Protein AF-0000000067928947 (afdb_homodimer)

pLDDT: mean 93.6, std 8.53, range [35.28, 98.75]

Radius of gyration: 24.76 Å; Cα contacts (8 Å, |Δi|>4): 754; chains: 2; bounding box: 49×73×55 Å

Solvent-accessible surface area (backbone atoms only — not comparable to full-atom values): 22876 Å² total; per-residue (Å²): 128,82,70,88,50,59,58,60,54,47,30,47,49,30,11,44,35,21,39,50,46,31,32,38,66,50,45,52,49,49,51,55,27,54,51,39,69,38,35,56,62,59,50,13,62,76,69,73,46,57,51,69,60,46,46,53,52,49,50,50,31,34,75,40,34,43,32,41,77,45,78,53,90,93,40,51,31,34,29,54,54,51,71,45,46,56,47,22,51,49,23,29,41,49,32,26,63,74,46,33,68,67,46,48,50,51,42,54,70,53,49,49,75,40,46,88,57,75,56,38,47,72,69,56,46,53,52,33,53,74,68,65,55,50,45,40,32,32,33,42,54,69,72,46,42,40,59,38,34,57,72,83,47,40,82,41,33,57,92,40,43,68,66,49,53,77,72,46,76,68,80,52,39,32,37,31,27,26,70,31,66,73,33,64,56,28,43,52,42,32,37,52,39,38,76,70,64,34,52,49,30,36,40,50,49,14,52,46,56,45,51,70,70,68,47,76,69,37,56,61,130,128,83,71,89,51,59,57,61,56,46,32,48,50,28,12,44,35,21,39,50,46,32,31,39,67,52,47,54,49,48,52,56,27,54,53,39,70,39,35,56,62,58,49,12,61,74,68,73,45,56,52,70,60,45,46,52,52,49,51,51,30,33,76,39,33,44,31,42,77,44,79,53,89,94,41,51,32,34,28,55,55,52,70,46,47,55,47,23,51,49,23,30,40,50,31,26,63,75,47,32,68,65,46,49,50,51,41,55,69,54,49,47,75,40,45,88,58,77,56,37,46,71,69,55,46,52,52,33,53,74,67,66,57,50,45,42,31,32,35,42,55,70,72,48,41,40,60,38,33,58,73,83,46,40,81,41,32,57,92,41,44,67,65,50,51,77,72,46,75,68,79,53,39,32,37,32,27,26,71,32,64,74,32,63,56,29,44,52,41,31,38,52,38,39,78,72,64,35,52,48,32,35,39,50,50,13,53,45,56,44,50,71,70,70,47,75,70,37,56,62,130

Sequence (442 aa):
MSIRNPKQALYEQFAIVAKALGHPLRLEMIEHLAQGARSVEALAAKLGQPVANISQHLQALRRAGIVSAERDGKFVHYSLADASVLSAFAAVRGVAERRLAEVDRIVRGYFDARDDMRPVTRDELQALMRDGLVTLIDVRPTDEFALGHVPGAINVPLSEIKAWSSRAGAGREVVAYCRGPWCVMSFEAVAALRSLGHSARRLEDGMPEWKAAGLPVEVAAMSIRNPKQALYEQFAIVAKALGHPLRLEMIEHLAQGARSVEALAAKLGQPVANISQHLQALRRAGIVSAERDGKFVHYSLADASVLSAFAAVRGVAERRLAEVDRIVRGYFDARDDMRPVTRDELQALMRDGLVTLIDVRPTDEFALGHVPGAINVPLSEIKAWSSRAGAGREVVAYCRGPWCVMSFEAVAALRSLGHSARRLEDGMPEWKAAGLPVEVAA

InterPro domains:
  IPR001307 Thiosulphate sulfurtransferase, conserved site [PS00380] (145-156)
  IPR001763 Rhodanese-like domain [PF00581] (121-213)
  IPR001763 Rhodanese-like domain [PS50206] (130-219)
  IPR001763 Rhodanese-like domain [SM00450] (120-216)
  IPR001845 HTH ArsR-type DNA-binding domain [PR00778] (18-33)
  IPR001845 HTH ArsR-type DNA-binding domain [PR00778] (50-65)
  IPR001845 HTH ArsR-type DNA-binding domain [PR00778] (65-80)
  IPR001845 HTH ArsR-type DNA-binding domain [PS50987] (6-100)
  IPR001845 HTH ArsR-type DNA-binding domain [SM00418] (16-94)
  IPR011991 ArsR-like helix-turn-helix domain [cd00090] (18-86)
  IPR036388 Winged helix-like DNA-binding domain superfamily [G3DSA:1.10.10.10] (2-104)
  IPR036390 Winged helix DNA-binding domain superfamily [SSF46785] (11-153)
  IPR036873 Rhodanese-like domain superfamily [G3DSA:3.40.250.10] (105-219)
  IPR036873 Rhodanese-like domain superfamily [SSF52821] (110-218)
  IPR051011 Metal-responsive transcriptional regulator [PTHR43132] (6-100)

Organism: Mesorhizobium plurifarium (NCBI:txid69974)

Secondary structure (DSSP, 8-state):
---S-HHHHHHHHHHHHHHHHS-HHHHHHHHHHTT--EEHHHHHHHHT--HHHHHHHHHHHHHTTSEEEEEETTEEEEEES-HHHHHHHHHHHHHHHHH-HHHHHHIIIIITTT--SPPBPHHHHHHHHHTT-EEEEE-S-HHHHHH-B-TT-EE--GGGHHHHHHHS-SSSEEEEE-SSTT-HHHHHHHHHHHHTT--EEEBSS-HHHHHHTT---B---/---S-HHHHHHHHHHHHHHHHS-HHHHHHHHHHTT--EEHHHHHHHHT--HHHHHHHHHHHHHTTSEEEEEETTEEEEEES-HHHHHHHHHHHHHHHHH-HHHHHHIIIIITTT--SPPBPHHHHHHHHHTT-EEEEE-S-HHHHHH-B-TT-EE--GGGHHHHHHHS-SSSEEEEE-SSTT-HHHHHHHHHHHHTT--EEEBSS-HHHHHHTT---B---

Structure (mmCIF, N/CA/C/O backbone):
data_AF-0000000067928947-model_v1
#
loop_
_entity.id
_entity.type
_entity.pdbx_description
1 polymer Sulfurtransferase
#
loop_
_atom_site.group_PDB
_atom_site.id
_atom_site.type_symbol
_atom_site.label_atom_id
_atom_site.label_alt_id
_atom_site.label_comp_id
_atom_site.label_asym_id
_atom_site.label_entity_id
_atom_site.label_seq_id
_atom_site.pdbx_PDB_ins_code
_atom_site.Cartn_x
_atom_site.Cartn_y
_atom_site.Cartn_z
_atom_site.occupancy
_atom_site.B_iso_or_equiv
_atom_site.auth_seq_id
_atom_site.auth_comp_id
_atom_site.auth_asym_id
_atom_site.auth_atom_id
_atom_site.pdbx_PDB_model_num
ATOM 1 N N . MET A 1 1 ? 7.57 9.328 28.047 1 35.28 1 MET A N 1
ATOM 2 C CA . MET A 1 1 ? 8.617 10.062 27.328 1 35.28 1 MET A CA 1
ATOM 3 C C . MET A 1 1 ? 8.008 11.016 26.312 1 35.28 1 MET A C 1
ATOM 5 O O . MET A 1 1 ? 7.074 10.648 25.594 1 35.28 1 MET A O 1
ATOM 9 N N . SER A 1 2 ? 8.023 12.227 26.531 1 45.12 2 SER A N 1
ATOM 10 C CA . SER A 1 2 ? 7.488 13.359 25.781 1 45.12 2 SER A CA 1
ATOM 11 C C . SER A 1 2 ? 7.82 13.25 24.297 1 45.12 2 SER A C 1
ATOM 13 O O . SER A 1 2 ? 8.984 13.07 23.922 1 45.12 2 SER A O 1
ATOM 15 N N . ILE A 1 3 ? 6.949 12.609 23.562 1 55.84 3 ILE A N 1
ATOM 16 C CA . ILE A 1 3 ? 7.23 12.523 22.125 1 55.84 3 ILE A CA 1
ATOM 17 C C . ILE A 1 3 ? 7.422 13.93 21.562 1 55.84 3 ILE A C 1
ATOM 19 O O . ILE A 1 3 ? 6.484 14.734 21.547 1 55.84 3 ILE A O 1
ATOM 23 N N . ARG A 1 4 ? 8.695 14.492 21.391 1 65.25 4 ARG A N 1
ATOM 24 C CA . ARG A 1 4 ? 9.07 15.828 20.938 1 65.25 4 ARG A CA 1
ATOM 25 C C . ARG A 1 4 ? 8.531 16.109 19.547 1 65.25 4 ARG A C 1
ATOM 27 O O . ARG A 1 4 ? 7.988 17.188 19.281 1 65.25 4 ARG A O 1
ATOM 34 N N . ASN A 1 5 ? 8.477 15.055 18.641 1 86.94 5 ASN A N 1
ATOM 35 C CA . ASN A 1 5 ? 7.988 15.195 17.281 1 86.94 5 ASN A CA 1
ATOM 36 C C . ASN A 1 5 ? 7.148 13.992 16.859 1 86.94 5 ASN A C 1
ATOM 38 O O . ASN A 1 5 ? 7.656 13.07 16.219 1 86.94 5 ASN A O 1
ATOM 42 N N . PRO A 1 6 ? 5.879 14.016 17.312 1 90.81 6 PRO A N 1
ATOM 43 C CA . PRO A 1 6 ? 5.031 12.836 17.125 1 90.81 6 PRO A CA 1
ATOM 44 C C . PRO A 1 6 ? 4.922 12.414 15.664 1 90.81 6 PRO A C 1
ATOM 46 O O . PRO A 1 6 ? 4.824 11.227 15.359 1 90.81 6 PRO A O 1
ATOM 49 N N . LYS A 1 7 ? 4.941 13.336 14.812 1 93.12 7 LYS A N 1
ATOM 50 C CA . LYS A 1 7 ? 4.836 13.008 13.391 1 93.12 7 LYS A CA 1
ATOM 51 C C . LYS A 1 7 ? 6.082 12.273 12.906 1 93.12 7 LYS A C 1
ATOM 53 O O . LYS A 1 7 ? 5.98 11.289 12.172 1 93.12 7 LYS A O 1
ATOM 58 N N . GLN A 1 8 ? 7.223 12.727 13.32 1 94.06 8 GLN A N 1
ATOM 59 C CA . GLN A 1 8 ? 8.469 12.047 12.984 1 94.06 8 GLN A CA 1
ATOM 60 C C . GLN A 1 8 ? 8.5 10.633 13.539 1 94.06 8 GLN A C 1
ATOM 62 O O . GLN A 1 8 ? 8.961 9.703 12.875 1 94.06 8 GLN A O 1
ATOM 67 N N . ALA A 1 9 ? 8.047 10.477 14.742 1 96.19 9 ALA A N 1
ATOM 68 C CA . ALA A 1 9 ? 7.984 9.156 15.367 1 96.19 9 ALA A CA 1
ATOM 69 C C . ALA A 1 9 ? 7.078 8.219 14.57 1 96.19 9 ALA A C 1
ATOM 71 O O . ALA A 1 9 ? 7.375 7.031 14.438 1 96.19 9 ALA A O 1
ATOM 72 N N . LEU A 1 10 ? 5.957 8.727 14.086 1 96.81 10 LEU A N 1
ATOM 73 C CA . LEU A 1 10 ? 5.059 7.922 13.266 1 96.81 10 LEU A CA 1
ATOM 74 C C . LEU A 1 10 ? 5.75 7.477 11.977 1 96.81 10 LEU A C 1
ATOM 76 O O . LEU A 1 10 ? 5.676 6.305 11.602 1 96.81 10 LEU A O 1
ATOM 80 N N . TYR A 1 11 ? 6.488 8.43 11.336 1 97.5 11 TYR A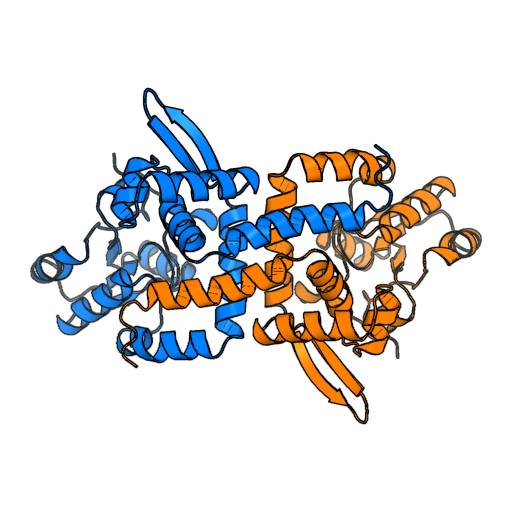 N 1
ATOM 81 C CA . TYR A 1 11 ? 7.195 8.078 10.109 1 97.5 11 TYR A CA 1
ATOM 82 C C . TYR A 1 11 ? 8.195 6.957 10.359 1 97.5 11 TYR A C 1
ATOM 84 O O . TYR A 1 11 ? 8.398 6.09 9.508 1 97.5 11 TYR A O 1
ATOM 92 N N . GLU A 1 12 ? 8.828 7.004 11.492 1 98.12 12 GLU A N 1
ATOM 93 C CA . GLU A 1 12 ? 9.797 5.961 11.836 1 98.12 12 GLU A CA 1
ATOM 94 C C . GLU A 1 12 ? 9.125 4.594 11.906 1 98.12 12 GLU A C 1
ATOM 96 O O . GLU A 1 12 ? 9.68 3.598 11.438 1 98.12 12 GLU A O 1
ATOM 101 N N . GLN A 1 13 ? 7.949 4.574 12.469 1 98.31 13 GLN A N 1
ATOM 102 C CA . GLN A 1 13 ? 7.219 3.314 12.562 1 98.31 13 GLN A CA 1
ATOM 103 C C . GLN A 1 13 ? 6.75 2.848 11.188 1 98.31 13 GLN A C 1
ATOM 105 O O . GLN A 1 13 ? 6.836 1.661 10.867 1 98.31 13 GLN A O 1
ATOM 110 N N . PHE A 1 14 ? 6.242 3.793 10.359 1 98.5 14 PHE A N 1
ATOM 111 C CA . PHE A 1 14 ? 5.82 3.449 9.008 1 98.5 14 PHE A CA 1
ATOM 112 C C . PHE A 1 14 ? 6.984 2.881 8.211 1 98.5 14 PHE A C 1
ATOM 114 O O . PHE A 1 14 ? 6.824 1.895 7.488 1 98.5 14 PHE A O 1
ATOM 121 N N . ALA A 1 15 ? 8.164 3.479 8.406 1 98.62 15 ALA A N 1
ATOM 122 C CA . ALA A 1 15 ? 9.352 3.057 7.68 1 98.62 15 ALA A CA 1
ATOM 123 C C . ALA A 1 15 ? 9.75 1.632 8.055 1 98.62 15 ALA A C 1
ATOM 125 O O . ALA A 1 15 ? 10.281 0.887 7.227 1 98.62 15 ALA A O 1
ATOM 126 N N . ILE A 1 16 ? 9.5 1.234 9.273 1 98.62 16 ILE A N 1
ATOM 127 C CA . ILE A 1 16 ? 9.805 -0.117 9.727 1 98.62 16 ILE A CA 1
ATOM 128 C C . ILE A 1 16 ? 9.023 -1.131 8.898 1 98.62 16 ILE A C 1
ATOM 130 O O . ILE A 1 16 ? 9.578 -2.135 8.445 1 98.62 16 ILE A O 1
ATOM 134 N N . VAL A 1 17 ? 7.766 -0.883 8.68 1 98.75 17 VAL A N 1
ATOM 135 C CA . VAL A 1 17 ? 6.91 -1.769 7.898 1 98.75 17 VAL A CA 1
ATOM 136 C C . VAL A 1 17 ? 7.426 -1.849 6.465 1 98.75 17 VAL A C 1
ATOM 138 O O . VAL A 1 17 ? 7.609 -2.941 5.926 1 98.75 17 VAL A O 1
ATOM 141 N N . ALA A 1 18 ? 7.699 -0.675 5.891 1 98.75 18 ALA A N 1
ATOM 142 C CA . ALA A 1 18 ? 8.164 -0.623 4.508 1 98.75 18 ALA A CA 1
ATOM 143 C C . ALA A 1 18 ? 9.508 -1.338 4.355 1 98.75 18 ALA A C 1
ATOM 145 O O . ALA A 1 18 ? 9.719 -2.066 3.383 1 98.75 18 ALA A O 1
ATOM 146 N N . LYS A 1 19 ? 10.398 -1.15 5.281 1 98.38 19 LYS A N 1
ATOM 147 C CA . LYS A 1 19 ? 11.703 -1.803 5.246 1 98.38 19 LYS A CA 1
ATOM 148 C C . LYS A 1 19 ? 11.555 -3.322 5.273 1 98.38 19 LYS A C 1
ATOM 150 O O . LYS A 1 19 ? 12.305 -4.031 4.598 1 98.38 19 LYS A O 1
ATOM 155 N N . ALA A 1 20 ? 10.656 -3.762 6.051 1 98.62 20 ALA A N 1
ATOM 156 C CA . ALA A 1 20 ? 10.43 -5.203 6.137 1 98.62 20 ALA A CA 1
ATOM 157 C C . ALA A 1 20 ? 9.953 -5.762 4.797 1 98.62 20 ALA A C 1
ATOM 159 O O . ALA A 1 20 ? 10.281 -6.898 4.445 1 98.62 20 ALA A O 1
ATOM 160 N N . LEU A 1 21 ? 9.219 -4.98 4.051 1 98.56 21 LEU A N 1
ATOM 161 C CA . LEU A 1 21 ? 8.742 -5.379 2.73 1 98.56 21 LEU A CA 1
ATOM 162 C C . LEU A 1 21 ? 9.859 -5.27 1.694 1 98.56 21 LEU A C 1
ATOM 164 O O . LEU A 1 21 ? 9.742 -5.797 0.587 1 98.56 21 LEU A O 1
ATOM 168 N N . GLY A 1 22 ? 10.922 -4.539 2.082 1 98.44 22 GLY A N 1
ATOM 169 C CA . GLY A 1 22 ? 11.961 -4.188 1.125 1 98.44 22 GLY A CA 1
ATOM 170 C C . GLY A 1 22 ? 12.969 -5.301 0.908 1 98.44 22 GLY A C 1
ATOM 171 O O . GLY A 1 22 ? 14.164 -5.043 0.779 1 98.44 22 GLY A O 1
ATOM 172 N N . HIS A 1 23 ? 12.562 -6.531 0.939 1 98.38 23 HIS A N 1
ATOM 173 C CA . HIS A 1 23 ? 13.406 -7.699 0.711 1 98.38 23 HIS A CA 1
ATOM 174 C C . HIS A 1 23 ? 12.688 -8.734 -0.153 1 98.38 23 HIS A C 1
ATOM 176 O O . HIS A 1 23 ? 11.609 -9.203 0.204 1 98.38 23 HIS A O 1
ATOM 182 N N . PRO A 1 24 ? 13.367 -9.148 -1.274 1 98.06 24 PRO A N 1
ATOM 183 C CA . PRO A 1 24 ? 12.68 -10.031 -2.229 1 98.06 24 PRO A CA 1
ATOM 184 C C . PRO A 1 24 ? 12.242 -11.352 -1.604 1 98.06 24 PRO A C 1
ATOM 186 O O . PRO A 1 24 ? 11.133 -11.82 -1.866 1 98.06 24 PRO A O 1
ATOM 189 N N . LEU A 1 25 ? 13.039 -11.938 -0.786 1 98 25 LEU A N 1
ATOM 190 C CA . LEU A 1 25 ? 12.672 -13.203 -0.153 1 98 25 LEU A CA 1
ATOM 191 C C . LEU A 1 25 ? 11.484 -13.016 0.781 1 98 25 LEU A C 1
ATOM 193 O O . LEU A 1 25 ? 10.609 -13.883 0.857 1 98 25 LEU A O 1
ATOM 197 N N . ARG A 1 26 ? 11.438 -11.938 1.496 1 98.62 26 ARG A N 1
ATOM 198 C CA . ARG A 1 26 ? 10.32 -11.68 2.398 1 98.62 26 ARG A CA 1
ATOM 199 C C . ARG A 1 26 ? 9.023 -11.492 1.623 1 98.62 26 ARG A C 1
ATOM 201 O O . ARG A 1 26 ? 7.953 -11.906 2.08 1 98.62 26 ARG A O 1
ATOM 208 N N . LEU A 1 27 ? 9.133 -10.82 0.47 1 98.31 27 LEU A N 1
ATOM 209 C CA . LEU A 1 27 ? 7.949 -10.68 -0.375 1 98.31 27 LEU A CA 1
ATOM 210 C C . LEU A 1 27 ? 7.453 -12.047 -0.84 1 98.31 27 LEU A C 1
ATOM 212 O O . LEU A 1 27 ? 6.25 -12.305 -0.85 1 98.31 27 LEU A O 1
ATOM 216 N N . GLU A 1 28 ? 8.336 -12.898 -1.217 1 97.25 28 GLU A N 1
ATOM 217 C CA . GLU A 1 28 ? 7.973 -14.266 -1.596 1 97.25 28 GLU A CA 1
ATOM 218 C C . GLU A 1 28 ? 7.348 -15.016 -0.424 1 97.25 28 GLU A C 1
ATOM 220 O O . GLU A 1 28 ? 6.344 -15.711 -0.59 1 97.25 28 GLU A O 1
ATOM 225 N N . MET A 1 29 ? 7.93 -14.883 0.764 1 98.19 29 MET A N 1
ATOM 226 C CA . MET A 1 29 ? 7.387 -15.5 1.972 1 98.19 29 MET A CA 1
ATOM 227 C C . MET A 1 29 ? 5.961 -15.031 2.232 1 98.19 29 MET A C 1
ATOM 229 O O . MET A 1 29 ? 5.086 -15.836 2.555 1 98.19 29 MET A O 1
ATOM 233 N N . ILE A 1 30 ? 5.73 -13.75 2.068 1 98.19 30 ILE A N 1
ATOM 234 C CA . ILE A 1 30 ? 4.414 -13.164 2.293 1 98.19 30 ILE A CA 1
ATOM 235 C C . ILE A 1 30 ? 3.4 -13.781 1.331 1 98.19 30 ILE A C 1
ATOM 237 O O . ILE A 1 30 ? 2.281 -14.117 1.728 1 98.19 30 ILE A O 1
ATOM 241 N N . GLU A 1 31 ? 3.785 -13.922 0.11 1 96.62 31 GLU A N 1
ATOM 242 C CA . GLU A 1 31 ? 2.883 -14.531 -0.86 1 96.62 31 GLU A CA 1
ATOM 243 C C . GLU A 1 31 ? 2.502 -15.945 -0.442 1 96.62 31 GLU A C 1
ATOM 245 O O . GLU A 1 31 ? 1.343 -16.344 -0.562 1 96.62 31 GLU A O 1
ATOM 250 N N . HIS A 1 32 ? 3.451 -16.734 0.038 1 96.69 32 HIS A N 1
ATOM 251 C CA . HIS A 1 32 ? 3.18 -18.094 0.491 1 96.69 32 HIS A CA 1
ATOM 252 C C . HIS A 1 32 ? 2.299 -18.094 1.735 1 96.69 32 HIS A C 1
ATOM 254 O O . HIS A 1 32 ? 1.345 -18.875 1.824 1 96.69 32 HIS A O 1
ATOM 260 N N . LEU A 1 33 ? 2.566 -17.203 2.635 1 97.31 33 LEU A N 1
ATOM 261 C CA . LEU A 1 33 ? 1.801 -17.141 3.873 1 97.31 33 LEU A CA 1
ATOM 262 C C . LEU A 1 33 ? 0.387 -16.625 3.613 1 97.31 33 LEU A C 1
ATOM 264 O O . LEU A 1 33 ? -0.524 -16.875 4.406 1 97.31 33 LEU A O 1
ATOM 268 N N . ALA A 1 34 ? 0.214 -15.914 2.523 1 96.94 34 ALA A N 1
ATOM 269 C CA . ALA A 1 34 ? -1.109 -15.438 2.137 1 96.94 34 ALA A CA 1
ATOM 270 C C . ALA A 1 34 ? -2.031 -16.594 1.775 1 96.94 34 ALA A C 1
ATOM 272 O O . ALA A 1 34 ? -3.258 -16.453 1.79 1 96.94 34 ALA A O 1
ATOM 273 N N . GLN A 1 35 ? -1.45 -17.734 1.432 1 95.31 35 GLN A N 1
ATOM 274 C CA . GLN A 1 35 ? -2.258 -18.922 1.128 1 95.31 35 GLN A CA 1
ATOM 275 C C . GLN A 1 35 ? -2.773 -19.578 2.406 1 95.31 35 GLN A C 1
ATOM 277 O O . GLN A 1 35 ? -3.791 -20.266 2.385 1 95.31 35 GLN A O 1
ATOM 282 N N . GLY A 1 36 ? -2.045 -19.406 3.494 1 93.94 36 GLY A N 1
ATOM 283 C CA . GLY A 1 36 ? -2.361 -20 4.781 1 93.94 36 GLY A CA 1
ATOM 284 C C . GLY A 1 36 ? -1.163 -20.078 5.711 1 93.94 36 GLY A C 1
ATOM 285 O O . GLY A 1 36 ? -0.025 -19.875 5.281 1 93.94 36 GLY A O 1
ATOM 286 N N . ALA A 1 37 ? -1.472 -20.406 6.965 1 95.38 37 ALA A N 1
ATOM 287 C CA . ALA A 1 37 ? -0.432 -20.5 7.984 1 95.38 37 ALA A CA 1
ATOM 288 C C . ALA A 1 37 ? 0.543 -21.625 7.668 1 95.38 37 ALA A C 1
ATOM 290 O O . ALA A 1 37 ? 0.151 -22.656 7.117 1 95.38 37 ALA A O 1
ATOM 291 N N . ARG A 1 38 ? 1.823 -21.422 8.031 1 96.06 38 ARG A N 1
ATOM 292 C CA . ARG A 1 38 ? 2.863 -22.422 7.805 1 96.06 38 ARG A CA 1
ATOM 293 C C . ARG A 1 38 ? 3.883 -22.406 8.938 1 96.06 38 ARG A C 1
ATOM 295 O O . ARG A 1 38 ? 4.148 -21.359 9.539 1 96.06 38 ARG A O 1
ATOM 302 N N . SER A 1 39 ? 4.438 -23.609 9.156 1 96.69 39 SER A N 1
ATOM 303 C CA . SER A 1 39 ? 5.582 -23.672 10.062 1 96.69 39 SER A CA 1
ATOM 304 C C . SER A 1 39 ? 6.844 -23.141 9.391 1 96.69 39 SER A C 1
ATOM 306 O O . SER A 1 39 ? 6.898 -23.016 8.164 1 96.69 39 SER A O 1
ATOM 308 N N . VAL A 1 40 ? 7.812 -22.844 10.266 1 97.25 40 VAL A N 1
ATOM 309 C CA . VAL A 1 40 ? 9.094 -22.375 9.75 1 97.25 40 VAL A CA 1
ATOM 310 C C . VAL A 1 40 ? 9.695 -23.406 8.812 1 97.25 40 VAL A C 1
ATOM 312 O O . VAL A 1 40 ? 10.18 -23.078 7.73 1 97.25 40 VAL A O 1
ATOM 315 N N . GLU A 1 41 ? 9.578 -24.656 9.156 1 96.5 41 GLU A N 1
ATOM 316 C CA . GLU A 1 41 ? 10.148 -25.766 8.391 1 96.5 41 GLU A CA 1
ATOM 317 C C . GLU A 1 41 ? 9.445 -25.938 7.051 1 96.5 41 GLU A C 1
ATOM 319 O O . GLU A 1 41 ? 10.094 -26.125 6.023 1 96.5 41 GLU A O 1
ATOM 324 N N . ALA A 1 42 ? 8.156 -25.859 7.078 1 95.38 42 ALA A N 1
ATOM 325 C CA . ALA A 1 42 ? 7.383 -26.016 5.852 1 95.38 42 ALA A CA 1
ATOM 326 C C . ALA A 1 42 ? 7.684 -24.875 4.871 1 95.38 42 ALA A C 1
ATOM 328 O O . ALA A 1 42 ? 7.832 -25.109 3.67 1 95.38 42 ALA A O 1
ATOM 329 N N . LEU A 1 43 ? 7.777 -23.656 5.379 1 96.81 43 LEU A N 1
ATOM 330 C CA . LEU A 1 43 ? 8.078 -22.5 4.543 1 96.81 43 LEU A CA 1
ATOM 331 C C . LEU A 1 43 ? 9.492 -22.609 3.975 1 96.81 43 LEU A C 1
ATOM 333 O O . LEU A 1 43 ? 9.719 -22.328 2.795 1 96.81 43 LEU A O 1
ATOM 337 N N . ALA A 1 44 ? 10.438 -23.031 4.797 1 97.75 44 ALA A N 1
ATOM 338 C CA . ALA A 1 44 ? 11.82 -23.219 4.363 1 97.75 44 ALA A CA 1
ATOM 339 C C . ALA A 1 44 ? 11.906 -24.234 3.221 1 97.75 44 ALA A C 1
ATOM 341 O O . ALA A 1 44 ? 12.602 -24 2.23 1 97.75 44 ALA A O 1
ATOM 342 N N . ALA A 1 45 ? 11.172 -25.281 3.352 1 96.25 45 ALA A N 1
ATOM 343 C CA . ALA A 1 45 ? 11.156 -26.328 2.326 1 96.25 45 ALA A CA 1
ATOM 344 C C . ALA A 1 45 ? 10.562 -25.797 1.022 1 96.25 45 ALA A C 1
ATOM 346 O O . ALA A 1 45 ? 11.117 -26.016 -0.055 1 96.25 45 ALA A O 1
ATOM 347 N N . LYS A 1 46 ? 9.484 -25.078 1.111 1 94.12 46 LYS A N 1
ATOM 348 C CA . LYS A 1 46 ? 8.797 -24.547 -0.062 1 94.12 46 LYS A CA 1
ATOM 349 C C . LYS A 1 46 ? 9.68 -23.547 -0.8 1 94.12 46 LYS A C 1
ATOM 351 O O . LYS A 1 46 ? 9.656 -23.469 -2.029 1 94.12 46 LYS A O 1
ATOM 356 N N . LEU A 1 47 ? 10.484 -22.781 -0.074 1 96 47 LEU A N 1
ATOM 357 C CA . LEU A 1 47 ? 11.273 -21.703 -0.659 1 96 47 LEU A CA 1
ATOM 358 C C . LEU A 1 47 ? 12.695 -22.172 -0.965 1 96 47 LEU A C 1
ATOM 360 O O . LEU A 1 47 ? 13.484 -21.422 -1.542 1 96 47 LEU A O 1
ATOM 364 N N . GLY A 1 48 ? 13.016 -23.375 -0.613 1 96.25 48 GLY A N 1
ATOM 365 C CA . GLY A 1 48 ? 14.359 -23.891 -0.827 1 96.25 48 GLY A CA 1
ATOM 366 C C . GLY A 1 48 ? 15.422 -23.109 -0.075 1 96.25 48 GLY A C 1
ATOM 367 O O . GLY A 1 48 ? 16.469 -22.781 -0.638 1 96.25 48 GLY A O 1
ATOM 368 N N . GLN A 1 49 ? 15.148 -22.703 1.151 1 97.75 49 GLN A N 1
ATOM 369 C CA . GLN A 1 49 ? 16.031 -21.922 1.992 1 97.75 49 GLN A CA 1
ATOM 370 C C . GLN A 1 49 ? 16.312 -22.625 3.316 1 97.75 49 GLN A C 1
ATOM 372 O O . GLN A 1 49 ? 15.5 -23.422 3.779 1 97.75 49 GLN A O 1
ATOM 377 N N . PRO A 1 50 ? 17.484 -22.406 3.924 1 98.12 50 PRO A N 1
ATOM 378 C CA . PRO A 1 50 ? 17.75 -22.922 5.266 1 98.12 50 PRO A CA 1
ATOM 379 C C . PRO A 1 50 ? 16.75 -22.406 6.305 1 98.12 50 PRO A C 1
ATOM 381 O O . PRO A 1 50 ? 16.328 -21.25 6.238 1 98.12 50 PRO A O 1
ATOM 384 N N . VAL A 1 51 ? 16.438 -23.344 7.227 1 97.56 51 VAL A N 1
ATOM 385 C CA . VAL A 1 51 ? 15.477 -23.031 8.289 1 97.56 51 VAL A CA 1
ATOM 386 C C . VAL A 1 51 ? 15.953 -21.812 9.062 1 97.56 51 VAL A C 1
ATOM 388 O O . VAL A 1 51 ? 15.148 -20.938 9.406 1 97.56 51 VAL A O 1
ATOM 391 N N . ALA A 1 52 ? 17.188 -21.703 9.32 1 97.81 52 ALA A N 1
ATOM 392 C CA . ALA A 1 52 ? 17.75 -20.578 10.078 1 97.81 52 ALA A CA 1
ATOM 393 C C . ALA A 1 52 ? 17.5 -19.266 9.352 1 97.81 52 ALA A C 1
ATOM 395 O O . ALA A 1 52 ? 17.188 -18.25 9.984 1 97.81 52 ALA A O 1
ATOM 396 N N . ASN A 1 53 ? 17.688 -19.234 8.086 1 98.12 53 ASN A N 1
ATOM 397 C CA . ASN A 1 53 ? 17.469 -18.047 7.266 1 98.12 53 ASN A CA 1
ATOM 398 C C . ASN A 1 53 ? 16.016 -17.609 7.266 1 98.12 53 ASN A C 1
ATOM 400 O O . ASN A 1 53 ? 15.711 -16.438 7.441 1 98.12 53 ASN A O 1
ATOM 404 N N . ILE A 1 54 ? 15.148 -18.531 7.094 1 98.38 54 ILE A N 1
ATOM 405 C CA . ILE A 1 54 ? 13.719 -18.266 7.086 1 98.38 54 ILE A CA 1
ATOM 406 C C . ILE A 1 54 ? 13.281 -17.766 8.461 1 98.38 54 ILE A C 1
ATOM 408 O O . ILE A 1 54 ? 12.484 -16.828 8.57 1 98.38 54 ILE A O 1
ATOM 412 N N . SER A 1 55 ? 13.836 -18.359 9.508 1 97.88 55 SER A N 1
ATOM 413 C CA . SER A 1 55 ? 13.508 -17.938 10.867 1 97.88 55 SER A CA 1
ATOM 414 C C . SER A 1 55 ? 13.875 -16.469 11.094 1 97.88 55 SER A C 1
ATOM 416 O O . SER A 1 55 ? 13.086 -15.711 11.648 1 97.88 55 SER A O 1
ATOM 418 N N . GLN A 1 56 ? 14.992 -16.125 10.664 1 98.12 56 GLN A N 1
ATOM 419 C CA . GLN A 1 56 ? 15.461 -14.742 10.836 1 98.12 56 GLN A CA 1
ATOM 420 C C . GLN A 1 56 ? 14.539 -13.758 10.125 1 98.12 56 GLN A C 1
ATOM 422 O O . GLN A 1 56 ? 14.156 -12.734 10.688 1 98.12 56 GLN A O 1
ATOM 427 N N . HIS A 1 57 ? 14.164 -14.094 8.922 1 98.5 57 HIS A N 1
ATOM 428 C CA . HIS A 1 57 ? 13.281 -13.219 8.164 1 98.5 57 HIS A CA 1
ATOM 429 C C . HIS A 1 57 ? 11.891 -13.172 8.781 1 98.5 57 HIS A C 1
ATOM 431 O O . HIS A 1 57 ? 11.25 -12.117 8.797 1 98.5 57 HIS A O 1
ATOM 437 N N . LEU A 1 58 ? 11.438 -14.289 9.289 1 98.56 58 LEU A N 1
ATOM 438 C CA . LEU A 1 58 ? 10.133 -14.32 9.945 1 98.56 58 LEU A CA 1
ATOM 439 C C . LEU A 1 58 ? 10.133 -13.461 11.203 1 98.56 58 LEU A C 1
ATOM 441 O O . LEU A 1 58 ? 9.148 -12.789 11.5 1 98.56 58 LEU A O 1
ATOM 445 N N . GLN A 1 59 ? 11.195 -13.469 11.898 1 97.75 59 GLN A N 1
ATOM 446 C CA . GLN A 1 59 ? 11.312 -12.617 13.086 1 97.75 59 GLN A CA 1
ATOM 447 C C . GLN A 1 59 ? 11.281 -11.141 12.703 1 97.75 59 GLN A C 1
ATOM 449 O O . GLN A 1 59 ? 10.633 -10.336 13.367 1 97.75 59 GLN A O 1
ATOM 454 N N . ALA A 1 60 ? 12.008 -10.82 11.664 1 98.12 60 ALA A N 1
ATOM 455 C CA . ALA A 1 60 ? 11.992 -9.445 11.164 1 98.12 60 ALA A CA 1
ATOM 456 C C . ALA A 1 60 ? 10.586 -9.023 10.75 1 98.12 60 ALA A C 1
ATOM 458 O O . ALA A 1 60 ? 10.141 -7.926 11.078 1 98.12 60 ALA A O 1
ATOM 459 N N . LEU A 1 61 ? 9.898 -9.906 10.047 1 98.69 61 LEU A N 1
ATOM 460 C CA . LEU A 1 61 ? 8.531 -9.633 9.609 1 98.69 61 LEU A CA 1
ATOM 461 C C . LEU A 1 61 ? 7.594 -9.508 10.797 1 98.69 61 LEU A C 1
ATOM 463 O O . LEU A 1 61 ? 6.691 -8.664 10.797 1 98.69 61 LEU A O 1
ATOM 467 N N . ARG A 1 62 ? 7.805 -10.32 11.766 1 98.25 62 ARG A N 1
ATOM 468 C CA . ARG A 1 62 ? 6.98 -10.281 12.969 1 98.25 62 ARG A CA 1
ATOM 469 C C . ARG A 1 62 ? 7.164 -8.969 13.719 1 98.25 62 ARG A C 1
ATOM 471 O O . ARG A 1 62 ? 6.188 -8.352 14.148 1 98.25 62 ARG A O 1
ATOM 478 N N . ARG A 1 63 ? 8.375 -8.5 13.828 1 97.25 63 ARG A N 1
ATOM 4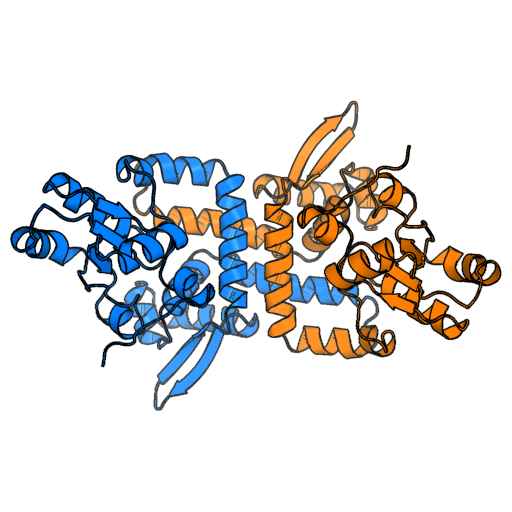79 C CA . ARG A 1 63 ? 8.68 -7.246 14.508 1 97.25 63 ARG A CA 1
ATOM 480 C C . ARG A 1 63 ? 8.031 -6.066 13.789 1 97.25 63 ARG A C 1
ATOM 482 O O . ARG A 1 63 ? 7.645 -5.078 14.422 1 97.25 63 ARG A O 1
ATOM 489 N N . ALA A 1 64 ? 7.848 -6.242 12.531 1 98.38 64 ALA A N 1
ATOM 490 C CA . ALA A 1 64 ? 7.277 -5.172 11.711 1 98.38 64 ALA A CA 1
ATOM 491 C C . ALA A 1 64 ? 5.758 -5.281 11.656 1 98.38 64 ALA A C 1
ATOM 493 O O . ALA A 1 64 ? 5.102 -4.512 10.945 1 98.38 64 ALA A O 1
ATOM 494 N N . GLY A 1 65 ? 5.203 -6.273 12.328 1 98.19 65 GLY A N 1
ATOM 495 C CA . GLY A 1 65 ? 3.758 -6.422 12.391 1 98.19 65 GLY A CA 1
ATOM 496 C C . GLY A 1 65 ? 3.172 -7.066 11.148 1 98.19 65 GLY A C 1
ATOM 497 O O . GLY A 1 65 ? 1.973 -6.945 10.891 1 98.19 65 GLY A O 1
ATOM 498 N N . ILE A 1 66 ? 3.947 -7.707 10.414 1 98.69 66 ILE A N 1
ATOM 499 C CA . ILE A 1 66 ? 3.531 -8.258 9.125 1 98.69 66 ILE A CA 1
ATOM 500 C C . ILE A 1 66 ? 3.021 -9.688 9.32 1 98.69 66 ILE A C 1
ATOM 502 O O . ILE A 1 66 ? 2.092 -10.117 8.633 1 98.69 66 ILE A O 1
ATOM 506 N N . VAL A 1 67 ? 3.641 -10.461 10.25 1 98.69 67 VAL A N 1
ATOM 507 C CA . VAL A 1 67 ? 3.201 -11.82 10.516 1 98.69 67 VAL A CA 1
ATOM 508 C C . VAL A 1 67 ? 2.965 -12.008 12.016 1 98.69 67 VAL A C 1
ATOM 510 O O . VAL A 1 67 ? 3.434 -11.203 12.828 1 98.69 67 VAL A O 1
ATOM 513 N N . SER A 1 68 ? 2.199 -12.922 12.32 1 97.81 68 SER A N 1
ATOM 514 C CA . SER A 1 68 ? 1.979 -13.383 13.688 1 97.81 68 SER A CA 1
ATOM 515 C C . SER A 1 68 ? 2.426 -14.828 13.867 1 97.81 68 SER A C 1
ATOM 517 O O . SER A 1 68 ? 2.461 -15.594 12.906 1 97.81 68 SER A O 1
ATOM 519 N N . ALA A 1 69 ? 2.752 -15.141 15.047 1 97.19 69 ALA A N 1
ATOM 520 C CA . ALA A 1 69 ? 3.225 -16.484 15.359 1 97.19 69 ALA A CA 1
ATOM 521 C C . ALA A 1 69 ? 2.355 -17.141 16.422 1 97.19 69 ALA A C 1
ATOM 523 O O . ALA A 1 69 ? 1.926 -16.484 17.375 1 97.19 69 ALA A O 1
ATOM 524 N N . GLU A 1 70 ? 2.051 -18.359 16.219 1 95.88 70 GLU A N 1
ATOM 525 C CA . GLU A 1 70 ? 1.335 -19.156 17.203 1 95.88 70 GLU A CA 1
ATOM 526 C C . GLU A 1 70 ? 2.023 -20.5 17.422 1 95.88 70 GLU A C 1
ATOM 528 O O . GLU A 1 70 ? 2.352 -21.203 16.453 1 95.88 70 GLU A O 1
ATOM 533 N N . ARG A 1 71 ? 2.213 -20.797 18.656 1 92.75 71 ARG A N 1
ATOM 534 C CA . ARG A 1 71 ? 2.828 -22.078 18.984 1 92.75 71 ARG A CA 1
ATOM 535 C C . ARG A 1 71 ? 1.817 -23.219 18.859 1 92.75 71 ARG A C 1
ATOM 537 O O . ARG A 1 71 ? 0.676 -23.094 19.312 1 92.75 71 ARG A O 1
ATOM 544 N N . ASP A 1 72 ? 2.133 -24.125 18.188 1 88.12 72 ASP A N 1
ATOM 545 C CA . ASP A 1 72 ? 1.359 -25.359 18.031 1 88.12 72 ASP A CA 1
ATOM 546 C C . ASP A 1 72 ? 2.215 -26.578 18.328 1 88.12 72 ASP A C 1
ATOM 548 O O . ASP A 1 72 ? 2.797 -27.188 17.422 1 88.12 72 ASP A O 1
ATOM 552 N N . GLY A 1 73 ? 2.102 -27.094 19.578 1 89.12 73 GLY A N 1
ATOM 553 C CA . GLY A 1 73 ? 2.971 -28.188 19.984 1 89.12 73 GLY A CA 1
ATOM 554 C C . GLY A 1 73 ? 4.445 -27.844 19.875 1 89.12 73 GLY A C 1
ATOM 555 O O . GLY A 1 73 ? 4.906 -26.875 20.484 1 89.12 73 GLY A O 1
ATOM 556 N N . LYS A 1 74 ? 5.121 -28.594 19.031 1 87.88 74 LYS A N 1
ATOM 557 C CA . LYS A 1 74 ? 6.562 -28.422 18.859 1 87.88 74 LYS A CA 1
ATOM 558 C C . LYS A 1 74 ? 6.867 -27.422 17.75 1 87.88 74 LYS A C 1
ATOM 560 O O . LYS A 1 74 ? 8.031 -27.078 17.516 1 87.88 74 LYS A O 1
ATOM 565 N N . PHE A 1 75 ? 5.867 -26.969 17.094 1 90.56 75 PHE A N 1
ATOM 566 C CA . PHE A 1 75 ? 6.102 -26.109 15.938 1 90.56 75 PHE A CA 1
ATOM 567 C C . PHE A 1 75 ? 5.543 -24.703 16.203 1 90.56 75 PHE A C 1
ATOM 569 O O . PHE A 1 75 ? 4.656 -24.531 17.031 1 90.56 75 PHE A O 1
ATOM 576 N N . VAL A 1 76 ? 6.234 -23.75 15.656 1 94.38 76 VAL A N 1
ATOM 577 C CA . VAL A 1 76 ? 5.695 -22.391 15.586 1 94.38 76 VAL A CA 1
ATOM 578 C C . VAL A 1 76 ? 5.133 -22.141 14.195 1 94.38 76 VAL A C 1
ATOM 580 O O . VAL A 1 76 ? 5.848 -22.266 13.195 1 94.38 76 VAL A O 1
ATOM 583 N N . HIS A 1 77 ? 3.857 -21.844 14.141 1 96.81 77 HIS A N 1
ATOM 584 C CA . HIS A 1 77 ? 3.211 -21.547 12.875 1 96.81 77 HIS A CA 1
ATOM 585 C C . HIS A 1 77 ? 3.062 -20.031 12.672 1 96.81 77 HIS A C 1
ATOM 587 O O . HIS A 1 77 ? 2.668 -19.328 13.602 1 96.81 77 HIS A O 1
ATOM 593 N N . TYR A 1 78 ? 3.426 -19.625 11.484 1 97.75 78 TYR A N 1
ATOM 594 C CA . TYR A 1 78 ? 3.305 -18.219 11.148 1 97.75 78 TYR A CA 1
ATOM 595 C C . TYR A 1 78 ? 2.158 -17.984 10.172 1 97.75 78 TYR A C 1
ATOM 597 O O . TYR A 1 78 ? 1.895 -18.812 9.305 1 97.75 78 TYR A O 1
ATOM 605 N N . SER A 1 79 ? 1.48 -16.891 10.336 1 97.44 79 SER A N 1
ATOM 606 C CA . SER A 1 79 ? 0.435 -16.422 9.438 1 97.44 79 SER A CA 1
ATOM 607 C C . SER A 1 79 ? 0.549 -14.922 9.195 1 97.44 79 SER A C 1
ATOM 609 O O . SER A 1 79 ? 1.201 -14.211 9.961 1 97.44 79 SER A O 1
ATOM 611 N N . LEU A 1 80 ? 0.028 -14.461 8.031 1 97.12 80 LEU A N 1
ATOM 612 C CA . LEU A 1 80 ? -0.057 -13.016 7.855 1 97.12 80 LEU A CA 1
ATOM 613 C C . LEU A 1 80 ? -0.854 -12.383 8.992 1 97.12 80 LEU A C 1
ATOM 615 O O . LEU A 1 80 ? -1.842 -12.953 9.461 1 97.12 80 LEU A O 1
ATOM 619 N N . ALA A 1 81 ? -0.445 -11.273 9.383 1 97 81 ALA A N 1
ATOM 620 C CA . ALA A 1 81 ? -1.116 -10.617 10.5 1 97 81 ALA A CA 1
ATOM 621 C C . ALA A 1 81 ? -2.57 -10.305 10.164 1 97 81 ALA A C 1
ATOM 623 O O . ALA A 1 81 ? -3.473 -10.586 10.953 1 97 81 ALA A O 1
ATOM 624 N N . ASP A 1 82 ? -2.859 -9.758 9.094 1 93.56 82 ASP A N 1
ATOM 625 C CA . ASP A 1 82 ? -4.215 -9.508 8.609 1 93.56 82 ASP A CA 1
ATOM 626 C C . ASP A 1 82 ? -4.199 -9.016 7.168 1 93.56 82 ASP A C 1
ATOM 628 O O . ASP A 1 82 ? -3.158 -9.047 6.508 1 93.56 82 ASP A O 1
ATOM 632 N N . ALA A 1 83 ? -5.371 -8.57 6.656 1 93.06 83 ALA A N 1
ATOM 633 C CA . ALA A 1 83 ? -5.547 -8.242 5.242 1 93.06 83 ALA A CA 1
ATOM 634 C C . ALA A 1 83 ? -4.781 -6.977 4.875 1 93.06 83 ALA A C 1
ATOM 636 O O . ALA A 1 83 ? -4.488 -6.738 3.699 1 93.06 83 ALA A O 1
ATOM 637 N N . SER A 1 84 ? -4.445 -6.152 5.844 1 96.12 84 SER A N 1
ATOM 638 C CA . SER A 1 84 ? -3.736 -4.91 5.555 1 96.12 84 SER A CA 1
ATOM 639 C C . SER A 1 84 ? -2.35 -5.184 4.98 1 96.12 84 SER A C 1
ATOM 641 O O . SER A 1 84 ? -1.85 -4.414 4.156 1 96.12 84 SER A O 1
ATOM 643 N N . VAL A 1 85 ? -1.785 -6.316 5.332 1 97.75 85 VAL A N 1
ATOM 644 C CA . VAL A 1 85 ? -0.465 -6.684 4.832 1 97.75 85 VAL A CA 1
ATOM 645 C C . VAL A 1 85 ? -0.542 -6.984 3.338 1 97.75 85 VAL A C 1
ATOM 647 O O . VAL A 1 85 ? 0.318 -6.555 2.566 1 97.75 85 VAL A O 1
ATOM 650 N N . LEU A 1 86 ? -1.56 -7.664 2.949 1 95.5 86 LEU A N 1
ATOM 651 C CA . LEU A 1 86 ? -1.76 -7.965 1.536 1 95.5 86 LEU A CA 1
ATOM 652 C C . LEU A 1 86 ? -1.971 -6.684 0.734 1 95.5 86 LEU A C 1
ATOM 654 O O . LEU A 1 86 ? -1.479 -6.562 -0.39 1 95.5 86 LEU A O 1
ATOM 658 N N . SER A 1 87 ? -2.699 -5.77 1.368 1 95.94 87 SER A N 1
ATOM 659 C CA . SER A 1 87 ? -2.939 -4.484 0.719 1 95.94 87 SER A CA 1
ATOM 660 C C . SER A 1 87 ? -1.638 -3.721 0.507 1 95.94 87 SER A C 1
ATOM 662 O O . SER A 1 87 ? -1.433 -3.113 -0.546 1 95.94 87 SER A O 1
ATOM 664 N N . ALA A 1 88 ? -0.82 -3.777 1.52 1 98.06 88 ALA A N 1
ATOM 665 C CA . ALA A 1 88 ? 0.467 -3.096 1.412 1 98.06 88 ALA A CA 1
ATOM 666 C C . ALA A 1 88 ? 1.333 -3.727 0.325 1 98.06 88 ALA A C 1
ATOM 668 O O . ALA A 1 88 ? 1.941 -3.02 -0.481 1 98.06 88 ALA A O 1
ATOM 669 N N . PHE A 1 89 ? 1.352 -5.035 0.299 1 97.81 89 PHE A N 1
ATOM 670 C CA . PHE A 1 89 ? 2.09 -5.754 -0.731 1 97.81 89 PHE A CA 1
ATOM 671 C C . PHE A 1 89 ? 1.568 -5.402 -2.119 1 97.81 89 PHE A C 1
ATOM 673 O O . PHE A 1 89 ? 2.35 -5.102 -3.025 1 97.81 89 PHE A O 1
ATOM 680 N N . ALA A 1 90 ? 0.302 -5.406 -2.311 1 96.75 90 ALA A N 1
ATOM 681 C CA . ALA A 1 90 ? -0.334 -5.113 -3.594 1 96.75 90 ALA A CA 1
ATOM 682 C C . ALA A 1 90 ? -0.04 -3.684 -4.039 1 96.75 90 ALA A C 1
ATOM 684 O O . ALA A 1 90 ? 0.143 -3.422 -5.23 1 96.75 90 ALA A O 1
ATOM 685 N N . ALA A 1 91 ? -0.074 -2.795 -3.082 1 97.38 91 ALA A N 1
ATOM 686 C CA . ALA A 1 91 ? 0.165 -1.393 -3.414 1 97.38 91 ALA A CA 1
ATOM 687 C C . ALA A 1 91 ? 1.604 -1.175 -3.871 1 97.38 91 ALA A C 1
ATOM 689 O O . ALA A 1 91 ? 1.854 -0.448 -4.836 1 97.38 91 ALA A O 1
ATOM 690 N N . VAL A 1 92 ? 2.543 -1.793 -3.223 1 98.31 92 VAL A N 1
ATOM 691 C CA . VAL A 1 92 ? 3.947 -1.723 -3.617 1 98.31 92 VAL A CA 1
ATOM 692 C C . VAL A 1 92 ? 4.121 -2.318 -5.012 1 98.31 92 VAL A C 1
ATOM 694 O O . VAL A 1 92 ? 4.77 -1.719 -5.875 1 98.31 92 VAL A O 1
ATOM 697 N N . ARG A 1 93 ? 3.539 -3.432 -5.207 1 97.44 93 ARG A N 1
ATOM 698 C CA . ARG A 1 93 ? 3.547 -4.062 -6.523 1 97.44 93 ARG A CA 1
ATOM 699 C C . ARG A 1 93 ? 2.982 -3.123 -7.582 1 97.44 93 ARG A C 1
ATOM 701 O O . ARG A 1 93 ? 3.561 -2.98 -8.664 1 97.44 93 ARG A O 1
ATOM 708 N N . GLY A 1 94 ? 1.863 -2.488 -7.262 1 97.06 94 GLY A N 1
ATOM 709 C CA . GLY A 1 94 ? 1.22 -1.578 -8.195 1 97.06 94 GLY A CA 1
ATOM 710 C C . GLY A 1 94 ? 2.129 -0.451 -8.648 1 97.06 94 GLY A C 1
ATOM 711 O O . GLY A 1 94 ? 2.141 -0.097 -9.836 1 97.06 94 GLY A O 1
ATOM 712 N N . VAL A 1 95 ? 2.867 0.098 -7.75 1 98.25 95 VAL A N 1
ATOM 713 C CA . VAL A 1 95 ? 3.803 1.16 -8.102 1 98.25 95 VAL A CA 1
ATOM 714 C C . VAL A 1 95 ? 4.855 0.623 -9.07 1 98.25 95 VAL A C 1
ATOM 716 O O . VAL A 1 95 ? 5.121 1.233 -10.109 1 98.25 95 VAL A O 1
ATOM 719 N N . ALA A 1 96 ? 5.422 -0.518 -8.727 1 98.38 96 ALA A N 1
ATOM 720 C CA . ALA A 1 96 ? 6.477 -1.103 -9.547 1 98.38 96 ALA A CA 1
ATOM 721 C C . ALA A 1 96 ? 5.973 -1.399 -10.961 1 98.38 96 ALA A C 1
ATOM 723 O O . ALA A 1 96 ? 6.652 -1.101 -11.945 1 98.38 96 ALA A O 1
ATOM 724 N N . GLU A 1 97 ? 4.832 -1.984 -11.055 1 96.75 97 GLU A N 1
ATOM 725 C CA . GLU A 1 97 ? 4.25 -2.361 -12.344 1 96.75 97 GLU A CA 1
ATOM 726 C C . GLU A 1 97 ? 4.016 -1.137 -13.219 1 96.75 97 GLU A C 1
ATOM 728 O O . GLU A 1 97 ? 4.176 -1.204 -14.445 1 96.75 97 GLU A O 1
ATOM 733 N N . ARG A 1 98 ? 3.676 -0.038 -12.641 1 96.38 98 ARG A N 1
ATOM 734 C CA . ARG A 1 98 ? 3.307 1.161 -13.383 1 96.38 98 ARG A CA 1
ATOM 735 C C . ARG A 1 98 ? 4.539 1.99 -13.734 1 96.38 98 ARG A C 1
ATOM 737 O O . ARG A 1 98 ? 4.562 2.668 -14.758 1 96.38 98 ARG A O 1
ATOM 744 N N . ARG A 1 99 ? 5.566 1.849 -12.875 1 96.88 99 ARG A N 1
ATOM 745 C CA . ARG A 1 99 ? 6.555 2.922 -12.961 1 96.88 99 ARG A CA 1
ATOM 746 C C . ARG A 1 99 ? 7.93 2.375 -13.32 1 96.88 99 ARG A C 1
ATOM 748 O O . ARG A 1 99 ? 8.812 3.125 -13.75 1 96.88 99 ARG A O 1
ATOM 755 N N . LEU A 1 100 ? 8.195 1.1 -13.094 1 97.5 100 LEU A N 1
ATOM 756 C CA . LEU A 1 100 ? 9.539 0.585 -13.312 1 97.5 100 LEU A CA 1
ATOM 757 C C . LEU A 1 100 ? 9.648 -0.108 -14.664 1 97.5 100 LEU A C 1
ATOM 759 O O . LEU A 1 100 ? 9 -1.134 -14.898 1 97.5 100 LEU A O 1
ATOM 763 N N . ALA A 1 101 ? 10.484 0.415 -15.508 1 96.62 101 ALA A N 1
ATOM 764 C CA . ALA A 1 101 ? 10.703 -0.127 -16.844 1 96.62 101 ALA A CA 1
ATOM 765 C C . ALA A 1 101 ? 11.156 -1.583 -16.781 1 96.62 101 ALA A C 1
ATOM 767 O O . ALA A 1 101 ? 10.82 -2.385 -17.656 1 96.62 101 ALA A O 1
ATOM 768 N N . GLU A 1 102 ? 11.898 -1.89 -15.742 1 95.94 102 GLU A N 1
ATOM 769 C CA . GLU A 1 102 ? 12.414 -3.252 -15.617 1 95.94 102 GLU A CA 1
ATOM 770 C C . GLU A 1 102 ? 11.273 -4.25 -15.398 1 95.94 102 GLU A C 1
ATOM 772 O O . GLU A 1 102 ? 11.344 -5.387 -15.875 1 95.94 102 GLU A O 1
ATOM 777 N N . VAL A 1 103 ? 10.227 -3.879 -14.648 1 96.69 103 VAL A N 1
ATOM 778 C CA . VAL A 1 103 ? 9.07 -4.754 -14.484 1 96.69 103 VAL A CA 1
ATOM 779 C C . VAL A 1 103 ? 8.414 -5.004 -15.836 1 96.69 103 VAL A C 1
ATOM 781 O O . VAL A 1 103 ? 8.086 -6.145 -16.172 1 96.69 103 VAL A O 1
ATOM 784 N N . ASP A 1 104 ? 8.25 -3.953 -16.609 1 93.88 104 ASP A N 1
ATOM 785 C CA . ASP A 1 104 ? 7.691 -4.074 -17.953 1 93.88 104 ASP A CA 1
ATOM 786 C C . ASP A 1 104 ? 8.508 -5.043 -18.797 1 93.88 104 ASP A C 1
ATOM 788 O O . ASP A 1 104 ? 7.949 -5.871 -19.516 1 93.88 104 ASP A O 1
ATOM 792 N N . ARG A 1 105 ? 9.75 -4.895 -18.734 1 93.94 105 ARG A N 1
ATOM 793 C CA . ARG A 1 105 ? 10.648 -5.75 -19.516 1 93.94 105 ARG A CA 1
ATOM 794 C C . ARG A 1 105 ? 10.477 -7.215 -19.125 1 93.94 105 ARG A C 1
ATOM 796 O O . ARG A 1 105 ? 10.383 -8.086 -19.984 1 93.94 105 ARG A O 1
ATOM 803 N N . ILE A 1 106 ? 10.406 -7.52 -17.828 1 93.38 106 ILE A N 1
ATOM 804 C CA . ILE A 1 106 ? 10.25 -8.883 -17.344 1 93.38 106 ILE A CA 1
ATOM 805 C C . ILE A 1 106 ? 8.914 -9.453 -17.812 1 93.38 106 ILE A C 1
ATOM 807 O O . ILE A 1 106 ? 8.844 -10.586 -18.281 1 93.38 106 ILE A O 1
ATOM 811 N N . VAL A 1 107 ? 7.859 -8.672 -17.672 1 91.44 107 VAL A N 1
ATOM 812 C CA . VAL A 1 107 ? 6.508 -9.102 -18.016 1 91.44 107 VAL A CA 1
ATOM 813 C C . VAL A 1 107 ? 6.426 -9.398 -19.516 1 91.44 107 VAL A C 1
ATOM 815 O O . VAL A 1 107 ? 5.949 -10.461 -19.922 1 91.44 107 VAL A O 1
ATOM 818 N N . ARG A 1 108 ? 6.914 -8.57 -20.344 1 87.31 108 ARG A N 1
ATOM 819 C CA . ARG A 1 108 ? 6.887 -8.75 -21.797 1 87.31 108 ARG A CA 1
ATOM 820 C C . ARG A 1 108 ? 7.746 -9.93 -22.219 1 87.31 108 ARG A C 1
ATOM 822 O O . ARG A 1 108 ? 7.398 -10.656 -23.141 1 87.31 108 ARG A O 1
ATOM 829 N N . GLY A 1 109 ? 8.812 -10.023 -21.609 1 85.56 109 GLY A N 1
ATOM 830 C CA . GLY A 1 109 ? 9.766 -11.039 -22 1 85.56 109 GLY A CA 1
ATOM 831 C C . GLY A 1 109 ? 9.328 -12.445 -21.625 1 85.56 109 GLY A C 1
ATOM 832 O O . GLY A 1 109 ? 9.609 -13.406 -22.344 1 85.56 109 GLY A O 1
ATOM 833 N N . TYR A 1 110 ? 8.625 -12.602 -20.562 1 83.94 110 TYR A N 1
ATOM 834 C CA . TYR A 1 110 ? 8.289 -13.938 -20.094 1 83.94 110 TYR A CA 1
ATOM 835 C C . TYR A 1 110 ? 6.781 -14.156 -20.094 1 83.94 110 TYR A C 1
ATOM 837 O O . TYR A 1 110 ? 6.285 -15.086 -20.75 1 83.94 110 TYR A O 1
ATOM 845 N N . PHE A 1 111 ? 6.078 -13.312 -19.578 1 82.31 111 PHE A N 1
ATOM 846 C CA . PHE A 1 111 ? 4.668 -13.547 -19.266 1 82.31 111 PHE A CA 1
ATOM 847 C C . PHE A 1 111 ? 3.801 -13.297 -20.5 1 82.31 111 PHE A C 1
ATOM 849 O O . PHE A 1 111 ? 2.939 -14.109 -20.844 1 82.31 111 PHE A O 1
ATOM 856 N N . ASP A 1 112 ? 4.035 -12.234 -21.203 1 79.12 112 ASP A N 1
ATOM 857 C CA . ASP A 1 112 ? 3.223 -11.883 -22.359 1 79.12 112 ASP A CA 1
ATOM 858 C C . ASP A 1 112 ? 3.361 -12.938 -23.453 1 79.12 112 ASP A C 1
ATOM 860 O O . ASP A 1 112 ? 2.422 -13.172 -24.219 1 79.12 112 ASP A O 1
ATOM 864 N N . ALA A 1 113 ? 4.465 -13.555 -23.484 1 71.75 113 ALA A N 1
ATOM 865 C CA . ALA A 1 113 ? 4.684 -14.602 -24.469 1 71.75 113 ALA A CA 1
ATOM 866 C C . ALA A 1 113 ? 3.789 -15.805 -24.203 1 71.75 113 ALA A C 1
ATOM 868 O O . ALA A 1 113 ? 3.469 -16.562 -25.109 1 71.75 113 ALA A O 1
ATOM 869 N N . ARG A 1 114 ? 3.338 -15.859 -22.984 1 71.12 114 ARG A N 1
ATOM 870 C CA . ARG A 1 114 ? 2.572 -17.031 -22.562 1 71.12 114 ARG A CA 1
ATOM 871 C C . ARG A 1 114 ? 1.093 -16.688 -22.422 1 71.12 114 ARG A C 1
ATOM 873 O O . ARG A 1 114 ? 0.269 -17.578 -22.188 1 71.12 114 ARG A O 1
ATOM 880 N N . ASP A 1 115 ? 0.787 -15.422 -22.469 1 72 115 ASP A N 1
ATOM 881 C CA . ASP A 1 115 ? -0.593 -15.008 -22.219 1 72 115 ASP A CA 1
ATOM 882 C C . ASP A 1 115 ? -1.125 -14.164 -23.375 1 72 115 ASP A C 1
ATOM 884 O O . ASP A 1 115 ? -0.989 -12.938 -23.359 1 72 115 ASP A O 1
ATOM 888 N N . ASP A 1 116 ? -1.732 -14.844 -24.141 1 72.75 116 ASP A N 1
ATOM 889 C CA . ASP A 1 116 ? -2.174 -14.195 -25.375 1 72.75 116 ASP A CA 1
ATOM 890 C C . ASP A 1 116 ? -3.574 -13.609 -25.203 1 72.75 116 ASP A C 1
ATOM 892 O O . ASP A 1 116 ? -4.09 -12.961 -26.125 1 7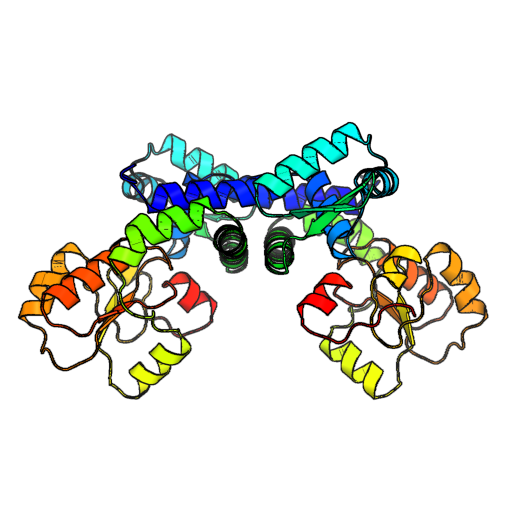2.75 116 ASP A O 1
ATOM 896 N N . MET A 1 117 ? -4.125 -13.898 -24.109 1 75.75 117 MET A N 1
ATOM 897 C CA . MET A 1 117 ? -5.488 -13.406 -23.922 1 75.75 117 MET A CA 1
ATOM 898 C C . MET A 1 117 ? -5.586 -12.516 -22.703 1 75.75 117 MET A C 1
ATOM 900 O O . MET A 1 117 ? -4.793 -12.641 -21.766 1 75.75 117 MET A O 1
ATOM 904 N N . ARG A 1 118 ? -6.605 -11.734 -22.781 1 84 118 ARG A N 1
ATOM 905 C CA . ARG A 1 118 ? -6.918 -10.867 -21.656 1 84 118 ARG A CA 1
ATOM 906 C C . ARG A 1 118 ? -7.309 -11.68 -20.422 1 84 118 ARG A C 1
ATOM 908 O O . ARG A 1 118 ? -8.172 -12.555 -20.5 1 84 118 ARG A O 1
ATOM 915 N N . PRO A 1 119 ? -6.676 -11.383 -19.328 1 94.38 119 PRO A N 1
ATOM 916 C CA . PRO A 1 119 ? -7.066 -12.078 -18.094 1 94.38 119 PRO A CA 1
ATOM 917 C C . PRO A 1 119 ? -8.516 -11.812 -17.703 1 94.38 119 PRO A C 1
ATOM 919 O O . PRO A 1 119 ? -9.086 -10.789 -18.094 1 94.38 119 PRO A O 1
ATOM 922 N N . VAL A 1 120 ? -9.062 -12.734 -17.031 1 95.94 120 VAL A N 1
ATOM 923 C CA . VAL A 1 120 ? -10.43 -12.641 -16.531 1 95.94 120 VAL A CA 1
ATOM 924 C C . VAL A 1 120 ? -10.445 -11.891 -15.195 1 95.94 120 VAL A C 1
ATOM 926 O O . VAL A 1 120 ? -9.641 -12.18 -14.305 1 95.94 120 VAL A O 1
ATOM 929 N N . THR A 1 121 ? -11.312 -10.883 -15.055 1 96.56 121 THR A N 1
ATOM 930 C CA . THR A 1 121 ? -11.438 -10.148 -13.797 1 96.56 121 THR A CA 1
ATOM 931 C C . THR A 1 121 ? -12.273 -10.945 -12.797 1 96.56 121 THR A C 1
ATOM 933 O O . THR A 1 121 ? -12.953 -11.898 -13.164 1 96.56 121 THR A O 1
ATOM 936 N N . ARG A 1 122 ? -12.195 -10.555 -11.57 1 95.81 122 ARG A N 1
ATOM 937 C CA . ARG A 1 122 ? -12.977 -11.188 -10.516 1 95.81 122 ARG A CA 1
ATOM 938 C C . ARG A 1 122 ? -14.469 -11.102 -10.812 1 95.81 122 ARG A C 1
ATOM 940 O O . ARG A 1 122 ? -15.195 -12.086 -10.664 1 95.81 122 ARG A O 1
ATOM 947 N N . ASP A 1 123 ? -14.859 -9.914 -11.227 1 96.06 123 ASP A N 1
ATOM 948 C CA . ASP A 1 123 ? -16.266 -9.703 -11.539 1 96.06 123 ASP A CA 1
ATOM 949 C C . ASP A 1 123 ? -16.703 -10.594 -12.711 1 96.06 123 ASP A C 1
ATOM 951 O O . ASP A 1 123 ? -17.766 -11.219 -12.656 1 96.06 123 ASP A O 1
ATOM 955 N N . GLU A 1 124 ? -15.914 -10.641 -13.719 1 95.94 124 GLU A N 1
ATOM 956 C CA . GLU A 1 124 ? -16.188 -11.484 -14.875 1 95.94 124 GLU A CA 1
ATOM 957 C C . GLU A 1 124 ? -16.25 -12.953 -14.484 1 95.94 124 GLU A C 1
ATOM 959 O O . GLU A 1 124 ? -17.125 -13.695 -14.938 1 95.94 124 GLU A O 1
ATOM 964 N N . LEU A 1 125 ? -15.312 -13.391 -13.633 1 97.06 125 LEU A N 1
ATOM 965 C CA . LEU A 1 125 ? -15.289 -14.789 -13.203 1 97.06 125 LEU A CA 1
ATOM 966 C C . LEU A 1 125 ? -16.562 -15.141 -12.438 1 97.06 125 LEU A C 1
ATOM 968 O O . LEU A 1 125 ? -17.141 -16.203 -12.648 1 97.06 125 LEU A O 1
ATOM 972 N N . GLN A 1 126 ? -16.969 -14.258 -11.547 1 96.44 126 GLN A N 1
ATOM 973 C CA . GLN A 1 126 ? -18.188 -14.508 -10.773 1 96.44 126 GLN A CA 1
ATOM 974 C C . GLN A 1 126 ? -19.406 -14.672 -11.688 1 96.44 126 GLN A C 1
ATOM 976 O O . GLN A 1 126 ? -20.25 -15.539 -11.453 1 96.44 126 GLN A O 1
ATOM 981 N N . ALA A 1 127 ? -19.484 -13.828 -12.719 1 96.25 127 ALA A N 1
ATOM 982 C CA . ALA A 1 127 ? -20.562 -13.93 -13.688 1 96.25 127 ALA A CA 1
ATOM 983 C C . ALA A 1 127 ? -20.516 -15.266 -14.43 1 96.25 127 ALA A C 1
ATOM 985 O O . ALA A 1 127 ? -21.547 -15.938 -14.578 1 96.25 127 ALA A O 1
ATOM 986 N N . LEU A 1 128 ? -19.344 -15.633 -14.875 1 94.5 128 LEU A N 1
ATOM 987 C CA . LEU A 1 128 ? -19.156 -16.891 -15.594 1 94.5 128 LEU A CA 1
ATOM 988 C C . LEU A 1 128 ? -19.547 -18.078 -14.727 1 94.5 128 LEU A C 1
ATOM 990 O O . LEU A 1 128 ? -20.156 -19.031 -15.203 1 94.5 128 LEU A O 1
ATOM 994 N N . MET A 1 129 ? -19.203 -18 -13.477 1 94.38 129 MET A N 1
ATOM 995 C CA . MET A 1 129 ? -19.5 -19.078 -12.531 1 94.38 129 MET A CA 1
ATOM 996 C C . MET A 1 129 ? -21.016 -19.188 -12.297 1 94.38 129 MET A C 1
ATOM 998 O O . MET A 1 129 ? -21.547 -20.297 -12.25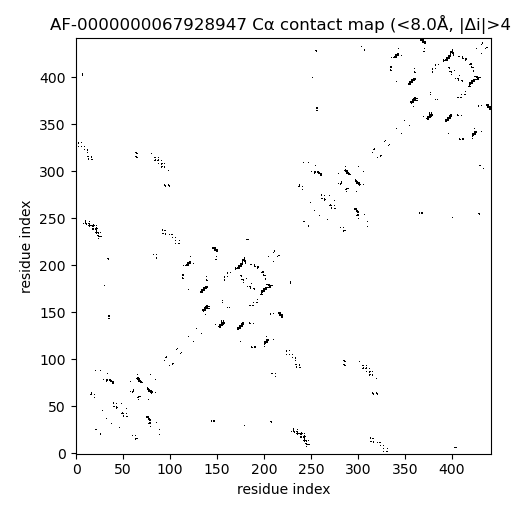 1 94.38 129 MET A O 1
ATOM 1002 N N . ARG A 1 130 ? -21.609 -18.078 -12.125 1 93.88 130 ARG A N 1
ATOM 1003 C CA . ARG A 1 130 ? -23.047 -18.047 -11.914 1 93.88 130 ARG A CA 1
ATOM 1004 C C . ARG A 1 130 ? -23.797 -18.688 -13.086 1 93.88 130 ARG A C 1
ATOM 1006 O O . ARG A 1 130 ? -24.781 -19.391 -12.891 1 93.88 130 ARG A O 1
ATOM 1013 N N . ASP A 1 131 ? -23.312 -18.484 -14.234 1 93.38 131 ASP A N 1
ATOM 1014 C CA . ASP A 1 131 ? -23.969 -18.953 -15.453 1 93.38 131 ASP A CA 1
ATOM 1015 C C . ASP A 1 131 ? -23.547 -20.375 -15.797 1 93.38 131 ASP A C 1
ATOM 1017 O O . ASP A 1 131 ? -24.078 -20.969 -16.734 1 93.38 131 ASP A O 1
ATOM 1021 N N . GLY A 1 132 ? -22.641 -20.906 -15.117 1 90.56 132 GLY A N 1
ATOM 1022 C CA . GLY A 1 132 ? -22.156 -22.266 -15.375 1 90.56 132 GLY A CA 1
ATOM 1023 C C . GLY A 1 132 ? -21.406 -22.375 -16.688 1 90.56 132 GLY A C 1
ATOM 1024 O O . GLY A 1 132 ? -21.438 -23.422 -17.328 1 90.56 132 GLY A O 1
ATOM 1025 N N . LEU A 1 133 ? -20.703 -21.328 -17.109 1 89.94 133 LEU A N 1
ATOM 1026 C CA . LEU A 1 133 ? -20.094 -21.25 -18.438 1 89.94 133 LEU A CA 1
ATOM 1027 C C . LEU A 1 133 ? -18.578 -21.406 -18.344 1 89.94 133 LEU A C 1
ATOM 1029 O O . LEU A 1 133 ? -17.859 -21.141 -19.312 1 89.94 133 LEU A O 1
ATOM 1033 N N . VAL A 1 134 ? -18.125 -21.797 -17.141 1 95.62 134 VAL A N 1
ATOM 1034 C CA . VAL A 1 134 ? -16.672 -21.812 -17 1 95.62 134 VAL A CA 1
ATOM 1035 C C . VAL A 1 134 ? -16.25 -23.047 -16.188 1 95.62 134 VAL A C 1
ATOM 1037 O O . VAL A 1 134 ? -16.984 -23.5 -15.305 1 95.62 134 VAL A O 1
ATOM 1040 N N . THR A 1 135 ? -15.188 -23.625 -16.578 1 96.5 135 THR A N 1
ATOM 1041 C CA . THR A 1 135 ? -14.438 -24.547 -15.734 1 96.5 135 THR A CA 1
ATOM 1042 C C . THR A 1 135 ? -13.289 -23.844 -15.031 1 96.5 135 THR A C 1
ATOM 1044 O O . THR A 1 135 ? -12.367 -23.344 -15.688 1 96.5 135 THR A O 1
ATOM 1047 N N . LEU A 1 136 ? -13.391 -23.781 -13.703 1 97.38 136 LEU A N 1
ATOM 1048 C CA . LEU A 1 136 ? -12.391 -23.078 -12.922 1 97.38 136 LEU A CA 1
ATOM 1049 C C . LEU A 1 136 ? -11.359 -24.047 -12.344 1 97.38 136 LEU A C 1
ATOM 1051 O O . LEU A 1 136 ? -11.719 -24.969 -11.617 1 97.38 136 LEU A O 1
ATOM 1055 N N . ILE A 1 137 ? -10.094 -23.797 -12.688 1 97.56 137 ILE A N 1
ATOM 1056 C CA . ILE A 1 137 ? -9.062 -24.703 -12.188 1 97.56 137 ILE A CA 1
ATOM 1057 C C . ILE A 1 137 ? -8.094 -23.938 -11.289 1 97.56 137 ILE A C 1
ATOM 1059 O O . ILE A 1 137 ? -7.738 -22.781 -11.586 1 97.56 137 ILE A O 1
ATOM 1063 N N . ASP A 1 138 ? -7.824 -24.484 -10.18 1 98.31 138 ASP A N 1
ATOM 1064 C CA . ASP A 1 138 ? -6.777 -24.047 -9.258 1 98.31 138 ASP A CA 1
ATOM 1065 C C . ASP A 1 138 ? -5.48 -24.812 -9.5 1 98.31 138 ASP A C 1
ATOM 1067 O O . ASP A 1 138 ? -5.406 -26.016 -9.234 1 98.31 138 ASP A O 1
ATOM 1071 N N . VAL A 1 139 ? -4.449 -24.109 -9.93 1 98.25 139 VAL A N 1
ATOM 1072 C CA . VAL A 1 139 ? -3.254 -24.812 -10.375 1 98.25 139 VAL A CA 1
ATOM 1073 C C . VAL A 1 139 ? -2.258 -24.922 -9.227 1 98.25 139 VAL A C 1
ATOM 1075 O O . VAL A 1 139 ? -1.138 -25.406 -9.406 1 98.25 139 VAL A O 1
ATOM 1078 N N . ARG A 1 140 ? -2.516 -24.453 -8.039 1 97.44 140 ARG A N 1
ATOM 1079 C CA . ARG A 1 140 ? -1.645 -24.516 -6.871 1 97.44 140 ARG A CA 1
ATOM 1080 C C . ARG A 1 140 ? -1.476 -25.953 -6.383 1 97.44 140 ARG A C 1
ATOM 1082 O O . ARG A 1 140 ? -2.254 -26.828 -6.754 1 97.44 140 ARG A O 1
ATOM 1089 N N . PRO A 1 141 ? -0.445 -26.125 -5.637 1 96.38 141 PRO A N 1
ATOM 1090 C CA . PRO A 1 141 ? -0.31 -27.438 -4.988 1 96.38 141 PRO A CA 1
ATOM 1091 C C . PRO A 1 141 ? -1.52 -27.797 -4.125 1 96.38 141 PRO A C 1
ATOM 1093 O O . PRO A 1 141 ? -2.205 -26.906 -3.617 1 96.38 141 PRO A O 1
ATOM 1096 N N . THR A 1 142 ? -1.681 -29.125 -3.904 1 96.06 142 THR A N 1
ATOM 1097 C CA . THR A 1 142 ? -2.85 -29.656 -3.217 1 96.06 142 THR A CA 1
ATOM 1098 C C . THR A 1 142 ? -2.936 -29.109 -1.793 1 96.06 142 THR A C 1
ATOM 1100 O O . THR A 1 142 ? -4.027 -28.844 -1.289 1 96.06 142 THR A O 1
ATOM 1103 N N . ASP A 1 143 ? -1.831 -28.938 -1.202 1 94.12 143 ASP A N 1
ATOM 1104 C CA . ASP A 1 143 ? -1.819 -28.453 0.175 1 94.12 143 ASP A CA 1
ATOM 1105 C C . ASP A 1 143 ? -2.326 -27 0.255 1 94.12 143 ASP A C 1
ATOM 1107 O O . ASP A 1 143 ? -3.02 -26.641 1.205 1 94.12 143 ASP A O 1
ATOM 1111 N N . GLU A 1 144 ? -2.02 -26.172 -0.723 1 96.06 144 GLU A N 1
ATOM 1112 C CA . GLU A 1 144 ? -2.506 -24.797 -0.771 1 96.06 144 GLU A CA 1
ATOM 1113 C C . GLU A 1 144 ? -3.998 -24.75 -1.086 1 96.06 144 GLU A C 1
ATOM 1115 O O . GLU A 1 144 ? -4.742 -23.984 -0.472 1 96.06 144 GLU A O 1
ATOM 1120 N N . PHE A 1 145 ? -4.387 -25.625 -1.969 1 97.31 145 PHE A N 1
ATOM 1121 C CA . PHE A 1 145 ? -5.797 -25.734 -2.318 1 97.31 145 PHE A CA 1
ATOM 1122 C C . PHE A 1 145 ? -6.629 -26.109 -1.097 1 97.31 145 PHE A C 1
ATOM 1124 O O . PHE A 1 145 ? -7.715 -25.562 -0.886 1 97.31 145 PHE A O 1
ATOM 1131 N N . ALA A 1 146 ? -6.129 -26.984 -0.288 1 95.81 146 ALA A N 1
ATOM 1132 C CA . ALA A 1 146 ? -6.828 -27.5 0.885 1 95.81 146 ALA A CA 1
ATOM 1133 C C . ALA A 1 146 ? -7.031 -26.406 1.932 1 95.81 146 ALA A C 1
ATOM 1135 O O . ALA A 1 146 ? -7.984 -26.453 2.713 1 95.81 146 ALA A O 1
ATOM 1136 N N . LEU A 1 147 ? -6.195 -25.391 1.918 1 93.62 147 LEU A N 1
ATOM 1137 C CA . LEU A 1 147 ? -6.285 -24.297 2.889 1 93.62 147 LEU A CA 1
ATOM 1138 C C . LEU A 1 147 ? -7.398 -23.328 2.516 1 93.62 147 LEU A C 1
ATOM 1140 O O . LEU A 1 147 ? -7.855 -22.547 3.354 1 93.62 147 LEU A O 1
ATOM 1144 N N . GLY A 1 148 ? -7.762 -23.328 1.286 1 96.19 148 GLY A N 1
ATOM 1145 C CA . GLY A 1 148 ? -8.812 -22.469 0.765 1 96.19 148 GLY A CA 1
ATOM 1146 C C . GLY A 1 148 ? -8.75 -22.297 -0.741 1 96.19 148 GLY A C 1
ATOM 1147 O O . GLY A 1 148 ? -7.668 -22.203 -1.315 1 96.19 148 GLY A O 1
ATOM 1148 N N . HIS A 1 149 ? -9.953 -22.359 -1.326 1 97.94 149 HIS A N 1
ATOM 1149 C CA . HIS A 1 149 ? -10.031 -22.203 -2.773 1 97.94 149 HIS A CA 1
ATOM 1150 C C . HIS A 1 149 ? -11.359 -21.578 -3.193 1 97.94 149 HIS A C 1
ATOM 1152 O O . HIS A 1 149 ? -12.266 -21.422 -2.369 1 97.94 149 HIS A O 1
ATOM 1158 N N . VAL A 1 150 ? -11.344 -21.109 -4.434 1 97.69 150 VAL A N 1
ATOM 1159 C CA . VAL A 1 150 ? -12.57 -20.547 -4.988 1 97.69 150 VAL A CA 1
ATOM 1160 C C . VAL A 1 150 ? -13.625 -21.641 -5.141 1 97.69 150 VAL A C 1
ATOM 1162 O O . VAL A 1 150 ? -13.328 -22.719 -5.66 1 97.69 150 VAL A O 1
ATOM 1165 N N . PRO A 1 151 ? -14.859 -21.359 -4.633 1 96.88 151 PRO A N 1
ATOM 1166 C CA . PRO A 1 151 ? -15.906 -22.375 -4.77 1 96.88 151 PRO A CA 1
ATOM 1167 C C . PRO A 1 151 ? -16.078 -22.859 -6.211 1 96.88 151 PRO A C 1
ATOM 1169 O O . PRO A 1 151 ? -16.125 -22.047 -7.137 1 96.88 151 PRO A O 1
ATOM 1172 N N . GLY A 1 152 ? -16.172 -24.203 -6.324 1 95.31 152 GLY A N 1
ATOM 1173 C CA . GLY A 1 152 ? -16.359 -24.781 -7.641 1 95.31 152 GLY A CA 1
ATOM 1174 C C . GLY A 1 152 ? -15.07 -25.047 -8.383 1 95.31 152 GLY A C 1
ATOM 1175 O O . GLY A 1 152 ? -15.07 -25.703 -9.43 1 95.31 152 GLY A O 1
ATOM 1176 N N . ALA A 1 153 ? -14 -24.578 -7.902 1 97.69 153 ALA A N 1
ATOM 1177 C CA . ALA A 1 153 ? -12.711 -24.781 -8.555 1 97.69 153 ALA A CA 1
ATOM 1178 C C . ALA A 1 153 ? -12.273 -26.234 -8.461 1 97.69 153 ALA A C 1
ATOM 1180 O O . ALA A 1 153 ? -12.516 -26.906 -7.445 1 97.69 153 ALA A O 1
ATOM 1181 N N . ILE A 1 154 ? -11.625 -26.672 -9.484 1 96.75 154 ILE A N 1
ATOM 1182 C CA . ILE A 1 154 ? -10.992 -27.984 -9.508 1 96.75 154 ILE A CA 1
ATOM 1183 C C . ILE A 1 154 ? -9.484 -27.844 -9.312 1 96.75 154 ILE A C 1
ATOM 1185 O O . ILE A 1 154 ? -8.836 -27.047 -10 1 96.75 154 ILE A O 1
ATOM 1189 N N . ASN A 1 155 ? -9 -28.594 -8.375 1 98.25 155 ASN A N 1
ATOM 1190 C CA . ASN A 1 155 ? -7.551 -28.562 -8.18 1 98.25 155 ASN A CA 1
ATOM 1191 C C . ASN A 1 155 ? -6.82 -29.359 -9.25 1 98.25 155 ASN A C 1
ATOM 1193 O O . ASN A 1 155 ? -6.988 -30.578 -9.336 1 98.25 155 ASN A O 1
ATOM 1197 N N . VAL A 1 156 ? -6.09 -28.672 -10.086 1 98.19 156 VAL A N 1
ATOM 1198 C CA . VAL A 1 156 ? -5.266 -29.312 -11.109 1 98.19 156 VAL A CA 1
ATOM 1199 C C . VAL A 1 156 ? -3.855 -28.719 -11.07 1 98.19 156 VAL A C 1
ATOM 1201 O O . VAL A 1 156 ? -3.537 -27.797 -11.828 1 98.19 156 VAL A O 1
ATOM 1204 N N . PRO A 1 157 ? -3.012 -29.312 -10.227 1 98 157 PRO A N 1
ATOM 1205 C CA . PRO A 1 157 ? -1.627 -28.844 -10.219 1 98 157 PRO A CA 1
ATOM 1206 C C . PRO A 1 157 ? -0.99 -28.844 -11.609 1 98 157 PRO A C 1
ATOM 1208 O O . PRO A 1 157 ? -1.413 -29.609 -12.477 1 98 157 PRO A O 1
ATOM 1211 N N . LEU A 1 158 ? 0.004 -28 -11.82 1 96.12 158 LEU A N 1
ATOM 1212 C CA . LEU A 1 158 ? 0.605 -27.781 -13.133 1 96.12 158 LEU A CA 1
ATOM 1213 C C . LEU A 1 158 ? 1.031 -29.109 -13.758 1 96.12 158 LEU A C 1
ATOM 1215 O O . LEU A 1 158 ? 0.809 -29.328 -14.953 1 96.12 158 LEU A O 1
ATOM 1219 N N . SER A 1 159 ? 1.609 -30 -13.008 1 96.06 159 SER A N 1
ATOM 1220 C CA . SER A 1 159 ? 2.133 -31.266 -13.516 1 96.06 159 SER A CA 1
ATOM 1221 C C . SER A 1 159 ? 1.01 -32.188 -14 1 96.06 159 SER A C 1
ATOM 1223 O O . SER A 1 159 ? 1.256 -33.156 -14.727 1 96.06 159 SER A O 1
ATOM 1225 N N . GLU A 1 160 ? -0.19 -31.859 -13.695 1 97.5 160 GLU A N 1
ATOM 1226 C CA . GLU A 1 160 ? -1.321 -32.719 -14.008 1 97.5 160 GLU A CA 1
ATOM 1227 C C . GLU A 1 160 ? -2.182 -32.156 -15.117 1 97.5 160 GLU A C 1
ATOM 1229 O O . GLU A 1 160 ? -3.189 -32.719 -15.508 1 97.5 160 GLU A O 1
ATOM 1234 N N . ILE A 1 161 ? -1.807 -31.031 -15.648 1 96.94 161 ILE A N 1
ATOM 1235 C CA . ILE A 1 161 ? -2.619 -30.281 -16.594 1 96.94 161 ILE A CA 1
ATOM 1236 C C . ILE A 1 161 ? -2.873 -31.125 -17.844 1 96.94 161 ILE A C 1
ATOM 1238 O O . ILE A 1 161 ? -4 -31.188 -18.344 1 96.94 161 ILE A O 1
ATOM 1242 N N . LYS A 1 162 ? -1.866 -31.797 -18.359 1 95.31 162 LYS A N 1
ATOM 1243 C CA . LYS A 1 162 ? -2.006 -32.625 -19.578 1 95.31 162 LYS A CA 1
ATOM 1244 C C . LYS A 1 162 ? -2.957 -33.781 -19.344 1 95.31 162 LYS A C 1
ATOM 1246 O O . LYS A 1 162 ? -3.82 -34.062 -20.172 1 95.31 162 LYS A O 1
ATOM 1251 N N . ALA A 1 163 ? -2.713 -34.406 -18.234 1 96.5 163 ALA A N 1
ATOM 1252 C CA . ALA A 1 163 ? -3.574 -35.531 -17.891 1 96.5 163 ALA A CA 1
ATOM 1253 C C . ALA A 1 163 ? -5.023 -35.094 -17.719 1 96.5 163 ALA A C 1
ATOM 1255 O O . ALA A 1 163 ? -5.945 -35.75 -18.203 1 96.5 163 ALA A O 1
ATOM 1256 N N . TRP A 1 164 ? -5.199 -34 -17.031 1 96.31 164 TRP A N 1
ATOM 1257 C CA . TRP A 1 164 ? -6.543 -33.469 -16.844 1 96.31 164 TRP A CA 1
ATOM 1258 C C . TRP A 1 164 ? -7.184 -33.094 -18.172 1 96.31 164 TRP A C 1
ATOM 1260 O O . TRP A 1 164 ? -8.344 -33.438 -18.422 1 96.31 164 TRP A O 1
ATOM 1270 N N . SER A 1 165 ? -6.492 -32.406 -19.062 1 95.06 165 SER A N 1
ATOM 1271 C CA . SER A 1 165 ? -6.984 -32 -20.375 1 95.06 165 SER A CA 1
ATOM 1272 C C . SER A 1 165 ? -7.496 -33.188 -21.172 1 95.06 165 SER A C 1
ATOM 1274 O O . SER A 1 165 ? -8.492 -33.062 -21.891 1 95.06 165 SER A O 1
ATOM 1276 N N . SER A 1 166 ? -6.836 -34.344 -21.125 1 92.56 166 SER A N 1
ATOM 1277 C CA . SER A 1 166 ? -7.191 -35.531 -21.906 1 92.56 166 SER A CA 1
ATOM 1278 C C . SER A 1 166 ? -8.555 -36.062 -21.484 1 92.56 166 SER A C 1
ATOM 1280 O O . SER A 1 166 ? -9.211 -36.781 -22.25 1 92.56 166 SER A O 1
ATOM 1282 N N . ARG A 1 167 ? -8.977 -35.656 -20.312 1 92.38 167 ARG A N 1
ATOM 1283 C CA . ARG A 1 167 ? -10.242 -36.156 -19.781 1 92.38 167 ARG A CA 1
ATOM 1284 C C . ARG A 1 167 ? -11.328 -35.094 -19.875 1 92.38 167 ARG A C 1
ATOM 1286 O O . ARG A 1 167 ? -12.516 -35.406 -19.812 1 92.38 167 ARG A O 1
ATOM 1293 N N . ALA A 1 168 ? -10.797 -33.906 -20.141 1 87.69 168 ALA A N 1
ATOM 1294 C CA . ALA A 1 168 ? -11.719 -32.781 -20.078 1 87.69 168 ALA A CA 1
ATOM 1295 C C . ALA A 1 168 ? -12.344 -32.5 -21.438 1 87.69 168 ALA A C 1
ATOM 1297 O O . ALA A 1 168 ? -11.719 -32.719 -22.469 1 87.69 168 ALA A O 1
ATOM 1298 N N . GLY A 1 169 ? -13.625 -32.312 -21.547 1 77.06 169 GLY A N 1
ATOM 1299 C CA . GLY A 1 169 ? -14.258 -31.922 -22.797 1 77.06 169 GLY A CA 1
ATOM 1300 C C . GLY A 1 169 ? -13.812 -30.547 -23.281 1 77.06 169 GLY A C 1
ATOM 1301 O O . GLY A 1 169 ? -13.383 -29.719 -22.484 1 77.06 169 GLY A O 1
ATOM 1302 N N . ALA A 1 170 ? -13.594 -30.219 -24.656 1 69.81 170 ALA A N 1
ATOM 1303 C CA . ALA A 1 170 ? -13.07 -29 -25.266 1 69.81 170 ALA A CA 1
ATOM 1304 C C . ALA A 1 170 ? -14.141 -27.922 -25.328 1 69.81 170 ALA A C 1
ATOM 1306 O O . ALA A 1 170 ? -13.852 -26.766 -25.672 1 69.81 170 ALA A O 1
ATOM 1307 N N . GLY A 1 171 ? -15.164 -28.031 -24.719 1 76.12 171 GLY A N 1
ATOM 1308 C CA . GLY A 1 171 ? -16.219 -27.109 -25.078 1 76.12 171 GLY A CA 1
ATOM 1309 C C . GLY A 1 171 ? -16.375 -25.953 -24.109 1 76.12 171 GLY A C 1
ATOM 1310 O O . GLY A 1 171 ? -16.766 -24.859 -24.484 1 76.12 171 GLY A O 1
ATOM 1311 N N . ARG A 1 172 ? -15.867 -26.047 -22.953 1 86.06 172 ARG A N 1
ATOM 1312 C CA . ARG A 1 172 ? -16.109 -24.984 -21.984 1 86.06 172 ARG A CA 1
ATOM 1313 C C . ARG A 1 172 ? -14.844 -24.156 -21.766 1 86.06 172 ARG A C 1
ATOM 1315 O O . ARG A 1 172 ? -13.727 -24.672 -21.812 1 86.06 172 ARG A O 1
ATOM 1322 N N . GLU A 1 173 ? -15.086 -22.844 -21.562 1 93 173 GLU A N 1
ATOM 1323 C CA . GLU A 1 173 ? -13.969 -21.969 -21.234 1 93 173 GLU A CA 1
ATOM 1324 C C . GLU A 1 173 ? -13.328 -22.359 -19.906 1 93 173 GLU A C 1
ATOM 1326 O O . GLU A 1 173 ? -14.031 -22.688 -18.938 1 93 173 GLU A O 1
ATOM 1331 N N . VAL A 1 174 ? -11.984 -22.406 -19.953 1 96.62 174 VAL A N 1
ATOM 1332 C CA . VAL A 1 174 ? -11.242 -22.734 -18.734 1 96.62 174 VAL A CA 1
ATOM 1333 C C . VAL A 1 174 ? -10.594 -21.469 -18.172 1 96.62 174 VAL A C 1
ATOM 1335 O O . VAL A 1 174 ? -9.984 -20.688 -18.922 1 96.62 174 VAL A O 1
ATOM 1338 N N . VAL A 1 175 ? -10.805 -21.188 -16.938 1 97.44 175 VAL A N 1
ATOM 1339 C CA . VAL A 1 175 ? -10.086 -20.125 -16.234 1 97.44 175 VAL A CA 1
ATOM 1340 C C . VAL A 1 175 ? -9.18 -20.719 -15.156 1 97.44 175 VAL A C 1
ATOM 1342 O O . VAL A 1 175 ? -9.625 -21.562 -14.367 1 97.44 175 VAL A O 1
ATOM 1345 N N . ALA A 1 176 ? -7.969 -20.359 -15.188 1 97.81 176 ALA A N 1
ATOM 1346 C CA . ALA A 1 176 ? -7.004 -20.875 -14.219 1 97.81 176 ALA A CA 1
ATOM 1347 C C . ALA A 1 176 ? -6.523 -19.781 -13.281 1 97.81 176 ALA A C 1
ATOM 1349 O O . ALA A 1 176 ? -6.375 -18.625 -13.695 1 97.81 176 ALA A O 1
ATOM 1350 N N . TYR A 1 177 ? -6.297 -20.141 -12.008 1 98 177 TYR A N 1
ATOM 1351 C CA . TYR A 1 177 ? -5.719 -19.188 -11.07 1 98 177 TYR A CA 1
ATOM 1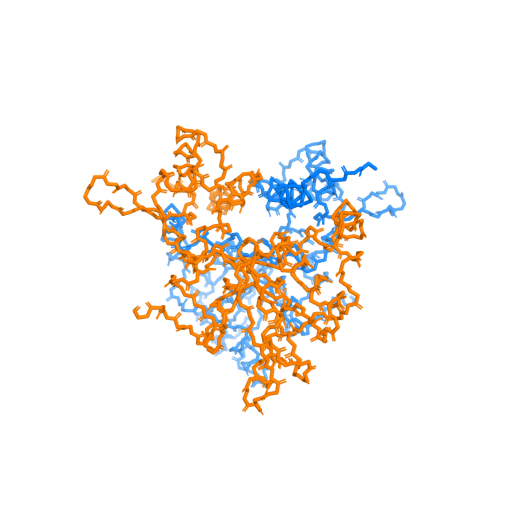352 C C . TYR A 1 177 ? -4.672 -19.859 -10.188 1 98 177 TYR A C 1
ATOM 1354 O O . TYR A 1 177 ? -4.562 -21.078 -10.164 1 98 177 TYR A O 1
ATOM 1362 N N . CYS A 1 178 ? -3.926 -19 -9.492 1 97.62 178 CYS A N 1
ATOM 1363 C CA . CYS A 1 178 ? -2.783 -19.438 -8.695 1 97.62 178 CYS A CA 1
ATOM 1364 C C . CYS A 1 178 ? -2.611 -18.562 -7.465 1 97.62 178 CYS A C 1
ATOM 1366 O O . CYS A 1 178 ? -3.598 -18.141 -6.859 1 97.62 178 CYS A O 1
ATOM 1368 N N . ARG A 1 179 ? -1.374 -18.453 -6.914 1 95.06 179 ARG A N 1
ATOM 1369 C CA . ARG A 1 179 ? -1.032 -17.766 -5.676 1 95.06 179 ARG A CA 1
ATOM 1370 C C . ARG A 1 179 ? -1.203 -16.266 -5.824 1 95.06 179 ARG A C 1
ATOM 1372 O O . ARG A 1 179 ? -1.421 -15.555 -4.836 1 95.06 179 ARG A O 1
ATOM 1379 N N . GLY A 1 180 ? -1.05 -15.805 -7 1 94.88 180 GLY A N 1
ATOM 1380 C CA . GLY A 1 180 ? -1.049 -14.367 -7.23 1 94.88 180 GLY A CA 1
ATOM 1381 C C . GLY A 1 180 ? -1.079 -14 -8.703 1 94.88 180 GLY A C 1
ATOM 1382 O O . GLY A 1 180 ? -1.098 -14.883 -9.562 1 94.88 180 GLY A O 1
ATOM 1383 N N . PRO A 1 181 ? -1.078 -12.711 -8.992 1 93.44 181 PRO A N 1
ATOM 1384 C CA . PRO A 1 181 ? -1.22 -12.234 -10.367 1 93.44 181 PRO A CA 1
ATOM 1385 C C . PRO A 1 181 ? -0.051 -12.648 -11.258 1 93.44 181 PRO A C 1
ATOM 1387 O O . PRO A 1 181 ? -0.219 -12.797 -12.477 1 93.44 181 PRO A O 1
ATOM 1390 N N . TRP A 1 182 ? 1.111 -12.836 -10.68 1 94 182 TRP A N 1
ATOM 1391 C CA . TRP A 1 182 ? 2.289 -13.164 -11.477 1 94 182 TRP A CA 1
ATOM 1392 C C . TRP A 1 182 ? 2.809 -14.555 -11.141 1 94 182 TRP A C 1
ATOM 1394 O O . TRP A 1 182 ? 4.02 -14.781 -11.094 1 94 182 TRP A O 1
ATOM 1404 N N . CYS A 1 183 ? 1.888 -15.352 -10.883 1 94.69 183 CYS A N 1
ATOM 1405 C CA . CYS A 1 183 ? 2.262 -16.734 -10.602 1 94.69 183 CYS A CA 1
ATOM 1406 C C . CYS A 1 183 ? 2.607 -17.484 -11.891 1 94.69 183 CYS A C 1
ATOM 1408 O O . CYS A 1 183 ? 1.751 -17.656 -12.758 1 94.69 183 CYS A O 1
ATOM 1410 N N . VAL A 1 184 ? 3.762 -17.969 -11.961 1 93.31 184 VAL A N 1
ATOM 1411 C CA . VAL A 1 184 ? 4.277 -18.641 -13.156 1 93.31 184 VAL A CA 1
ATOM 1412 C C . VAL A 1 184 ? 3.387 -19.828 -13.516 1 93.31 184 VAL A C 1
ATOM 1414 O O . VAL A 1 184 ? 3.105 -20.062 -14.688 1 93.31 184 VAL A O 1
ATOM 1417 N N . MET A 1 185 ? 2.898 -20.531 -12.555 1 95.06 185 MET A N 1
ATOM 1418 C CA . MET A 1 185 ? 2.15 -21.766 -12.781 1 95.06 185 MET A CA 1
ATOM 1419 C C . MET A 1 185 ? 0.868 -21.484 -13.555 1 95.06 185 MET A C 1
ATOM 1421 O O . MET A 1 185 ? 0.479 -22.281 -14.422 1 95.06 185 MET A O 1
ATOM 1425 N N . SER A 1 186 ? 0.198 -20.422 -13.234 1 95.56 186 SER A N 1
ATOM 1426 C CA . SER A 1 186 ? -1.034 -20.125 -13.961 1 95.56 186 SER A CA 1
ATOM 1427 C C . SER A 1 186 ? -0.747 -19.75 -15.414 1 95.56 186 SER A C 1
ATOM 1429 O O . SER A 1 186 ? -1.499 -20.125 -16.312 1 95.56 186 SER A O 1
ATOM 1431 N N . PHE A 1 187 ? 0.369 -19.016 -15.664 1 94.25 187 PHE A N 1
ATOM 1432 C CA . PHE A 1 187 ? 0.753 -18.672 -17.031 1 94.25 187 PHE A CA 1
ATOM 1433 C C . PHE A 1 187 ? 1.097 -19.938 -17.828 1 94.25 187 PHE A C 1
ATOM 1435 O O . PHE A 1 187 ? 0.64 -20.109 -18.953 1 94.25 187 PHE A O 1
ATOM 1442 N N . GLU A 1 188 ? 1.817 -20.797 -17.234 1 93.94 188 GLU A N 1
ATOM 1443 C CA . GLU A 1 188 ? 2.223 -22.031 -17.891 1 93.94 188 GLU A CA 1
ATOM 1444 C C . GLU A 1 188 ? 1.026 -22.953 -18.125 1 93.94 188 GLU A C 1
ATOM 1446 O O . GLU A 1 188 ? 0.928 -23.594 -19.172 1 93.94 188 GLU A O 1
ATOM 1451 N N . ALA A 1 189 ? 0.155 -22.984 -17.156 1 95.94 189 ALA A N 1
ATOM 1452 C CA . ALA A 1 189 ? -1.031 -23.828 -17.266 1 95.94 189 ALA A CA 1
ATOM 1453 C C . ALA A 1 189 ? -1.91 -23.391 -18.438 1 95.94 189 ALA A C 1
ATOM 1455 O O . ALA A 1 189 ? -2.34 -24.203 -19.25 1 95.94 189 ALA A O 1
ATOM 1456 N N . VAL A 1 190 ? -2.17 -22.141 -18.516 1 95.38 190 VAL A N 1
ATOM 1457 C CA . VAL A 1 190 ? -3.027 -21.609 -19.578 1 95.38 190 VAL A CA 1
ATOM 1458 C C . VAL A 1 190 ? -2.367 -21.828 -20.938 1 95.38 190 VAL A C 1
ATOM 1460 O O . VAL A 1 190 ? -3.031 -22.203 -21.906 1 95.38 190 VAL A O 1
ATOM 1463 N N . ALA A 1 191 ? -1.045 -21.594 -21.016 1 94 191 ALA A N 1
ATOM 1464 C CA . ALA A 1 191 ? -0.32 -21.844 -22.25 1 94 191 ALA A CA 1
ATOM 1465 C C . ALA A 1 191 ? -0.438 -23.312 -22.672 1 94 191 ALA A C 1
ATOM 1467 O O . ALA A 1 191 ? -0.699 -23.609 -23.844 1 94 191 ALA A O 1
ATOM 1468 N N . ALA A 1 192 ? -0.267 -24.219 -21.734 1 94.38 192 ALA A N 1
ATOM 1469 C CA . ALA A 1 192 ? -0.377 -25.656 -21.984 1 94.38 192 ALA A CA 1
ATOM 1470 C C . ALA A 1 192 ? -1.788 -26.031 -22.438 1 94.38 192 ALA A C 1
ATOM 1472 O O . ALA A 1 192 ? -1.962 -26.75 -23.422 1 94.38 192 ALA A O 1
ATOM 1473 N N . LEU A 1 193 ? -2.777 -25.484 -21.781 1 94.81 193 LEU A N 1
ATOM 1474 C CA . LEU A 1 193 ? -4.168 -25.781 -22.109 1 94.81 193 LEU A CA 1
ATOM 1475 C C . LEU A 1 193 ? -4.508 -25.297 -23.516 1 94.81 193 LEU A C 1
ATOM 1477 O O . LEU A 1 193 ? -5.164 -26 -24.281 1 94.81 193 LEU A O 1
ATOM 1481 N N . ARG A 1 194 ? -4.02 -24.172 -23.844 1 93.19 194 ARG A N 1
ATOM 1482 C CA . ARG A 1 194 ? -4.262 -23.641 -25.188 1 93.19 194 ARG A CA 1
ATOM 1483 C C . ARG A 1 194 ? -3.582 -24.5 -26.25 1 93.19 194 ARG A C 1
ATOM 1485 O O . ARG A 1 194 ? -4.16 -24.766 -27.297 1 93.19 194 ARG A O 1
ATOM 1492 N N . SER A 1 195 ? -2.389 -24.891 -25.969 1 92.38 195 SER A N 1
ATOM 1493 C CA . SER A 1 195 ? -1.665 -25.75 -26.891 1 92.38 195 SER A CA 1
ATOM 1494 C C . SER A 1 195 ? -2.381 -27.078 -27.094 1 92.38 195 SER A C 1
ATOM 1496 O O . SER A 1 195 ? -2.203 -27.75 -28.109 1 92.38 195 SER A O 1
ATOM 1498 N N . LEU A 1 196 ? -3.248 -27.422 -26.172 1 92.88 196 LEU A N 1
ATOM 1499 C CA . LEU A 1 196 ? -3.98 -28.688 -26.203 1 92.88 196 LEU A CA 1
ATOM 1500 C C . LEU A 1 196 ? -5.395 -28.484 -26.734 1 92.88 196 LEU A C 1
ATOM 1502 O O . LEU A 1 196 ? -6.211 -29.406 -26.719 1 92.88 196 LEU A O 1
ATOM 1506 N N . GLY A 1 197 ? -5.715 -27.25 -27.109 1 91.62 197 GLY A N 1
ATOM 1507 C CA . GLY A 1 197 ? -6.945 -27 -27.844 1 91.62 197 GLY A CA 1
ATOM 1508 C C . GLY A 1 197 ? -8.047 -26.406 -27 1 91.62 197 GLY A C 1
ATOM 1509 O O . GLY A 1 197 ? -9.172 -26.234 -27.453 1 91.62 197 GLY A O 1
ATOM 1510 N N . HIS A 1 198 ? -7.723 -26.031 -25.766 1 93.75 198 HIS A N 1
ATOM 1511 C CA . HIS A 1 198 ? -8.727 -25.438 -24.875 1 93.75 198 HIS A CA 1
ATOM 1512 C C . HIS A 1 198 ? -8.742 -23.906 -25.016 1 93.75 198 HIS A C 1
ATOM 1514 O O . HIS A 1 198 ? -7.703 -23.297 -25.281 1 93.75 198 HIS A O 1
ATOM 1520 N N . SER A 1 199 ? -9.953 -23.359 -24.906 1 93.12 199 SER A N 1
ATOM 1521 C CA . SER A 1 199 ? -10.031 -21.922 -24.609 1 93.12 199 SER A CA 1
ATOM 1522 C C . SER A 1 199 ? -9.734 -21.656 -23.141 1 93.12 199 SER A C 1
ATOM 1524 O O . SER A 1 199 ? -10.539 -21.984 -22.266 1 93.12 199 SER A O 1
ATOM 1526 N N . ALA A 1 200 ? -8.555 -21.062 -22.875 1 95 200 ALA A N 1
ATOM 1527 C CA . ALA A 1 200 ? -8.125 -20.906 -21.5 1 95 200 ALA A CA 1
ATOM 1528 C C . ALA A 1 200 ? -7.629 -19.484 -21.234 1 95 200 ALA A C 1
ATOM 1530 O O . ALA A 1 200 ? -6.906 -18.906 -22.047 1 95 200 ALA A O 1
ATOM 1531 N N . ARG A 1 201 ? -8.047 -18.938 -20.125 1 95.94 201 ARG A N 1
ATOM 1532 C CA . ARG A 1 201 ? -7.59 -17.625 -19.656 1 95.94 201 ARG A CA 1
ATOM 1533 C C . ARG A 1 201 ? -7.18 -17.672 -18.203 1 95.94 201 ARG A C 1
ATOM 1535 O O . ARG A 1 201 ? -7.551 -18.609 -17.469 1 95.94 201 ARG A O 1
ATOM 1542 N N . ARG A 1 202 ? -6.402 -16.75 -17.828 1 96.25 202 ARG A N 1
ATOM 1543 C CA . ARG A 1 202 ? -6.008 -16.625 -16.438 1 96.25 202 ARG A CA 1
ATOM 1544 C C . ARG A 1 202 ? -6.945 -15.688 -15.68 1 96.25 202 ARG A C 1
ATOM 1546 O O . ARG A 1 202 ? -7.441 -14.711 -16.25 1 96.25 202 ARG A O 1
ATOM 1553 N N . LEU A 1 203 ? -7.191 -16.016 -14.406 1 97.12 203 LEU A N 1
ATOM 1554 C CA . LEU A 1 203 ? -7.727 -15 -13.508 1 97.12 203 LEU A CA 1
ATOM 1555 C C . LEU A 1 203 ? -6.688 -13.914 -13.242 1 97.12 203 LEU A C 1
ATOM 1557 O O . LEU A 1 203 ? -5.52 -14.211 -12.984 1 97.12 203 LEU A O 1
ATOM 1561 N N . GLU A 1 204 ? -7.105 -12.68 -13.32 1 95 204 GLU A N 1
ATOM 1562 C CA . GLU A 1 204 ? -6.176 -11.57 -13.172 1 95 204 GLU A CA 1
ATOM 1563 C C . GLU A 1 204 ? -5.535 -11.562 -11.781 1 95 204 GLU A C 1
ATOM 1565 O O . GLU A 1 204 ? -4.367 -11.203 -11.633 1 95 204 GLU A O 1
ATOM 1570 N N . ASP A 1 205 ? -6.289 -11.984 -10.758 1 94.06 205 ASP A N 1
ATOM 1571 C CA . ASP A 1 205 ? -5.855 -12.023 -9.367 1 94.06 205 ASP A CA 1
ATOM 1572 C C . ASP A 1 205 ? -5.48 -13.438 -8.945 1 94.06 205 ASP A C 1
ATOM 1574 O O . ASP A 1 205 ? -5.656 -14.391 -9.711 1 94.06 205 ASP A O 1
ATOM 1578 N N . GLY A 1 206 ? -4.941 -13.5 -7.793 1 96.56 206 GLY A N 1
ATOM 1579 C CA . GLY A 1 206 ? -4.738 -14.789 -7.145 1 96.56 206 GLY A CA 1
ATOM 1580 C C . GLY A 1 206 ? -5.684 -15.031 -5.984 1 96.56 206 GLY A C 1
ATOM 1581 O O . GLY A 1 206 ? -6.605 -14.242 -5.754 1 96.56 206 GLY A O 1
ATOM 1582 N N . MET A 1 207 ? -5.484 -16.125 -5.332 1 97.12 207 MET A N 1
ATOM 1583 C CA . MET A 1 207 ? -6.363 -16.547 -4.254 1 97.12 207 MET A CA 1
ATOM 1584 C C . MET A 1 207 ? -6.383 -15.531 -3.119 1 97.12 207 MET A C 1
ATOM 1586 O O . MET A 1 207 ? -7.449 -15.203 -2.596 1 97.12 207 MET A O 1
ATOM 1590 N N . PRO A 1 208 ? -5.23 -14.984 -2.779 1 95.31 208 PRO A N 1
ATOM 1591 C CA . PRO A 1 208 ? -5.258 -14.008 -1.684 1 95.31 208 PRO A CA 1
ATOM 1592 C C . PRO A 1 208 ? -6.098 -12.781 -2.012 1 95.31 208 PRO A C 1
ATOM 1594 O O . PRO A 1 208 ? -6.82 -12.273 -1.148 1 95.31 208 PRO A O 1
ATOM 1597 N N . GLU A 1 209 ? -5.988 -12.289 -3.234 1 94.62 209 GLU A N 1
ATOM 1598 C CA . GLU A 1 209 ? -6.789 -11.148 -3.658 1 94.62 209 GLU A CA 1
ATOM 1599 C C . GLU A 1 209 ? -8.273 -11.484 -3.666 1 94.62 209 GLU A C 1
ATOM 1601 O O . GLU A 1 209 ? -9.109 -10.648 -3.311 1 94.62 209 GLU A O 1
ATOM 1606 N N . TRP A 1 210 ? -8.586 -12.719 -4.066 1 96.19 210 TRP A N 1
ATOM 1607 C CA . TRP A 1 210 ? -9.961 -13.203 -4.023 1 96.19 210 TRP A CA 1
ATOM 1608 C C . TRP A 1 210 ? -10.508 -13.164 -2.602 1 96.19 210 TRP A C 1
ATOM 1610 O O . TRP A 1 210 ? -11.578 -12.609 -2.357 1 96.19 210 TRP A O 1
ATOM 1620 N N . LYS A 1 211 ? -9.789 -13.688 -1.694 1 94.12 211 LYS A N 1
ATOM 1621 C CA . LYS A 1 211 ? -10.164 -13.719 -0.283 1 94.12 211 LYS A CA 1
ATOM 1622 C C . LYS A 1 211 ? -10.297 -12.305 0.283 1 94.12 211 LYS A C 1
ATOM 1624 O O . LYS A 1 211 ? -11.258 -12.008 0.999 1 94.12 211 LYS A O 1
ATOM 1629 N N . ALA A 1 212 ? -9.398 -11.484 -0.083 1 91.06 212 ALA A N 1
ATOM 1630 C CA . ALA A 1 212 ? -9.359 -10.117 0.442 1 91.06 212 ALA A CA 1
ATOM 1631 C C . ALA A 1 212 ? -10.562 -9.312 -0.026 1 91.06 212 ALA A C 1
ATOM 1633 O O . ALA A 1 212 ? -10.977 -8.359 0.638 1 91.06 212 ALA A O 1
ATOM 1634 N N . ALA A 1 213 ? -11.086 -9.695 -1.122 1 93.12 213 ALA A N 1
ATOM 1635 C CA . ALA A 1 213 ? -12.258 -9.008 -1.668 1 93.12 213 ALA A CA 1
ATOM 1636 C C . ALA A 1 213 ? -13.531 -9.445 -0.955 1 93.12 213 ALA A C 1
ATOM 1638 O O . ALA A 1 213 ? -14.617 -8.945 -1.249 1 93.12 213 ALA A O 1
ATOM 1639 N N . GLY A 1 214 ? -13.383 -10.375 -0.027 1 93.56 214 GLY A N 1
ATOM 1640 C CA . GLY A 1 214 ? -14.523 -10.844 0.742 1 93.56 214 GLY A CA 1
ATOM 1641 C C . GLY A 1 214 ? -15.383 -11.836 -0.013 1 93.56 214 GLY A C 1
ATOM 1642 O O . GLY A 1 214 ? -16.562 -12.016 0.302 1 93.56 214 GLY A O 1
ATOM 1643 N N . LEU A 1 215 ? -14.828 -12.43 -1.05 1 95.5 215 LEU A N 1
ATOM 1644 C CA . LEU A 1 215 ? -15.562 -13.391 -1.868 1 95.5 215 LEU A CA 1
ATOM 1645 C C . LEU A 1 215 ? -15.523 -14.781 -1.238 1 95.5 215 LEU A C 1
ATOM 1647 O O . LEU A 1 215 ? -14.68 -15.055 -0.385 1 95.5 215 LEU A O 1
ATOM 1651 N N . PRO A 1 216 ? -16.453 -15.578 -1.581 1 95.31 216 PRO A N 1
ATOM 1652 C CA . PRO A 1 216 ? -16.562 -16.875 -0.915 1 95.31 216 PRO A CA 1
ATOM 1653 C C . PRO A 1 216 ? -15.336 -17.75 -1.123 1 95.31 216 PRO A C 1
ATOM 1655 O O . PRO A 1 216 ? -14.742 -17.734 -2.203 1 95.31 216 PRO A O 1
ATOM 1658 N N . VAL A 1 217 ? -15.031 -18.422 -0.081 1 96.81 217 VAL A N 1
ATOM 1659 C CA . VAL A 1 217 ? -13.914 -19.359 -0.089 1 96.81 217 VAL A CA 1
ATOM 1660 C C . VAL A 1 217 ? -14.352 -20.688 0.525 1 96.81 217 VAL A C 1
ATOM 1662 O O . VAL A 1 217 ? -15.062 -20.719 1.533 1 96.81 217 VAL A O 1
ATOM 1665 N N . GLU A 1 218 ? -13.914 -21.797 -0.094 1 96.38 218 GLU A N 1
ATOM 1666 C CA . GLU A 1 218 ? -14.188 -23.125 0.428 1 96.38 218 GLU A CA 1
ATOM 1667 C C . GLU A 1 218 ? -12.906 -23.797 0.916 1 96.38 218 GLU A C 1
ATOM 1669 O O . GLU A 1 218 ? -11.836 -23.594 0.339 1 96.38 218 GLU A O 1
ATOM 1674 N N . VAL A 1 219 ? -13.031 -24.469 2.045 1 89.94 219 VAL A N 1
ATOM 1675 C CA . VAL A 1 219 ? -11.898 -25.219 2.572 1 89.94 219 VAL A CA 1
ATOM 1676 C C . VAL A 1 219 ? -12.125 -26.719 2.355 1 89.94 219 VAL A C 1
ATOM 1678 O O . VAL A 1 219 ? -13.258 -27.203 2.461 1 89.94 219 VAL A O 1
ATOM 1681 N N . ALA A 1 220 ? -11.156 -27.297 1.68 1 72.94 220 ALA A N 1
ATOM 1682 C CA . ALA A 1 220 ? -11.305 -28.719 1.415 1 72.94 220 ALA A CA 1
ATOM 1683 C C . ALA A 1 220 ? -11.594 -29.484 2.701 1 72.94 220 ALA A C 1
ATOM 1685 O O . ALA A 1 220 ? -11.023 -29.188 3.752 1 72.94 220 ALA A O 1
ATOM 1686 N N . ALA A 1 221 ? -13.008 -30.219 2.688 1 55.53 221 ALA A N 1
ATOM 1687 C CA . ALA A 1 221 ? -13.5 -31.078 3.768 1 55.53 221 ALA A CA 1
ATOM 1688 C C . ALA A 1 221 ? -12.469 -32.125 4.148 1 55.53 221 ALA A C 1
ATOM 1690 O O . ALA A 1 221 ? -11.656 -32.531 3.312 1 55.53 221 ALA A O 1
ATOM 1691 N N . MET B 1 1 ? 18.562 -11.281 -22.234 1 35.28 1 MET B N 1
ATOM 1692 C CA . MET B 1 1 ? 19.078 -12.078 -21.125 1 35.28 1 MET B CA 1
ATOM 1693 C C . MET B 1 1 ? 17.984 -12.93 -20.5 1 35.28 1 MET B C 1
ATOM 1695 O O . MET B 1 1 ? 16.859 -12.445 -20.281 1 35.28 1 MET B O 1
ATOM 1699 N N . SER B 1 2 ? 17.953 -14.164 -20.75 1 45.5 2 SER B N 1
ATOM 1700 C CA . SER B 1 2 ? 17.031 -15.211 -20.344 1 45.5 2 SER B CA 1
ATOM 1701 C C . SER B 1 2 ? 16.656 -15.102 -18.875 1 45.5 2 SER B C 1
ATOM 1703 O O . SER B 1 2 ? 17.531 -15.031 -18.016 1 45.5 2 SER B O 1
ATOM 1705 N N . ILE B 1 3 ? 15.609 -14.367 -18.609 1 56.19 3 ILE B N 1
ATOM 1706 C CA . ILE B 1 3 ? 15.211 -14.289 -17.203 1 56.19 3 ILE B CA 1
ATOM 1707 C C . ILE B 1 3 ? 14.977 -15.695 -16.656 1 56.19 3 ILE B C 1
ATOM 1709 O O . ILE B 1 3 ? 14.07 -16.391 -17.094 1 56.19 3 ILE B O 1
ATOM 1713 N N . ARG B 1 4 ? 15.961 -16.375 -15.922 1 66.12 4 ARG B N 1
ATOM 1714 C CA . ARG B 1 4 ? 15.945 -17.734 -15.383 1 66.12 4 ARG B CA 1
ATOM 1715 C C . ARG B 1 4 ? 14.805 -17.922 -14.383 1 66.12 4 ARG B C 1
ATOM 1717 O O . ARG B 1 4 ? 14.102 -18.922 -14.422 1 66.12 4 ARG B O 1
ATOM 1724 N N . ASN B 1 5 ? 14.477 -16.844 -13.578 1 87.44 5 ASN B N 1
ATOM 1725 C CA . ASN B 1 5 ? 13.414 -16.906 -12.586 1 87.44 5 ASN B CA 1
ATOM 1726 C C . ASN B 1 5 ? 12.602 -15.609 -12.562 1 87.44 5 ASN B C 1
ATOM 1728 O O . ASN B 1 5 ? 12.859 -14.727 -11.742 1 87.44 5 ASN B O 1
ATOM 1732 N N . PRO B 1 6 ? 11.68 -15.508 -13.539 1 91.06 6 PRO B N 1
ATOM 1733 C CA . PRO B 1 6 ? 10.961 -14.242 -13.734 1 91.06 6 PRO B CA 1
ATOM 1734 C C . PRO B 1 6 ? 10.25 -13.773 -12.469 1 91.06 6 PRO B C 1
ATOM 1736 O O . PRO B 1 6 ? 10.148 -12.57 -12.219 1 91.06 6 PRO B O 1
ATOM 1739 N N . LYS B 1 7 ? 9.781 -14.672 -11.711 1 93.19 7 LYS B N 1
ATOM 1740 C CA . LYS B 1 7 ? 9.086 -14.297 -10.484 1 93.19 7 LYS B CA 1
ATOM 1741 C C . LYS B 1 7 ? 10.047 -13.68 -9.477 1 93.19 7 LYS B C 1
ATOM 1743 O O . LYS B 1 7 ? 9.727 -12.664 -8.844 1 93.19 7 LYS B O 1
ATOM 1748 N N . GLN B 1 8 ? 11.203 -14.25 -9.344 1 94.12 8 GLN B N 1
ATOM 1749 C CA . GLN B 1 8 ? 12.219 -13.695 -8.461 1 94.12 8 GLN B CA 1
ATOM 1750 C C . GLN B 1 8 ? 12.641 -12.297 -8.914 1 94.12 8 GLN B C 1
ATOM 1752 O O . GLN B 1 8 ? 12.852 -11.406 -8.086 1 94.12 8 GLN B O 1
ATOM 1757 N N . ALA B 1 9 ? 12.797 -12.133 -10.188 1 96.31 9 ALA B N 1
ATOM 1758 C CA . ALA B 1 9 ? 13.164 -10.828 -10.742 1 96.31 9 ALA B CA 1
ATOM 1759 C C . ALA B 1 9 ? 12.094 -9.789 -10.422 1 96.31 9 ALA B C 1
ATOM 1761 O O . ALA B 1 9 ? 12.414 -8.625 -10.141 1 96.31 9 ALA B O 1
ATOM 1762 N N . LEU B 1 10 ? 10.828 -10.156 -10.508 1 96.94 10 LEU B N 1
ATOM 1763 C CA . LEU B 1 10 ? 9.742 -9.242 -10.156 1 96.94 10 LEU B CA 1
ATOM 1764 C C . LEU B 1 10 ? 9.82 -8.836 -8.688 1 96.94 10 LEU B C 1
ATOM 1766 O O . LEU B 1 10 ? 9.703 -7.656 -8.359 1 96.94 10 LEU B O 1
ATOM 1770 N N . TYR B 1 11 ? 10.086 -9.852 -7.809 1 97.56 11 TYR B N 1
ATOM 1771 C CA . TYR B 1 11 ? 10.195 -9.539 -6.387 1 97.56 11 TYR B CA 1
ATOM 1772 C C . TYR B 1 11 ? 11.312 -8.539 -6.129 1 97.56 11 TYR B C 1
ATOM 1774 O O . TYR B 1 11 ? 11.195 -7.676 -5.254 1 97.56 11 TYR B O 1
ATOM 1782 N N . GLU B 1 12 ? 12.375 -8.672 -6.852 1 98.12 12 GLU B N 1
ATOM 1783 C CA . GLU B 1 12 ? 13.492 -7.742 -6.703 1 98.12 12 GLU B CA 1
ATOM 1784 C C . GLU B 1 12 ? 13.07 -6.316 -7.031 1 98.12 12 GLU B C 1
ATOM 1786 O O . GLU B 1 12 ? 13.453 -5.371 -6.34 1 98.12 12 GLU B O 1
ATOM 1791 N N . GLN B 1 13 ? 12.281 -6.188 -8.055 1 98.31 13 GLN B N 1
ATOM 1792 C CA . GLN B 1 13 ? 11.805 -4.863 -8.438 1 98.31 13 GLN B CA 1
ATOM 1793 C C . GLN B 1 13 ? 10.812 -4.32 -7.414 1 98.31 13 GLN B C 1
ATOM 1795 O O . GLN B 1 13 ? 10.867 -3.139 -7.059 1 98.31 13 GLN B O 1
ATOM 1800 N N . PHE B 1 14 ? 9.898 -5.195 -6.941 1 98.56 14 PHE B N 1
ATOM 1801 C CA . PHE B 1 14 ? 8.945 -4.781 -5.914 1 98.56 14 PHE B CA 1
ATOM 1802 C C . PHE B 1 14 ? 9.68 -4.312 -4.66 1 98.56 14 PHE B C 1
ATOM 1804 O O . PHE B 1 14 ? 9.305 -3.303 -4.059 1 98.56 14 PHE B O 1
ATOM 1811 N N . ALA B 1 15 ? 10.75 -5.031 -4.32 1 98.62 15 ALA B N 1
ATOM 1812 C CA . ALA B 1 15 ? 11.523 -4.715 -3.121 1 98.62 15 ALA B CA 1
ATOM 1813 C C . ALA B 1 15 ? 12.195 -3.35 -3.242 1 98.62 15 ALA B C 1
ATOM 1815 O O . ALA B 1 15 ? 12.359 -2.641 -2.246 1 98.62 15 ALA B O 1
ATOM 1816 N N . ILE B 1 16 ? 12.562 -2.957 -4.438 1 98.62 16 ILE B N 1
ATOM 1817 C CA . ILE B 1 16 ? 13.18 -1.655 -4.672 1 98.62 16 ILE B CA 1
ATOM 1818 C C . ILE B 1 16 ? 12.211 -0.547 -4.266 1 98.62 16 ILE B C 1
ATOM 1820 O O . ILE B 1 16 ? 12.594 0.405 -3.584 1 98.62 16 ILE B O 1
ATOM 1824 N N . VAL B 1 17 ? 10.969 -0.67 -4.637 1 98.75 17 VAL B N 1
ATOM 1825 C CA . VAL B 1 17 ? 9.945 0.316 -4.305 1 98.75 17 VAL B CA 1
ATOM 1826 C C . VAL B 1 17 ? 9.758 0.377 -2.789 1 98.75 17 VAL B C 1
ATOM 1828 O O . VAL B 1 17 ? 9.789 1.458 -2.197 1 98.75 17 VAL B O 1
ATOM 1831 N N . ALA B 1 18 ? 9.625 -0.8 -2.184 1 98.75 18 ALA B N 1
ATOM 1832 C CA . ALA B 1 18 ? 9.414 -0.867 -0.74 1 98.75 18 ALA B CA 1
ATOM 1833 C C . ALA B 1 18 ? 10.602 -0.289 0.02 1 98.75 18 ALA B C 1
ATOM 1835 O O . ALA B 1 18 ? 10.43 0.436 1.003 1 98.75 18 ALA B O 1
ATOM 1836 N N . LYS B 1 19 ? 11.781 -0.579 -0.408 1 98.38 19 LYS B N 1
ATOM 1837 C CA . LYS B 1 19 ? 12.992 -0.061 0.229 1 98.38 19 LYS B CA 1
ATOM 1838 C C . LYS B 1 19 ? 13.031 1.463 0.18 1 98.38 19 LYS B C 1
ATOM 1840 O O . LYS B 1 19 ? 13.453 2.111 1.139 1 98.38 19 LYS B O 1
ATOM 1845 N N . ALA B 1 20 ? 12.633 1.973 -0.912 1 98.62 20 ALA B N 1
ATOM 1846 C CA . ALA B 1 20 ? 12.617 3.426 -1.056 1 98.62 20 ALA B CA 1
ATOM 1847 C C . ALA B 1 20 ? 11.648 4.066 -0.064 1 98.62 20 ALA B C 1
ATOM 1849 O O . ALA B 1 20 ? 11.891 5.172 0.425 1 98.62 20 ALA B O 1
ATOM 1850 N N . LEU B 1 21 ? 10.578 3.373 0.253 1 98.56 21 LEU B N 1
ATOM 1851 C CA . LEU B 1 21 ? 9.594 3.85 1.225 1 98.56 21 LEU B CA 1
ATOM 1852 C C . LEU B 1 21 ? 10.102 3.65 2.648 1 98.56 21 LEU B C 1
ATOM 1854 O O . LEU B 1 21 ? 9.547 4.211 3.594 1 98.56 21 LEU B O 1
ATOM 1858 N N . GLY B 1 22 ? 11.156 2.814 2.762 1 98.44 22 GLY B N 1
ATOM 1859 C CA . GLY B 1 22 ? 11.609 2.385 4.078 1 98.44 22 GLY B CA 1
ATOM 1860 C C . GLY B 1 22 ? 12.516 3.395 4.754 1 98.44 22 GLY B C 1
ATOM 1861 O O . GLY B 1 22 ? 13.484 3.018 5.418 1 98.44 22 GLY B O 1
ATOM 1862 N N . HIS B 1 23 ? 12.305 4.656 4.559 1 98.38 23 HIS B N 1
ATOM 1863 C CA . HIS B 1 23 ? 13.062 5.742 5.176 1 98.38 23 HIS B CA 1
ATOM 1864 C C . HIS B 1 23 ? 12.141 6.859 5.648 1 98.38 23 HIS B C 1
ATOM 1866 O O . HIS B 1 23 ? 11.398 7.434 4.852 1 98.38 23 HIS B O 1
ATOM 1872 N N . P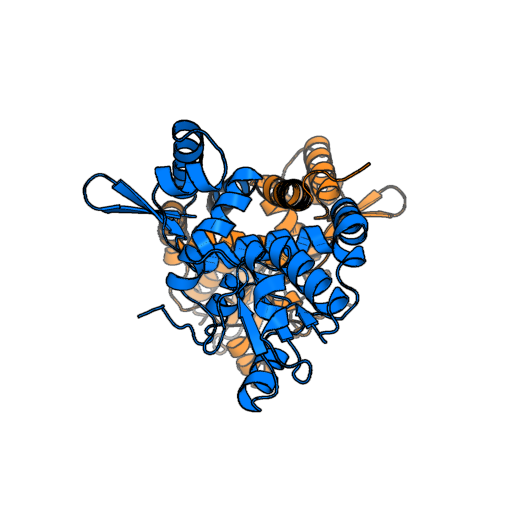RO B 1 24 ? 12.273 7.23 6.973 1 98 24 PRO B N 1
ATOM 1873 C CA . PRO B 1 24 ? 11.328 8.195 7.539 1 98 24 PRO B CA 1
ATOM 1874 C C . PRO B 1 24 ? 11.352 9.539 6.816 1 98 24 PRO B C 1
ATOM 1876 O O . PRO B 1 24 ? 10.289 10.125 6.559 1 98 24 PRO B O 1
ATOM 1879 N N . LEU B 1 25 ? 12.484 10.031 6.465 1 98 25 LEU B N 1
ATOM 1880 C CA . LEU B 1 25 ? 12.57 11.312 5.766 1 98 25 LEU B CA 1
ATOM 1881 C C . LEU B 1 25 ? 11.922 11.227 4.391 1 98 25 LEU B C 1
ATOM 1883 O O . LEU B 1 25 ? 11.266 12.172 3.949 1 98 25 LEU B O 1
ATOM 1887 N N . ARG B 1 26 ? 12.094 10.141 3.701 1 98.62 26 ARG B N 1
ATOM 1888 C CA . ARG B 1 26 ? 11.484 9.969 2.387 1 98.62 26 ARG B CA 1
ATOM 1889 C C . ARG B 1 26 ? 9.969 9.938 2.486 1 98.62 26 ARG B C 1
ATOM 1891 O O . ARG B 1 26 ? 9.266 10.445 1.606 1 98.62 26 ARG B O 1
ATOM 1898 N N . LEU B 1 27 ? 9.469 9.289 3.551 1 98.31 27 LEU B N 1
ATOM 1899 C CA . LEU B 1 27 ? 8.031 9.289 3.768 1 98.31 27 LEU B CA 1
ATOM 1900 C C . LEU B 1 27 ? 7.52 10.711 3.99 1 98.31 27 LEU B C 1
ATOM 1902 O O . LEU B 1 27 ? 6.469 11.086 3.461 1 98.31 27 LEU B O 1
ATOM 1906 N N . GLU B 1 28 ? 8.219 11.484 4.746 1 97.25 28 GLU B N 1
ATOM 1907 C CA . GLU B 1 28 ? 7.863 12.883 4.953 1 97.25 28 GLU B CA 1
ATOM 1908 C C . GLU B 1 28 ? 7.918 13.664 3.643 1 97.25 28 GLU B C 1
ATOM 1910 O O . GLU B 1 28 ? 7.023 14.461 3.354 1 97.25 28 GLU B O 1
ATOM 1915 N N . MET B 1 29 ? 8.953 13.445 2.846 1 98.12 29 MET B N 1
ATOM 1916 C CA . MET B 1 29 ? 9.078 14.086 1.54 1 98.12 29 MET B CA 1
ATOM 1917 C C . MET B 1 29 ? 7.887 13.75 0.651 1 98.12 29 MET B C 1
ATOM 1919 O O . MET B 1 29 ? 7.34 14.633 -0.012 1 98.12 29 MET B O 1
ATOM 1923 N 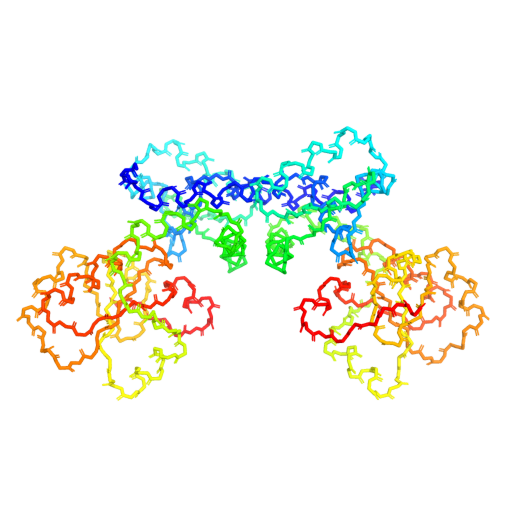N . ILE B 1 30 ? 7.477 12.508 0.663 1 98.19 30 ILE B N 1
ATOM 1924 C CA . ILE B 1 30 ? 6.352 12.055 -0.146 1 98.19 30 ILE B CA 1
ATOM 1925 C C . ILE B 1 30 ? 5.082 12.797 0.268 1 98.19 30 ILE B C 1
ATOM 1927 O O . ILE B 1 30 ? 4.305 13.234 -0.585 1 98.19 30 ILE B O 1
ATOM 1931 N N . GLU B 1 31 ? 4.891 12.922 1.533 1 96.62 31 GLU B N 1
ATOM 1932 C CA . GLU B 1 31 ? 3.715 13.648 2.006 1 96.62 31 GLU B CA 1
ATOM 1933 C C . GLU B 1 31 ? 3.711 15.086 1.499 1 96.62 31 GLU B C 1
ATOM 1935 O O . GLU B 1 31 ? 2.668 15.602 1.093 1 96.62 31 GLU B O 1
ATOM 1940 N N . HIS B 1 32 ? 4.844 15.766 1.515 1 96.69 32 HIS B N 1
ATOM 1941 C CA . HIS B 1 32 ? 4.949 17.125 1.021 1 96.69 32 HIS B CA 1
ATOM 1942 C C . HIS B 1 32 ? 4.73 17.188 -0.487 1 96.69 32 HIS B C 1
ATOM 1944 O O . HIS B 1 32 ? 4.004 18.062 -0.978 1 96.69 32 HIS B O 1
ATOM 1950 N N . LEU B 1 33 ? 5.277 16.25 -1.191 1 97.31 33 LEU B N 1
ATOM 1951 C CA . LEU B 1 33 ? 5.152 16.234 -2.645 1 97.31 33 LEU B CA 1
ATOM 1952 C C . LEU B 1 33 ? 3.729 15.883 -3.064 1 97.31 33 LEU B C 1
ATOM 1954 O O . LEU B 1 33 ? 3.303 16.203 -4.176 1 97.31 33 LEU B O 1
ATOM 1958 N N . ALA B 1 34 ? 3.012 15.203 -2.193 1 96.94 34 ALA B N 1
ATOM 1959 C CA . ALA B 1 34 ? 1.615 14.867 -2.459 1 96.94 34 ALA B CA 1
ATOM 1960 C C . ALA B 1 34 ? 0.75 16.125 -2.523 1 96.94 34 ALA B C 1
ATOM 1962 O O . ALA B 1 34 ? -0.342 16.109 -3.096 1 96.94 34 ALA B O 1
ATOM 1963 N N . GLN B 1 35 ? 1.226 17.219 -1.916 1 95.31 35 GLN B N 1
ATOM 1964 C CA . GLN B 1 35 ? 0.494 18.484 -1.981 1 95.31 35 GLN B CA 1
ATOM 1965 C C . GLN B 1 35 ? 0.684 19.156 -3.336 1 95.31 35 GLN B C 1
ATOM 1967 O O . GLN B 1 35 ? -0.155 19.953 -3.762 1 95.31 35 GLN B O 1
ATOM 1972 N N . GLY B 1 36 ? 1.802 18.891 -3.979 1 93.94 36 GLY B N 1
ATOM 1973 C CA . GLY B 1 36 ? 2.166 19.484 -5.254 1 93.94 36 GLY B CA 1
ATOM 1974 C C . GLY B 1 36 ? 3.654 19.422 -5.535 1 93.94 36 GLY B C 1
ATOM 1975 O O . GLY B 1 36 ? 4.449 19.125 -4.645 1 93.94 36 GLY B O 1
ATOM 1976 N N . ALA B 1 37 ? 3.977 19.734 -6.789 1 95.38 37 ALA B N 1
ATOM 1977 C CA . ALA B 1 37 ? 5.371 19.688 -7.23 1 95.38 37 ALA B CA 1
ATOM 1978 C C . ALA B 1 37 ? 6.207 20.719 -6.477 1 95.38 37 ALA B C 1
ATOM 1980 O O . ALA B 1 37 ? 5.715 21.797 -6.129 1 95.38 37 ALA B O 1
ATOM 1981 N N . ARG B 1 38 ? 7.477 20.375 -6.227 1 96.06 38 ARG B N 1
ATOM 1982 C CA . ARG B 1 38 ? 8.406 21.266 -5.535 1 96.06 38 ARG B CA 1
ATOM 1983 C C . ARG B 1 38 ? 9.82 21.125 -6.086 1 96.06 38 ARG B C 1
ATOM 1985 O O . ARG B 1 38 ? 10.211 20.031 -6.52 1 96.06 38 ARG B O 1
ATOM 1992 N N . SER B 1 39 ? 10.531 22.266 -6.008 1 96.69 39 SER B N 1
ATOM 1993 C CA . SER B 1 39 ? 11.961 22.188 -6.293 1 96.69 39 SER B CA 1
ATOM 1994 C C . SER B 1 39 ? 12.727 21.547 -5.141 1 96.69 39 SER B C 1
ATOM 1996 O O . SER B 1 39 ? 12.203 21.438 -4.027 1 96.69 39 SER B O 1
ATOM 1998 N N . VAL B 1 40 ? 13.945 21.125 -5.484 1 97.31 40 VAL B N 1
ATOM 1999 C CA . VAL B 1 40 ? 14.805 20.531 -4.457 1 97.31 40 VAL B CA 1
ATOM 2000 C C . VAL B 1 40 ? 15.016 21.531 -3.324 1 97.31 40 VAL B C 1
ATOM 2002 O O . VAL B 1 40 ? 14.922 21.172 -2.146 1 97.31 40 VAL B O 1
ATOM 2005 N N . GLU B 1 41 ? 15.195 22.781 -3.654 1 96.5 41 GLU B N 1
ATOM 2006 C CA . GLU B 1 41 ? 15.469 23.844 -2.688 1 96.5 41 GLU B CA 1
ATOM 2007 C C . GLU B 1 41 ? 14.25 24.109 -1.809 1 96.5 41 GLU B C 1
ATOM 2009 O O . GLU B 1 41 ? 14.375 24.266 -0.591 1 96.5 41 GLU B O 1
ATOM 2014 N N . ALA B 1 42 ? 13.117 24.172 -2.426 1 95.38 42 ALA B N 1
ATOM 2015 C CA . ALA B 1 42 ? 11.891 24.438 -1.679 1 95.38 42 ALA B CA 1
ATOM 2016 C C . ALA B 1 42 ? 11.594 23.297 -0.697 1 95.38 42 ALA B C 1
ATOM 2018 O O . ALA B 1 42 ? 11.211 23.547 0.447 1 95.38 42 ALA B O 1
ATOM 2019 N N . LEU B 1 43 ? 11.789 22.078 -1.137 1 96.81 43 LEU B N 1
ATOM 2020 C CA . LEU B 1 43 ? 11.562 20.906 -0.281 1 96.81 43 LEU B CA 1
ATOM 2021 C C . LEU B 1 43 ? 12.57 20.875 0.865 1 96.81 43 LEU B C 1
ATOM 2023 O O . LEU B 1 43 ? 12.203 20.609 2.01 1 96.81 43 LEU B O 1
ATOM 2027 N N . ALA B 1 44 ? 13.82 21.188 0.571 1 97.75 44 ALA B N 1
ATOM 2028 C CA . ALA B 1 44 ? 14.867 21.25 1.588 1 97.75 44 ALA B CA 1
ATOM 2029 C C . ALA B 1 44 ? 14.531 22.266 2.666 1 97.75 44 ALA B C 1
ATOM 2031 O O . ALA B 1 44 ? 14.68 22 3.859 1 97.75 44 ALA B O 1
ATOM 2032 N N . ALA B 1 45 ? 14.047 23.391 2.252 1 96.31 45 ALA B N 1
ATOM 2033 C CA . ALA B 1 45 ? 13.68 24.453 3.182 1 96.31 45 ALA B CA 1
ATOM 2034 C C . ALA B 1 45 ? 12.508 24.016 4.066 1 96.31 45 ALA B C 1
ATOM 2036 O O . ALA B 1 45 ? 12.539 24.219 5.281 1 96.31 45 ALA B O 1
ATOM 2037 N N . LYS B 1 46 ? 11.523 23.406 3.482 1 94.19 46 LYS B N 1
ATOM 2038 C CA . LYS B 1 46 ? 10.336 22.969 4.211 1 94.19 46 LYS B CA 1
ATOM 2039 C C . LYS B 1 46 ? 10.68 21.906 5.242 1 94.19 46 LYS B C 1
ATOM 2041 O O . LYS B 1 46 ? 10.094 21.859 6.324 1 94.19 46 LYS B O 1
ATOM 2046 N N . LEU B 1 47 ? 11.648 21.047 4.938 1 96 47 LEU B N 1
ATOM 2047 C CA . LEU B 1 47 ? 11.977 19.906 5.789 1 96 47 LEU B CA 1
ATOM 2048 C C . LEU B 1 47 ? 13.141 20.25 6.715 1 96 47 LEU B C 1
ATOM 2050 O O . LEU B 1 47 ? 13.508 19.438 7.574 1 96 47 LEU B O 1
ATOM 2054 N N . GLY B 1 48 ? 13.703 21.406 6.574 1 96.25 48 GLY B N 1
ATOM 2055 C CA . GLY B 1 48 ? 14.852 21.797 7.387 1 96.25 48 GLY B CA 1
ATOM 2056 C C . GLY B 1 48 ? 16.047 20.891 7.176 1 96.25 48 GLY B C 1
ATOM 2057 O O . GLY B 1 48 ? 16.688 20.453 8.141 1 96.25 48 GLY B O 1
ATOM 2058 N N . GLN B 1 49 ? 16.328 20.484 5.953 1 97.75 49 GLN B N 1
ATOM 2059 C CA . GLN B 1 49 ? 17.422 19.578 5.586 1 97.75 49 GLN B CA 1
ATOM 2060 C C . GLN B 1 49 ? 18.328 20.219 4.547 1 97.75 49 GLN B C 1
ATOM 2062 O O . GLN B 1 49 ? 17.906 21.094 3.787 1 97.75 49 GLN B O 1
ATOM 2067 N N . PRO B 1 50 ? 19.609 19.875 4.527 1 98.12 50 PRO B N 1
ATOM 2068 C CA . PRO B 1 50 ? 20.5 20.328 3.459 1 98.12 50 PRO B CA 1
ATOM 2069 C C . PRO B 1 50 ? 20.047 19.891 2.072 1 98.12 50 PRO B C 1
ATOM 2071 O O . PRO B 1 50 ? 19.531 18.781 1.913 1 98.12 50 PRO B O 1
ATOM 2074 N N . VAL B 1 51 ? 20.266 20.828 1.128 1 97.5 51 VAL B N 1
ATOM 2075 C CA . VAL B 1 51 ? 19.875 20.594 -0.256 1 97.5 51 VAL B CA 1
ATOM 2076 C C . VAL B 1 51 ? 20.516 19.312 -0.762 1 97.5 51 VAL B C 1
ATOM 2078 O O . VAL B 1 51 ? 19.875 18.516 -1.45 1 97.5 51 VAL B O 1
ATOM 2081 N N . ALA B 1 52 ? 21.719 19.078 -0.433 1 97.81 52 ALA B N 1
ATOM 2082 C CA . ALA B 1 52 ? 22.438 17.891 -0.88 1 97.81 52 ALA B CA 1
ATOM 2083 C C . ALA B 1 52 ? 21.766 16.609 -0.377 1 97.81 52 ALA B C 1
ATOM 2085 O O . ALA B 1 52 ? 21.656 15.633 -1.111 1 97.81 52 ALA B O 1
ATOM 2086 N N . ASN B 1 53 ? 21.344 16.609 0.825 1 98.06 53 ASN B N 1
ATOM 2087 C CA . ASN B 1 53 ? 20.672 15.461 1.431 1 98.06 53 ASN B CA 1
ATOM 2088 C C . ASN B 1 53 ? 19.328 15.18 0.758 1 98.06 53 ASN B C 1
ATOM 2090 O O . ASN B 1 53 ? 19.031 14.031 0.435 1 98.06 53 ASN B O 1
ATOM 2094 N N . ILE B 1 54 ? 18.594 16.188 0.547 1 98.44 54 ILE B N 1
ATOM 2095 C CA . ILE B 1 54 ? 17.281 16.062 -0.099 1 98.44 54 ILE B CA 1
ATOM 2096 C C . ILE B 1 54 ? 17.469 15.578 -1.536 1 98.44 54 ILE B C 1
ATOM 2098 O O . ILE B 1 54 ? 16.719 14.727 -2.012 1 98.44 54 ILE B O 1
ATOM 2102 N N . SER B 1 55 ? 18.484 16.078 -2.207 1 97.88 55 SER B N 1
ATOM 2103 C CA . SER B 1 55 ? 18.766 15.664 -3.578 1 97.88 55 SER B CA 1
ATOM 2104 C C . SER B 1 55 ? 19.047 14.172 -3.652 1 97.88 55 SER B C 1
ATOM 2106 O O . SER B 1 55 ? 18.531 13.477 -4.527 1 97.88 55 SER B O 1
ATOM 2108 N N . GLN B 1 56 ? 19.812 13.719 -2.773 1 98.19 56 GLN B N 1
ATOM 2109 C CA . GLN B 1 56 ? 20.156 12.297 -2.746 1 98.19 56 GLN B CA 1
ATOM 2110 C C . GLN B 1 56 ? 18.922 11.43 -2.553 1 98.19 56 GLN B C 1
ATOM 2112 O O . GLN B 1 56 ? 18.734 10.438 -3.254 1 98.19 56 GLN B O 1
ATOM 2117 N N . HIS B 1 57 ? 18.078 11.828 -1.637 1 98.5 57 HIS B N 1
ATOM 2118 C CA . HIS B 1 57 ? 16.875 11.07 -1.38 1 98.5 57 HIS B CA 1
ATOM 2119 C C . HIS B 1 57 ? 15.906 11.148 -2.561 1 98.5 57 HIS B C 1
ATOM 2121 O O . HIS B 1 57 ? 15.242 10.164 -2.895 1 98.5 57 HIS B O 1
ATOM 2127 N N . LEU B 1 58 ? 15.852 12.289 -3.203 1 98.56 58 LEU B N 1
ATOM 2128 C CA . LEU B 1 58 ? 15 12.438 -4.375 1 98.56 58 LEU B CA 1
ATOM 2129 C C . LEU B 1 58 ? 15.484 11.555 -5.516 1 98.56 58 LEU B C 1
ATOM 2131 O O . LEU B 1 58 ? 14.672 10.977 -6.246 1 98.56 58 LEU B O 1
ATOM 2135 N N . GLN B 1 59 ? 16.734 11.438 -5.652 1 97.75 59 GLN B N 1
ATOM 2136 C CA . GLN B 1 59 ? 17.281 10.555 -6.676 1 97.75 59 GLN B CA 1
ATOM 2137 C C . GLN B 1 59 ? 16.938 9.094 -6.383 1 97.75 59 GLN B C 1
ATOM 2139 O O . GLN B 1 59 ? 16.578 8.344 -7.289 1 97.75 59 GLN B O 1
ATOM 2144 N N . ALA B 1 60 ? 17.078 8.727 -5.137 1 98.19 60 ALA B N 1
ATOM 2145 C CA . ALA B 1 60 ? 16.703 7.371 -4.734 1 98.19 60 ALA B CA 1
ATOM 2146 C C . ALA B 1 60 ? 15.219 7.109 -5.012 1 98.19 60 ALA B C 1
ATOM 2148 O O . ALA B 1 60 ? 14.859 6.051 -5.535 1 98.19 60 ALA B O 1
ATOM 2149 N N . LEU B 1 61 ? 14.383 8.062 -4.672 1 98.75 61 LEU B N 1
ATOM 2150 C CA . LEU B 1 61 ? 12.945 7.945 -4.902 1 98.75 61 LEU B CA 1
ATOM 2151 C C . LEU B 1 61 ? 12.641 7.887 -6.395 1 98.75 61 LEU B C 1
ATOM 2153 O O . LEU B 1 61 ? 11.758 7.141 -6.82 1 98.75 61 LEU B O 1
ATOM 2157 N N . ARG B 1 62 ? 13.352 8.648 -7.133 1 98.25 62 ARG B N 1
ATOM 2158 C CA . ARG B 1 62 ? 13.156 8.664 -8.578 1 98.25 62 ARG B CA 1
ATOM 2159 C C . ARG B 1 62 ? 13.523 7.32 -9.203 1 98.25 62 ARG B C 1
ATOM 2161 O O . ARG B 1 62 ? 12.789 6.797 -10.039 1 98.25 62 ARG B O 1
ATOM 2168 N N . ARG B 1 63 ? 14.602 6.734 -8.766 1 97.31 63 ARG B N 1
ATOM 2169 C CA . ARG B 1 63 ? 15.039 5.438 -9.266 1 97.31 63 ARG B CA 1
ATOM 2170 C C . ARG B 1 63 ? 14.023 4.348 -8.945 1 97.31 63 ARG B C 1
ATOM 2172 O O . ARG B 1 63 ? 13.867 3.391 -9.703 1 97.31 63 ARG B O 1
ATOM 2179 N N . ALA B 1 64 ? 13.312 4.57 -7.902 1 98.38 64 ALA B N 1
ATOM 2180 C CA . ALA B 1 64 ? 12.328 3.58 -7.457 1 98.38 64 ALA B CA 1
ATOM 2181 C C . ALA B 1 64 ? 10.969 3.84 -8.086 1 98.38 64 ALA B C 1
ATOM 2183 O O . ALA B 1 64 ? 9.992 3.154 -7.773 1 98.38 64 ALA B O 1
ATOM 2184 N N . GLY B 1 65 ? 10.875 4.867 -8.914 1 98.19 65 GLY B N 1
ATOM 2185 C CA . GLY B 1 65 ? 9.641 5.156 -9.617 1 98.19 65 GLY B CA 1
ATOM 2186 C C . GLY B 1 65 ? 8.625 5.887 -8.758 1 98.19 65 GLY B C 1
ATOM 2187 O O . GLY B 1 65 ? 7.43 5.898 -9.07 1 98.19 65 GLY B O 1
ATOM 2188 N N . ILE B 1 66 ? 9.047 6.465 -7.734 1 98.69 66 ILE B N 1
ATOM 2189 C CA . ILE B 1 66 ? 8.148 7.09 -6.762 1 98.69 66 ILE B CA 1
ATOM 2190 C C . ILE B 1 66 ? 7.934 8.555 -7.133 1 98.69 66 ILE B C 1
ATOM 2192 O O . ILE B 1 66 ? 6.84 9.094 -6.934 1 98.69 66 ILE B O 1
ATOM 2196 N N . VAL B 1 67 ? 8.977 9.234 -7.668 1 98.69 67 VAL B N 1
ATOM 2197 C CA . VAL B 1 67 ? 8.852 10.633 -8.07 1 98.69 67 VAL B CA 1
ATOM 2198 C C . VAL B 1 67 ? 9.336 10.805 -9.508 1 98.69 67 VAL B C 1
ATOM 2200 O O . VAL B 1 67 ? 10.031 9.938 -10.039 1 98.69 67 VAL B O 1
ATOM 2203 N N . SER B 1 68 ? 8.891 11.781 -10.109 1 97.81 68 SER B N 1
ATOM 2204 C CA . SER B 1 68 ? 9.359 12.227 -11.422 1 97.81 68 SER B CA 1
ATOM 2205 C C . SER B 1 68 ? 9.984 13.617 -11.336 1 97.81 68 SER B C 1
ATOM 2207 O O . SER B 1 68 ? 9.656 14.398 -10.445 1 97.81 68 SER B O 1
ATOM 2209 N N . ALA B 1 69 ? 10.844 13.859 -12.234 1 97.19 69 ALA B N 1
ATOM 2210 C CA . ALA B 1 69 ? 11.539 15.141 -12.266 1 97.19 69 ALA B CA 1
ATOM 2211 C C . ALA B 1 69 ? 11.32 15.852 -13.594 1 97.19 69 ALA B C 1
ATOM 2213 O O . ALA B 1 69 ? 11.297 15.211 -14.648 1 97.19 69 ALA B O 1
ATOM 2214 N N . GLU B 1 70 ? 11.086 17.094 -13.508 1 95.88 70 GLU B N 1
ATOM 2215 C CA . GLU B 1 70 ? 10.977 17.938 -14.695 1 95.88 70 GLU B CA 1
ATOM 2216 C C . GLU B 1 70 ? 11.82 19.203 -14.539 1 95.88 70 GLU B C 1
ATOM 2218 O O . GLU B 1 70 ? 11.75 19.891 -13.516 1 95.88 70 GLU B O 1
ATOM 2223 N N . ARG B 1 71 ? 12.57 19.438 -15.555 1 92.75 71 ARG B N 1
ATOM 2224 C CA . ARG B 1 71 ? 13.391 20.641 -15.531 1 92.75 71 ARG B CA 1
ATOM 2225 C C . ARG B 1 71 ? 12.555 21.875 -15.852 1 92.75 71 ARG B C 1
ATOM 2227 O O . ARG B 1 71 ? 11.734 21.859 -16.781 1 92.75 71 ARG B O 1
ATOM 2234 N N . ASP B 1 72 ? 12.617 22.766 -15.086 1 87.94 72 ASP B N 1
ATOM 2235 C CA . ASP B 1 72 ? 11.984 24.078 -15.266 1 87.94 72 ASP B CA 1
ATOM 2236 C C . ASP B 1 72 ? 13 25.203 -15.117 1 87.94 72 ASP B C 1
ATOM 2238 O O . ASP B 1 72 ? 13.156 25.766 -14.031 1 87.94 72 ASP B O 1
ATOM 2242 N N . GLY B 1 73 ? 13.5 25.703 -16.281 1 89 73 GLY B N 1
ATOM 2243 C CA . GLY B 1 73 ? 14.562 26.688 -16.219 1 89 73 GLY B CA 1
ATOM 2244 C C . GLY B 1 73 ? 15.789 26.219 -15.469 1 89 73 GLY B C 1
ATOM 2245 O O . GLY B 1 73 ? 16.375 25.188 -15.82 1 89 73 GLY B O 1
ATOM 2246 N N . LYS B 1 74 ? 16.078 26.922 -14.391 1 88.06 74 LYS B N 1
ATOM 2247 C CA . LYS B 1 74 ? 17.266 26.609 -13.602 1 88.06 74 LYS B CA 1
ATOM 2248 C C . LYS B 1 74 ? 16.938 25.594 -12.5 1 88.06 74 LYS B C 1
ATOM 2250 O O . LYS B 1 74 ? 17.844 25.156 -11.781 1 88.06 74 LYS B O 1
ATOM 2255 N N . PHE B 1 75 ? 15.711 25.266 -12.352 1 90.56 75 PHE B N 1
ATOM 2256 C CA . PHE B 1 75 ? 15.328 24.406 -11.242 1 90.56 75 PHE B CA 1
ATOM 2257 C C . PHE B 1 75 ? 14.805 23.062 -11.758 1 90.56 75 PHE B C 1
ATOM 2259 O O . PHE B 1 75 ? 14.367 22.969 -12.906 1 90.56 75 PHE B O 1
ATOM 2266 N N . VAL B 1 76 ? 15.086 22.047 -10.992 1 94.44 76 VAL B N 1
ATOM 2267 C CA . VAL B 1 76 ? 14.438 20.766 -11.203 1 94.44 76 VAL B CA 1
ATOM 2268 C C . VAL B 1 76 ? 13.281 20.594 -10.219 1 94.44 76 VAL B C 1
ATOM 2270 O O . VAL B 1 76 ? 13.477 20.688 -9.008 1 94.44 76 VAL B O 1
ATOM 2273 N N . HIS B 1 77 ? 12.109 20.438 -10.758 1 96.88 77 HIS B N 1
ATOM 2274 C CA . HIS B 1 77 ? 10.93 20.234 -9.922 1 96.88 77 HIS B CA 1
ATOM 2275 C C . HIS B 1 77 ? 10.555 18.75 -9.852 1 96.88 77 HIS B C 1
ATOM 2277 O O . HIS B 1 77 ? 10.555 18.062 -10.867 1 96.88 77 HIS B O 1
ATOM 2283 N N . TYR B 1 78 ? 10.289 18.344 -8.633 1 97.81 78 TYR B N 1
ATOM 2284 C CA . TYR B 1 78 ? 9.883 16.953 -8.422 1 97.81 78 TYR B CA 1
ATOM 2285 C C . TYR B 1 78 ? 8.398 16.875 -8.086 1 97.81 78 TYR B C 1
ATOM 2287 O O . TYR B 1 78 ? 7.859 17.75 -7.406 1 97.81 78 TYR B O 1
ATOM 2295 N N . SER B 1 79 ? 7.766 15.844 -8.578 1 97.44 79 SER B N 1
ATOM 2296 C CA . SER B 1 79 ? 6.379 15.508 -8.258 1 97.44 79 SER B CA 1
ATOM 2297 C C . SER B 1 79 ? 6.219 14.008 -8.023 1 97.44 79 SER B C 1
ATOM 2299 O O . SER B 1 79 ? 7.07 13.219 -8.422 1 97.44 79 SER B O 1
ATOM 2301 N N . LEU B 1 80 ? 5.18 13.641 -7.234 1 97.12 80 LEU B N 1
ATOM 2302 C CA . LEU B 1 80 ? 4.879 12.211 -7.152 1 97.12 80 LEU B CA 1
ATOM 2303 C C . LEU B 1 80 ? 4.617 11.633 -8.539 1 97.12 80 LEU B C 1
ATOM 2305 O O . LEU B 1 80 ? 4.008 12.289 -9.383 1 97.12 80 LEU B O 1
ATOM 2309 N N . ALA B 1 81 ? 5.039 10.484 -8.727 1 97 81 ALA B N 1
ATOM 2310 C CA . ALA B 1 81 ? 4.883 9.867 -10.039 1 97 81 ALA B CA 1
ATOM 2311 C C . ALA B 1 81 ? 3.408 9.711 -10.406 1 97 81 ALA B C 1
ATOM 2313 O O . ALA B 1 81 ? 2.994 10.055 -11.508 1 97 81 ALA B O 1
ATOM 2314 N N . ASP B 1 82 ? 2.627 9.219 -9.602 1 93.5 82 ASP B N 1
ATOM 2315 C CA . ASP B 1 82 ? 1.183 9.125 -9.781 1 93.5 82 ASP B CA 1
ATOM 2316 C C . ASP B 1 82 ? 0.493 8.672 -8.5 1 93.5 82 ASP B C 1
ATOM 2318 O O . ASP B 1 82 ? 1.118 8.625 -7.438 1 93.5 82 ASP B O 1
ATOM 2322 N N . ALA B 1 83 ? -0.816 8.352 -8.586 1 93 83 ALA B N 1
ATOM 2323 C CA . ALA B 1 83 ? -1.642 8.086 -7.406 1 93 83 ALA B CA 1
ATOM 2324 C C . ALA B 1 83 ? -1.262 6.758 -6.758 1 93 83 ALA B C 1
ATOM 2326 O O . ALA B 1 83 ? -1.563 6.523 -5.586 1 93 83 ALA B O 1
ATOM 2327 N N . SER B 1 84 ? -0.616 5.883 -7.492 1 96.12 84 SER B N 1
ATOM 2328 C CA . SER B 1 84 ? -0.246 4.586 -6.941 1 96.12 84 SER B CA 1
ATOM 2329 C C . SER B 1 84 ? 0.751 4.734 -5.797 1 96.12 84 SER B C 1
ATOM 2331 O O . SER B 1 84 ? 0.745 3.939 -4.852 1 96.12 84 SER B O 1
ATOM 2333 N N . VAL B 1 85 ? 1.527 5.793 -5.828 1 97.81 85 VAL B N 1
ATOM 2334 C CA . VAL B 1 85 ? 2.512 6.039 -4.777 1 97.81 85 VAL B CA 1
ATOM 2335 C C . VAL B 1 85 ? 1.799 6.379 -3.473 1 97.81 85 VAL B C 1
ATOM 2337 O O . VAL B 1 85 ? 2.17 5.879 -2.406 1 97.81 85 VAL B O 1
ATOM 2340 N N . LEU B 1 86 ? 0.793 7.164 -3.564 1 95.5 86 LEU B N 1
ATOM 2341 C CA . LEU B 1 86 ? 0.008 7.516 -2.387 1 95.5 86 LEU B CA 1
ATOM 2342 C C . LEU B 1 86 ? -0.67 6.285 -1.798 1 95.5 86 LEU B C 1
ATOM 2344 O O . LEU B 1 86 ? -0.752 6.141 -0.576 1 95.5 86 LEU B O 1
ATOM 2348 N N . SER B 1 87 ? -1.121 5.438 -2.719 1 96 87 SER B N 1
ATOM 2349 C CA . SER B 1 87 ? -1.757 4.203 -2.277 1 96 87 SER B CA 1
ATOM 2350 C C . SER B 1 87 ? -0.774 3.314 -1.521 1 96 87 SER B C 1
ATOM 2352 O O . SER B 1 87 ? -1.127 2.715 -0.503 1 96 87 SER B O 1
ATOM 2354 N N . ALA B 1 88 ? 0.409 3.256 -2.053 1 98.06 88 ALA B N 1
ATOM 2355 C CA . ALA B 1 88 ? 1.433 2.449 -1.393 1 98.06 88 ALA B CA 1
ATOM 2356 C C . ALA B 1 88 ? 1.774 3.016 -0.017 1 98.06 88 ALA B C 1
ATOM 2358 O O . ALA B 1 88 ? 1.876 2.271 0.96 1 98.06 88 ALA B O 1
ATOM 2359 N N . PHE B 1 89 ? 1.915 4.324 0.043 1 97.81 89 PHE B N 1
ATOM 2360 C CA . PHE B 1 89 ? 2.178 4.992 1.312 1 97.81 89 PHE B CA 1
ATOM 2361 C C . PHE B 1 89 ? 1.056 4.727 2.307 1 97.81 89 PHE B C 1
ATOM 2363 O O . PHE B 1 89 ? 1.312 4.371 3.461 1 97.81 89 PHE B O 1
ATOM 2370 N N . ALA B 1 90 ? -0.148 4.859 1.903 1 96.75 90 ALA B N 1
ATOM 2371 C CA . ALA B 1 90 ? -1.319 4.668 2.754 1 96.75 90 ALA B CA 1
ATOM 2372 C C . ALA B 1 90 ? -1.407 3.227 3.248 1 96.75 90 ALA B C 1
ATOM 2374 O O . ALA B 1 90 ? -1.81 2.979 4.387 1 96.75 90 ALA B O 1
ATOM 2375 N N . ALA B 1 91 ? -1.105 2.322 2.359 1 97.31 91 ALA B N 1
ATOM 2376 C CA . ALA B 1 91 ? -1.188 0.911 2.73 1 97.31 91 ALA B CA 1
ATOM 2377 C C . ALA B 1 91 ? -0.14 0.559 3.781 1 97.31 91 ALA B C 1
ATOM 2379 O O . ALA B 1 91 ? -0.43 -0.165 4.738 1 97.31 91 ALA B O 1
ATOM 2380 N N . VAL B 1 92 ? 1.051 1.058 3.645 1 98.31 92 VAL B N 1
ATOM 2381 C CA . VAL B 1 92 ? 2.109 0.854 4.629 1 98.31 92 VAL B CA 1
ATOM 2382 C C . VAL B 1 92 ? 1.695 1.461 5.969 1 98.31 92 VAL B C 1
ATOM 2384 O O . VAL B 1 92 ? 1.816 0.816 7.012 1 98.31 92 VAL B O 1
ATOM 2387 N N . ARG B 1 93 ? 1.209 2.645 5.902 1 97.44 93 ARG B N 1
ATOM 2388 C CA . ARG B 1 93 ? 0.687 3.303 7.094 1 97.44 93 ARG B CA 1
ATOM 2389 C C . ARG B 1 93 ? -0.387 2.451 7.762 1 97.44 93 ARG B C 1
ATOM 2391 O O . ARG B 1 93 ? -0.379 2.277 8.984 1 97.44 93 ARG B O 1
ATOM 2398 N N . GLY B 1 94 ? -1.302 1.917 6.961 1 97.06 94 GLY B N 1
ATOM 2399 C CA . GLY B 1 94 ? -2.385 1.1 7.48 1 97.06 94 GLY B CA 1
ATOM 2400 C C . GLY B 1 94 ? -1.899 -0.103 8.273 1 97.06 94 GLY B C 1
ATOM 2401 O O . GLY B 1 94 ? -2.457 -0.43 9.32 1 97.06 94 GLY B O 1
ATOM 2402 N N . VAL B 1 95 ? -0.891 -0.74 7.781 1 98.25 95 VAL B N 1
ATOM 2403 C CA . VAL B 1 95 ? -0.328 -1.885 8.492 1 98.25 95 VAL B CA 1
ATOM 2404 C C . VAL B 1 95 ? 0.222 -1.435 9.844 1 98.25 95 VAL B C 1
ATOM 2406 O O . VAL B 1 95 ? -0.07 -2.047 10.875 1 98.25 95 VAL B O 1
ATOM 2409 N N . ALA B 1 96 ? 1 -0.362 9.828 1 98.38 96 ALA B N 1
ATOM 2410 C CA . ALA B 1 96 ? 1.621 0.133 11.055 1 98.38 96 ALA B CA 1
ATOM 2411 C C . ALA B 1 96 ? 0.567 0.512 12.086 1 98.38 96 ALA B C 1
ATOM 2413 O O . ALA B 1 96 ? 0.693 0.171 13.266 1 98.38 96 ALA B O 1
ATOM 2414 N N . GLU B 1 97 ? -0.435 1.207 11.672 1 96.75 97 GLU B N 1
ATOM 2415 C CA . GLU B 1 97 ? -1.494 1.669 12.562 1 96.75 97 GLU B CA 1
ATOM 2416 C C . GLU B 1 97 ? -2.219 0.495 13.211 1 96.75 97 GLU B C 1
ATOM 2418 O O . GLU B 1 97 ? -2.621 0.573 14.375 1 96.75 97 GLU B O 1
ATOM 2423 N N . ARG B 1 98 ? -2.375 -0.577 12.516 1 96.44 98 ARG B N 1
ATOM 2424 C CA . ARG B 1 98 ? -3.16 -1.715 12.977 1 96.44 98 ARG B CA 1
ATOM 2425 C C . ARG B 1 98 ? -2.311 -2.654 13.828 1 96.44 98 ARG B C 1
ATOM 2427 O O . ARG B 1 98 ? -2.82 -3.309 14.742 1 96.44 98 ARG B O 1
ATOM 2434 N N . ARG B 1 99 ? -0.991 -2.631 13.531 1 96.94 99 ARG B N 1
ATOM 2435 C CA . ARG B 1 99 ? -0.264 -3.797 14.023 1 96.94 99 ARG B CA 1
ATOM 2436 C C . ARG B 1 99 ? 0.848 -3.381 14.977 1 96.94 99 ARG B C 1
ATOM 2438 O O . ARG B 1 99 ? 1.356 -4.207 15.742 1 96.94 99 ARG B O 1
ATOM 2445 N N . LEU B 1 100 ? 1.312 -2.145 14.93 1 97.44 100 LEU B N 1
ATOM 2446 C CA . LEU B 1 100 ? 2.461 -1.764 15.742 1 97.44 100 LEU B CA 1
ATOM 2447 C C . LEU B 1 100 ? 2.012 -1.054 17.016 1 97.44 100 LEU B C 1
ATOM 2449 O O . LEU B 1 100 ? 1.438 0.037 16.953 1 97.44 100 LEU B O 1
ATOM 2453 N N . ALA B 1 101 ? 2.32 -1.632 18.125 1 96.62 101 ALA B N 1
ATOM 2454 C CA . ALA B 1 101 ? 1.964 -1.086 19.438 1 96.62 101 ALA B CA 1
ATOM 2455 C C . ALA B 1 101 ? 2.537 0.317 19.625 1 96.62 101 ALA B C 1
ATOM 2457 O O . ALA B 1 101 ? 1.921 1.167 20.266 1 96.62 101 ALA B O 1
ATOM 2458 N N . GLU B 1 102 ? 3.699 0.521 19.047 1 95.88 102 GLU B N 1
ATOM 2459 C CA . GLU B 1 102 ? 4.344 1.82 19.188 1 95.88 102 GLU B CA 1
ATOM 2460 C C . GLU B 1 102 ? 3.539 2.922 18.516 1 95.88 102 GLU B C 1
ATOM 2462 O O . GLU B 1 102 ? 3.5 4.059 18.984 1 95.88 102 GLU B O 1
ATOM 2467 N N . VAL B 1 103 ? 2.916 2.639 17.359 1 96.62 103 VAL B N 1
ATOM 2468 C CA . VAL B 1 103 ? 2.055 3.619 16.703 1 96.62 103 VAL B CA 1
ATOM 2469 C C . VAL B 1 103 ? 0.883 3.969 17.625 1 96.62 103 VAL B C 1
ATOM 2471 O O . VAL B 1 103 ? 0.551 5.145 17.797 1 96.62 103 VAL B O 1
ATOM 2474 N N . ASP B 1 104 ? 0.279 2.961 18.203 1 93.88 104 ASP B N 1
ATOM 2475 C CA . ASP B 1 104 ? -0.814 3.17 19.156 1 93.88 104 ASP B CA 1
ATOM 2476 C C . ASP B 1 104 ? -0.379 4.07 20.297 1 93.88 104 ASP B C 1
ATOM 2478 O O . ASP B 1 104 ? -1.118 4.969 20.719 1 93.88 104 ASP B O 1
ATOM 2482 N N . ARG B 1 105 ? 0.738 3.797 20.812 1 93.81 105 ARG B N 1
ATOM 2483 C CA . ARG B 1 105 ? 1.262 4.578 21.938 1 93.81 105 ARG B CA 1
ATOM 2484 C C . ARG B 1 105 ? 1.433 6.043 21.547 1 93.81 105 ARG B C 1
ATOM 2486 O O . ARG B 1 105 ? 1.051 6.938 22.297 1 93.81 105 ARG B O 1
ATOM 2493 N N . ILE B 1 106 ? 1.985 6.312 20.359 1 93.25 106 ILE B N 1
ATOM 2494 C CA . ILE B 1 106 ? 2.205 7.676 19.891 1 93.25 106 ILE B CA 1
ATOM 2495 C C . ILE B 1 106 ? 0.864 8.383 19.703 1 93.25 106 ILE B C 1
ATOM 2497 O O . ILE B 1 106 ? 0.701 9.531 20.125 1 93.25 106 ILE B O 1
ATOM 2501 N N . VAL B 1 107 ? -0.082 7.707 19.094 1 91.31 107 VAL B N 1
ATOM 2502 C CA . VAL B 1 107 ? -1.391 8.281 18.812 1 91.31 107 VAL B CA 1
ATOM 2503 C C . VAL B 1 107 ? -2.111 8.617 20.109 1 91.31 107 VAL B C 1
ATOM 2505 O O . VAL B 1 107 ? -2.611 9.734 20.281 1 91.31 107 VAL B O 1
ATOM 2508 N N . ARG B 1 108 ? -2.145 7.773 21.047 1 87.19 108 ARG B N 1
ATOM 2509 C CA . ARG B 1 108 ? -2.807 7.984 22.328 1 87.19 108 ARG B CA 1
ATOM 2510 C C . ARG B 1 108 ? -2.119 9.086 23.125 1 87.19 108 ARG B C 1
ATOM 2512 O O . ARG B 1 108 ? -2.779 9.867 23.812 1 87.19 108 ARG B O 1
ATOM 2519 N N . GLY B 1 109 ? -0.897 9.055 23.078 1 85.44 109 GLY B N 1
ATOM 2520 C CA . GLY B 1 109 ? -0.125 9.992 23.891 1 85.44 109 GLY B CA 1
ATOM 2521 C C . GLY B 1 109 ? -0.205 11.422 23.375 1 85.44 109 GLY B C 1
ATOM 2522 O O . GLY B 1 109 ? -0.183 12.359 24.172 1 85.44 109 GLY B O 1
ATOM 2523 N N . TYR B 1 110 ? -0.322 11.609 22.109 1 83.81 110 TYR B N 1
ATOM 2524 C CA . TYR B 1 110 ? -0.277 12.969 21.578 1 83.81 110 TYR B CA 1
ATOM 2525 C C . TYR B 1 110 ? -1.596 13.328 20.906 1 83.81 110 TYR B C 1
ATOM 2527 O O . TYR B 1 110 ? -2.244 14.312 21.281 1 83.81 110 TYR B O 1
ATOM 2535 N N . PHE B 1 111 ? -2.055 12.555 20.094 1 81.75 111 PHE B N 1
ATOM 2536 C CA . PHE B 1 111 ? -3.139 12.914 19.188 1 81.75 111 PHE B CA 1
ATOM 2537 C C . PHE B 1 111 ? -4.488 12.781 19.891 1 81.75 111 PHE B C 1
ATOM 2539 O O . PHE B 1 111 ? -5.32 13.688 19.812 1 81.75 111 PHE B O 1
ATOM 2546 N N . ASP B 1 112 ? -4.715 11.719 20.578 1 78.75 112 ASP B N 1
ATOM 2547 C CA . ASP B 1 112 ? -5.992 11.484 21.234 1 78.75 112 ASP B CA 1
ATOM 2548 C C . ASP B 1 112 ? -6.254 12.539 22.312 1 78.75 112 ASP B C 1
ATOM 2550 O O . ASP B 1 112 ? -7.402 12.898 22.578 1 78.75 112 ASP B O 1
ATOM 2554 N N . ALA B 1 113 ? -5.223 13.016 22.859 1 70.94 113 ALA B N 1
ATOM 2555 C CA . ALA B 1 113 ? -5.367 14.047 23.891 1 70.94 113 ALA B CA 1
ATOM 2556 C C . ALA B 1 113 ? -5.914 15.344 23.281 1 70.94 113 ALA B C 1
ATOM 2558 O O . ALA B 1 113 ? -6.527 16.156 23.984 1 70.94 113 ALA B O 1
ATOM 2559 N N . ARG B 1 114 ? -5.773 15.406 22 1 70.25 114 ARG B N 1
ATOM 2560 C CA . ARG B 1 114 ? -6.152 16.641 21.312 1 70.25 114 ARG B CA 1
ATOM 2561 C C . ARG B 1 114 ? -7.434 16.469 20.516 1 70.25 114 ARG B C 1
ATOM 2563 O O . ARG B 1 114 ? -7.977 17.438 19.969 1 70.25 114 ARG B O 1
ATOM 2570 N N . ASP B 1 115 ? -7.848 15.234 20.375 1 71.5 115 ASP B N 1
ATOM 2571 C CA . ASP B 1 115 ? -9 14.969 19.516 1 71.5 115 ASP B CA 1
ATOM 2572 C C . ASP B 1 115 ? -10.086 14.203 20.266 1 71.5 115 ASP B C 1
ATOM 2574 O O . ASP B 1 115 ? -10.094 12.977 20.281 1 71.5 115 ASP B O 1
ATOM 2578 N N . ASP B 1 116 ? -10.898 14.953 20.688 1 72.25 116 ASP B N 1
ATOM 2579 C CA . ASP B 1 116 ? -11.914 14.383 21.578 1 72.25 116 ASP B CA 1
ATOM 2580 C C . ASP B 1 116 ? -13.141 13.938 20.766 1 72.25 116 ASP B C 1
ATOM 2582 O O . ASP B 1 116 ? -14.07 13.352 21.328 1 72.25 116 ASP B O 1
ATOM 2586 N N . MET B 1 117 ? -13.094 14.281 19.547 1 76.19 117 MET B N 1
ATOM 2587 C CA . MET B 1 117 ? -14.266 13.93 18.766 1 76.19 117 MET B CA 1
ATOM 2588 C C . MET B 1 117 ? -13.883 13.016 17.594 1 76.19 117 MET B C 1
ATOM 2590 O O . MET B 1 117 ? -12.75 13.055 17.109 1 76.19 117 MET B O 1
ATOM 2594 N N . ARG B 1 118 ? -14.898 12.328 17.203 1 84.19 118 ARG B N 1
ATOM 2595 C CA . ARG B 1 118 ? -14.75 11.461 16.031 1 84.19 118 ARG B CA 1
ATOM 2596 C C . ARG B 1 118 ? -14.469 12.289 14.773 1 84.19 118 ARG B C 1
ATOM 2598 O O . ARG B 1 118 ? -15.188 13.242 14.484 1 84.19 118 ARG B O 1
ATOM 2605 N N . PRO B 1 119 ? -13.422 11.906 14.062 1 94.25 119 PRO B N 1
ATOM 2606 C CA . PRO B 1 119 ? -13.148 12.617 12.812 1 94.25 119 PRO B CA 1
ATOM 2607 C C . PRO B 1 119 ? -14.281 12.492 11.797 1 94.25 119 PRO B C 1
ATOM 2609 O O . PRO B 1 119 ? -15.07 11.547 11.867 1 94.25 119 PRO B O 1
ATOM 2612 N N . VAL B 1 120 ? -14.367 13.453 10.977 1 95.88 120 VAL B N 1
ATOM 2613 C CA . VAL B 1 120 ? -15.359 13.492 9.906 1 95.88 120 VAL B CA 1
ATOM 2614 C C . VAL B 1 120 ? -14.844 12.727 8.695 1 95.88 120 VAL B C 1
ATOM 2616 O O . VAL B 1 120 ? -13.703 12.906 8.273 1 95.88 120 VAL B O 1
ATOM 2619 N N . THR B 1 121 ? -15.656 11.805 8.141 1 96.56 121 THR B N 1
ATOM 2620 C CA . THR B 1 121 ? -15.273 11.07 6.945 1 96.56 121 THR B CA 1
ATOM 2621 C C . THR B 1 121 ? -15.477 11.922 5.695 1 96.56 121 THR B C 1
ATOM 2623 O O . THR B 1 121 ? -16.156 12.953 5.75 1 96.56 121 THR B O 1
ATOM 2626 N N . ARG B 1 122 ? -14.906 11.508 4.613 1 95.75 122 ARG B N 1
ATOM 2627 C CA . ARG B 1 122 ? -15.062 12.195 3.338 1 95.75 122 ARG B CA 1
ATOM 2628 C C . ARG B 1 122 ? -16.531 12.273 2.93 1 95.75 122 ARG B C 1
ATOM 2630 O O . ARG B 1 122 ? -17 13.32 2.494 1 95.75 122 ARG B O 1
ATOM 2637 N N . ASP B 1 123 ? -17.172 11.133 3.096 1 96.12 123 ASP B N 1
ATOM 2638 C CA . ASP B 1 123 ? -18.578 11.078 2.736 1 96.12 123 ASP B CA 1
ATOM 2639 C C . ASP B 1 123 ? -19.406 12.031 3.604 1 96.12 123 ASP B C 1
ATOM 2641 O O . ASP B 1 123 ? -20.266 12.758 3.096 1 96.12 123 ASP B O 1
ATOM 2645 N N . GLU B 1 124 ? -19.156 12.008 4.863 1 96 124 GLU B N 1
ATOM 2646 C CA . GLU B 1 124 ? -19.828 12.906 5.793 1 96 124 GLU B CA 1
ATOM 2647 C C . GLU B 1 124 ? -19.547 14.367 5.461 1 96 124 GLU B C 1
ATOM 2649 O O . GLU B 1 124 ? -20.453 15.203 5.484 1 96 124 GLU B O 1
ATOM 2654 N N . LEU B 1 125 ? -18.312 14.68 5.137 1 97 125 LEU B N 1
ATOM 2655 C CA . LEU B 1 125 ? -17.938 16.062 4.801 1 97 125 LEU B CA 1
ATOM 2656 C C . LEU B 1 125 ? -18.688 16.531 3.553 1 97 125 LEU B C 1
ATOM 2658 O O . LEU B 1 125 ? -19.188 17.656 3.508 1 97 125 LEU B O 1
ATOM 2662 N N . GLN B 1 126 ? -18.75 15.664 2.543 1 96.44 126 GLN B N 1
ATOM 2663 C CA . GLN B 1 126 ? -19.453 16.016 1.313 1 96.44 126 GLN B CA 1
ATOM 2664 C C . GLN B 1 126 ? -20.922 16.328 1.587 1 96.44 126 GLN B C 1
ATOM 2666 O O . GLN B 1 126 ? -21.484 17.266 1.02 1 96.44 126 GLN B O 1
ATOM 2671 N N . ALA B 1 127 ? -21.547 15.539 2.428 1 96.31 127 ALA B N 1
ATOM 2672 C CA . ALA B 1 127 ? -22.938 15.773 2.809 1 96.31 127 ALA B CA 1
ATOM 2673 C C . ALA B 1 127 ? -23.078 17.109 3.529 1 96.31 127 ALA B C 1
ATOM 2675 O O . ALA B 1 127 ? -23.984 17.891 3.219 1 96.31 127 ALA B O 1
ATOM 2676 N N . LEU B 1 128 ? -22.219 17.359 4.473 1 94.5 128 LEU B N 1
ATOM 2677 C CA . LEU B 1 128 ? -22.25 18.594 5.234 1 94.5 128 LEU B CA 1
ATOM 2678 C C . LEU B 1 128 ? -22.078 19.797 4.32 1 94.5 128 LEU B C 1
ATOM 2680 O O . LEU B 1 128 ? -22.734 20.828 4.5 1 94.5 128 LEU B O 1
ATOM 2684 N N . MET B 1 129 ? -21.203 19.672 3.355 1 94.44 129 MET B N 1
ATOM 2685 C CA . MET B 1 129 ? -20.938 20.75 2.412 1 94.44 129 MET B CA 1
ATOM 2686 C C . MET B 1 129 ? -22.156 21.016 1.521 1 94.44 129 MET B C 1
ATOM 2688 O O . MET B 1 129 ? -22.5 22.156 1.267 1 94.44 129 MET B O 1
ATOM 2692 N N . ARG B 1 130 ? -22.719 19.953 1.059 1 94 130 ARG B N 1
ATOM 2693 C CA . ARG B 1 130 ? -23.906 20.062 0.214 1 94 130 ARG B CA 1
ATOM 2694 C C . ARG B 1 130 ? -25.031 20.797 0.938 1 94 130 ARG B C 1
ATOM 2696 O O . ARG B 1 130 ? -25.734 21.594 0.336 1 94 130 ARG B O 1
ATOM 2703 N N . ASP B 1 131 ? -25.141 20.562 2.174 1 93.5 131 ASP B N 1
ATOM 2704 C CA . ASP B 1 131 ? -26.234 21.125 2.969 1 93.5 131 ASP B CA 1
ATOM 2705 C C . ASP B 1 131 ? -25.875 22.5 3.51 1 93.5 131 ASP B C 1
ATOM 2707 O O . ASP B 1 131 ? -26.703 23.172 4.129 1 93.5 131 ASP B O 1
ATOM 2711 N N . GLY B 1 132 ? -24.703 22.938 3.334 1 90.62 132 GLY B N 1
ATOM 2712 C CA . GLY B 1 132 ? -24.266 24.234 3.822 1 90.62 132 GLY B CA 1
ATOM 2713 C C . GLY B 1 132 ? -24.172 24.297 5.336 1 90.62 132 GLY B C 1
ATOM 2714 O O . GLY B 1 132 ? -24.391 25.359 5.926 1 90.62 132 GLY B O 1
ATOM 2715 N N . LEU B 1 133 ? -23.844 23.203 6.008 1 90.31 133 LEU B N 1
ATOM 2716 C CA . LEU B 1 133 ? -23.906 23.094 7.461 1 90.31 133 LEU B CA 1
ATOM 2717 C C . LEU B 1 133 ? -22.5 23.078 8.07 1 90.31 133 LEU B C 1
ATOM 2719 O O . LEU B 1 133 ? -22.344 22.781 9.25 1 90.31 133 LEU B O 1
ATOM 2723 N N . VAL B 1 134 ? -21.516 23.406 7.211 1 95.62 134 VAL B N 1
ATOM 2724 C CA . VAL B 1 134 ? -20.172 23.281 7.738 1 95.62 134 VAL B CA 1
ATOM 2725 C C . VAL B 1 134 ? -19.312 24.438 7.242 1 95.62 134 VAL B C 1
ATOM 2727 O O . VAL B 1 134 ? -19.516 24.938 6.133 1 95.62 134 VAL B O 1
ATOM 2730 N N . THR B 1 135 ? -18.469 24.922 8.086 1 96.5 135 THR B N 1
ATOM 2731 C CA . THR B 1 135 ? -17.328 25.734 7.691 1 96.5 135 THR B CA 1
ATOM 2732 C C . THR B 1 135 ? -16.078 24.891 7.562 1 96.5 135 THR B C 1
ATOM 2734 O O . THR B 1 135 ? -15.609 24.312 8.547 1 96.5 135 THR B O 1
ATOM 2737 N N . LEU B 1 136 ? -15.57 24.812 6.328 1 97.38 136 LEU B N 1
ATOM 2738 C CA . LEU B 1 136 ? -14.398 23.984 6.066 1 97.38 136 LEU B CA 1
ATOM 2739 C C . LEU B 1 136 ? -13.125 24.828 6.043 1 97.38 136 LEU B C 1
ATOM 2741 O O . LEU B 1 136 ? -13.016 25.781 5.258 1 97.38 136 LEU B O 1
ATOM 2745 N N . ILE B 1 137 ? -12.188 24.469 6.918 1 97.56 137 ILE B N 1
ATOM 2746 C CA . ILE B 1 137 ? -10.953 25.25 6.969 1 97.56 137 ILE B CA 1
ATOM 2747 C C . ILE B 1 137 ? -9.773 24.359 6.578 1 97.56 137 ILE B C 1
ATOM 2749 O O . ILE B 1 137 ? -9.711 23.188 6.969 1 97.56 137 ILE B O 1
ATOM 2753 N N . ASP B 1 138 ? -8.977 24.859 5.727 1 98.31 138 ASP B N 1
ATOM 2754 C CA . ASP B 1 138 ? -7.68 24.297 5.363 1 98.31 138 ASP B CA 1
ATOM 2755 C C . ASP B 1 138 ? -6.559 24.922 6.18 1 98.31 138 ASP B C 1
ATOM 2757 O O . ASP B 1 138 ? -6.254 26.109 6.012 1 98.31 138 ASP B O 1
ATOM 2761 N N . VAL B 1 139 ? -5.914 24.125 7.012 1 98.25 139 VAL B N 1
ATOM 2762 C CA . VAL B 1 139 ? -4.984 24.719 7.969 1 98.25 139 VAL B CA 1
ATOM 2763 C C . VAL B 1 139 ? -3.568 24.688 7.395 1 98.25 139 VAL B C 1
ATOM 2765 O O . VAL B 1 139 ? -2.609 25.062 8.07 1 98.25 139 VAL B O 1
ATOM 2768 N N . ARG B 1 140 ? -3.311 24.234 6.215 1 97.44 140 ARG B N 1
ATOM 2769 C CA . ARG B 1 140 ? -2.006 24.172 5.566 1 97.44 140 ARG B CA 1
ATOM 2770 C C . ARG B 1 140 ? -1.486 25.562 5.246 1 97.44 140 ARG B C 1
ATOM 2772 O O . ARG B 1 140 ? -2.25 26.531 5.25 1 97.44 140 ARG B O 1
ATOM 2779 N N . PRO B 1 141 ? -0.209 25.609 5.043 1 96.38 141 PRO B N 1
ATOM 2780 C CA . PRO B 1 141 ? 0.337 26.891 4.562 1 96.38 141 PRO B CA 1
ATOM 2781 C C . PRO B 1 141 ? -0.309 27.344 3.258 1 96.38 141 PRO B C 1
ATOM 2783 O O . PRO B 1 141 ? -0.78 26.531 2.471 1 96.38 141 PRO B O 1
ATOM 2786 N N . THR B 1 142 ? -0.212 28.688 3.02 1 96.06 142 THR B N 1
ATOM 2787 C CA . THR B 1 142 ? -0.882 29.328 1.892 1 96.06 142 THR B CA 1
ATOM 2788 C C . THR B 1 142 ? -0.372 28.766 0.569 1 96.06 142 THR B C 1
ATOM 2790 O O . THR B 1 142 ? -1.141 28.609 -0.381 1 96.06 142 THR B O 1
ATOM 2793 N N . ASP B 1 143 ? 0.852 28.453 0.543 1 94.12 143 ASP B N 1
ATOM 2794 C CA . ASP B 1 143 ? 1.433 27.938 -0.693 1 94.12 143 ASP B CA 1
ATOM 2795 C C . ASP B 1 143 ? 0.872 26.547 -1.03 1 94.12 143 ASP B C 1
ATOM 2797 O O . ASP B 1 143 ? 0.646 26.234 -2.201 1 94.12 143 ASP B O 1
ATOM 2801 N N . GLU B 1 144 ? 0.616 25.719 -0.048 1 96.06 144 GLU B N 1
ATOM 2802 C CA . GLU B 1 144 ? 0.022 24.391 -0.262 1 96.06 144 GLU B CA 1
ATOM 2803 C C . GLU B 1 144 ? -1.447 24.516 -0.656 1 96.06 144 GLU B C 1
ATOM 2805 O O . GLU B 1 144 ? -1.91 23.812 -1.56 1 96.06 144 GLU B O 1
ATOM 2810 N N . PHE B 1 145 ? -2.098 25.438 -0.019 1 97.25 145 PHE B N 1
ATOM 2811 C CA . PHE B 1 145 ? -3.494 25.703 -0.342 1 97.25 145 PHE B CA 1
ATOM 2812 C C . PHE B 1 145 ? -3.641 26.141 -1.796 1 97.25 145 PHE B C 1
ATOM 2814 O O . PHE B 1 145 ? -4.566 25.703 -2.486 1 97.25 145 PHE B O 1
ATOM 2821 N N . ALA B 1 146 ? -2.748 26.922 -2.27 1 95.75 146 ALA B N 1
ATOM 2822 C CA . ALA B 1 146 ? -2.783 27.484 -3.615 1 95.75 146 ALA B CA 1
ATOM 2823 C C . ALA B 1 146 ? -2.604 26.406 -4.672 1 95.75 146 ALA B C 1
ATOM 2825 O O . ALA B 1 146 ? -3.09 26.531 -5.797 1 95.75 146 ALA B O 1
ATOM 2826 N N . LEU B 1 147 ? -1.979 25.297 -4.312 1 93.62 147 LEU B N 1
ATOM 2827 C CA . LEU B 1 147 ? -1.729 24.219 -5.25 1 93.62 147 LEU B CA 1
ATOM 2828 C C . LEU B 1 147 ? -2.982 23.375 -5.445 1 93.62 147 LEU B C 1
ATOM 2830 O O . LEU B 1 147 ? -3.086 22.625 -6.422 1 93.62 147 LEU B O 1
ATOM 2834 N N . GLY B 1 148 ? -3.857 23.438 -4.523 1 96.12 148 GLY B N 1
ATOM 2835 C CA . GLY B 1 148 ? -5.109 22.703 -4.559 1 96.12 148 GLY B CA 1
ATOM 2836 C C . GLY B 1 148 ? -5.75 22.547 -3.191 1 96.12 148 GLY B C 1
ATOM 2837 O O . GLY B 1 148 ? -5.059 22.344 -2.193 1 96.12 148 GLY B O 1
ATOM 2838 N N . HIS B 1 149 ? -7.074 22.75 -3.205 1 97.94 149 HIS B N 1
ATOM 2839 C CA . HIS B 1 149 ? -7.809 22.625 -1.95 1 97.94 149 HIS B CA 1
ATOM 2840 C C . HIS B 1 149 ? -9.242 22.156 -2.191 1 97.94 149 HIS B C 1
ATOM 2842 O O . HIS B 1 149 ? -9.688 22.094 -3.338 1 97.94 149 HIS B O 1
ATOM 2848 N N . VAL B 1 150 ? -9.836 21.734 -1.09 1 97.69 150 VAL B N 1
ATOM 2849 C CA . VAL B 1 150 ? -11.227 21.312 -1.163 1 97.69 150 VAL B CA 1
ATOM 2850 C C . VAL B 1 150 ? -12.117 22.516 -1.472 1 97.69 150 VAL B C 1
ATOM 2852 O O . VAL B 1 150 ? -11.977 23.562 -0.849 1 97.69 150 VAL B O 1
ATOM 2855 N N . PRO B 1 151 ? -13.023 22.344 -2.484 1 96.88 151 PRO B N 1
ATOM 2856 C CA . PRO B 1 151 ? -13.906 23.469 -2.807 1 96.88 151 PRO B CA 1
ATOM 2857 C C . PRO B 1 151 ? -14.656 24 -1.587 1 96.88 151 PRO B C 1
ATOM 2859 O O . PRO B 1 151 ? -15.195 23.219 -0.799 1 96.88 151 PRO B O 1
ATOM 2862 N N . GLY B 1 152 ? -14.648 25.344 -1.492 1 95.25 152 GLY B N 1
ATOM 2863 C CA . GLY B 1 152 ? -15.367 25.969 -0.396 1 95.25 152 GLY B CA 1
ATOM 2864 C C . GLY B 1 152 ? -14.523 26.125 0.859 1 95.25 152 GLY B C 1
ATOM 2865 O O . GLY B 1 152 ? -14.93 26.797 1.807 1 95.25 152 GLY B O 1
ATOM 2866 N N . ALA B 1 153 ? -13.406 25.531 0.889 1 97.69 153 ALA B N 1
ATOM 2867 C CA . ALA B 1 153 ? -12.547 25.625 2.062 1 97.69 153 ALA B CA 1
ATOM 2868 C C . ALA B 1 153 ? -11.961 27.016 2.209 1 97.69 153 ALA B C 1
ATOM 2870 O O . ALA 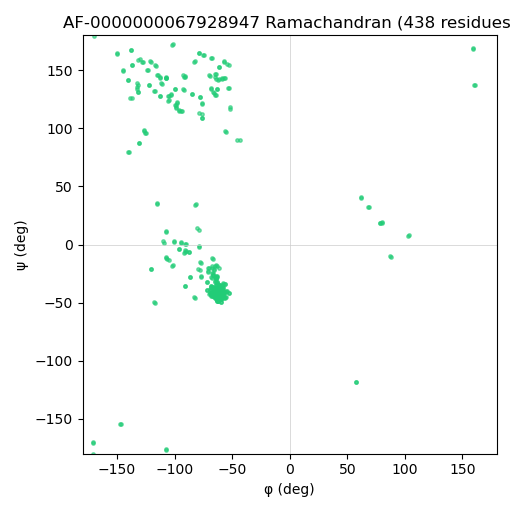B 1 153 ? -11.656 27.672 1.214 1 97.69 153 ALA B O 1
ATOM 2871 N N . ILE B 1 154 ? -11.805 27.406 3.432 1 96.69 154 ILE B N 1
ATOM 2872 C CA . ILE B 1 154 ? -11.125 28.656 3.775 1 96.69 154 ILE B CA 1
ATOM 2873 C C . ILE B 1 154 ? -9.711 28.344 4.273 1 96.69 154 ILE B C 1
ATOM 2875 O O . ILE B 1 154 ? -9.531 27.5 5.152 1 96.69 154 ILE B O 1
ATOM 2879 N N . ASN B 1 155 ? -8.773 29.031 3.697 1 98.25 155 ASN B N 1
ATOM 2880 C CA . ASN B 1 155 ? -7.406 28.828 4.176 1 98.25 155 ASN B CA 1
ATOM 2881 C C . ASN B 1 155 ? -7.156 29.578 5.477 1 98.25 155 ASN B C 1
ATOM 2883 O O . ASN B 1 155 ? -7.219 30.812 5.508 1 98.25 155 ASN B O 1
ATOM 2887 N N . VAL B 1 156 ? -6.957 28.859 6.531 1 98.19 156 VAL B N 1
ATOM 2888 C CA . VAL B 1 156 ? -6.625 29.422 7.836 1 98.19 156 VAL B CA 1
ATOM 2889 C C . VAL B 1 156 ? -5.418 28.688 8.422 1 98.19 156 VAL B C 1
ATOM 2891 O O . VAL B 1 156 ? -5.574 27.766 9.227 1 98.19 156 VAL B O 1
ATOM 2894 N N . PRO B 1 157 ? -4.23 29.172 8.07 1 97.94 157 PRO B N 1
ATOM 2895 C CA . PRO B 1 157 ? -3.049 28.547 8.68 1 97.94 157 PRO B CA 1
ATOM 2896 C C . PRO B 1 157 ? -3.113 28.531 10.203 1 97.94 157 PRO B C 1
ATOM 2898 O O . PRO B 1 157 ? -3.811 29.344 10.812 1 97.94 157 PRO B O 1
ATOM 2901 N N . LEU B 1 158 ? -2.406 27.594 10.82 1 96 158 LEU B N 1
ATOM 2902 C CA . LEU B 1 158 ? -2.49 27.344 12.25 1 96 158 LEU B CA 1
ATOM 2903 C C . LEU B 1 158 ? -2.266 28.625 13.047 1 96 158 LEU B C 1
ATOM 2905 O O . LEU B 1 158 ? -2.98 28.906 14.016 1 96 158 LEU B O 1
ATOM 2909 N N . SER B 1 159 ? -1.318 29.453 12.664 1 96 159 SER B N 1
ATOM 2910 C CA . SER B 1 159 ? -0.956 30.672 13.383 1 96 159 SER B CA 1
ATOM 2911 C C . SER B 1 159 ? -2.078 31.703 13.336 1 96 159 SER B C 1
ATOM 2913 O O . SER B 1 159 ? -2.09 32.656 14.117 1 96 159 SER B O 1
ATOM 2915 N N . GLU B 1 160 ? -3.039 31.5 12.516 1 97.5 160 GLU B N 1
ATOM 2916 C CA . GLU B 1 160 ? -4.094 32.5 12.297 1 97.5 160 GLU B CA 1
ATOM 2917 C C . GLU B 1 160 ? -5.422 32 12.883 1 97.5 160 GLU B C 1
ATOM 2919 O O . GLU B 1 160 ? -6.43 32.719 12.797 1 97.5 160 GLU B O 1
ATOM 2924 N N . ILE B 1 161 ? -5.441 30.891 13.508 1 96.88 161 ILE B N 1
ATOM 2925 C CA . ILE B 1 161 ? -6.668 30.25 13.969 1 96.88 161 ILE B CA 1
ATOM 2926 C C . ILE B 1 161 ? -7.367 31.141 14.984 1 96.88 161 ILE B C 1
ATOM 2928 O O . ILE B 1 161 ? -8.586 31.328 14.922 1 96.88 161 ILE B O 1
ATOM 2932 N N . LYS B 1 162 ? -6.633 31.719 15.914 1 95.31 162 LYS B N 1
ATOM 2933 C CA . LYS B 1 162 ? -7.219 32.562 16.953 1 95.31 162 LYS B CA 1
ATOM 2934 C C . LYS B 1 162 ? -7.84 33.812 16.344 1 95.31 162 LYS B C 1
ATOM 2936 O O . LYS B 1 162 ? -8.953 34.219 16.703 1 95.31 162 LYS B O 1
ATOM 2941 N N . ALA B 1 163 ? -7.07 34.375 15.484 1 96.5 163 ALA B N 1
ATOM 2942 C CA . ALA B 1 163 ? -7.562 35.594 14.82 1 96.5 163 ALA B CA 1
ATOM 2943 C C . ALA B 1 163 ? -8.82 35.281 14.008 1 96.5 163 ALA B C 1
ATOM 2945 O O . ALA B 1 163 ? -9.781 36.062 14.039 1 96.5 163 ALA B O 1
ATOM 2946 N N . TRP B 1 164 ? -8.766 34.219 13.281 1 96.38 164 TRP B N 1
ATOM 2947 C CA . TRP B 1 164 ? -9.93 33.812 12.492 1 96.38 164 TRP B CA 1
ATOM 2948 C C . TRP B 1 164 ? -11.141 33.562 13.391 1 96.38 164 TRP B C 1
ATOM 2950 O O . TRP B 1 164 ? -12.242 34 13.094 1 96.38 164 TRP B O 1
ATOM 2960 N N . SER B 1 165 ? -10.984 32.844 14.461 1 95.06 165 SER B N 1
ATOM 2961 C CA . SER B 1 165 ? -12.047 32.5 15.398 1 95.06 165 SER B CA 1
ATOM 2962 C C . SER B 1 165 ? -12.75 33.75 15.922 1 95.06 165 SER B C 1
ATOM 2964 O O . SER B 1 165 ? -13.969 33.75 16.094 1 95.06 165 SER B O 1
ATOM 2966 N N . SER B 1 166 ? -12.031 34.812 16.219 1 92.5 166 SER B N 1
ATOM 2967 C CA . SER B 1 166 ? -12.578 36.031 16.766 1 92.5 166 SER B CA 1
ATOM 2968 C C . SER B 1 166 ? -13.539 36.719 15.797 1 92.5 166 SER B C 1
ATOM 2970 O O . SER B 1 166 ? -14.398 37.5 16.203 1 92.5 166 SER B O 1
ATOM 2972 N N . ARG B 1 167 ? -13.414 36.312 14.547 1 92.38 167 ARG B N 1
ATOM 2973 C CA . ARG B 1 167 ? -14.25 36.938 13.516 1 92.38 167 ARG B CA 1
ATOM 2974 C C . ARG B 1 167 ? -15.359 35.969 13.078 1 92.38 167 ARG B C 1
ATOM 2976 O O . ARG B 1 167 ? -16.359 36.406 12.508 1 92.38 167 ARG B O 1
ATOM 2983 N N . ALA B 1 168 ? -15.133 34.781 13.523 1 87.81 168 ALA B N 1
ATOM 2984 C CA . ALA B 1 168 ? -16.047 33.75 13.016 1 87.81 168 ALA B CA 1
ATOM 2985 C C . ALA B 1 168 ? -17.234 33.562 13.945 1 87.81 168 ALA B C 1
ATOM 2987 O O . ALA B 1 168 ? -17.125 33.75 15.156 1 87.81 168 ALA B O 1
ATOM 2988 N N . GLY B 1 169 ? -18.438 33.5 13.477 1 77.25 169 GLY B N 1
ATOM 2989 C CA . GLY B 1 169 ? -19.594 33.219 14.297 1 77.25 169 GLY B CA 1
ATOM 2990 C C . GLY B 1 169 ? -19.562 31.812 14.891 1 77.25 169 GLY B C 1
ATOM 2991 O O . GLY B 1 169 ? -18.891 30.922 14.359 1 77.25 169 GLY B O 1
ATOM 2992 N N . ALA B 1 170 ? -20.047 31.5 16.188 1 69.62 170 ALA B N 1
ATOM 2993 C CA . ALA B 1 170 ? -19.984 30.25 16.938 1 69.62 170 ALA B CA 1
ATOM 2994 C C . ALA B 1 170 ? -21.078 29.281 16.484 1 69.62 170 ALA B C 1
ATOM 2996 O O . ALA B 1 170 ? -21.094 28.109 16.891 1 69.62 170 ALA B O 1
ATOM 2997 N N . GLY B 1 171 ? -21.672 29.469 15.484 1 76.25 171 GLY B N 1
ATOM 2998 C CA . GLY B 1 171 ? -22.875 28.672 15.297 1 76.25 171 GLY B CA 1
ATOM 2999 C C . GLY B 1 171 ? -22.672 27.516 14.328 1 76.25 171 GLY B C 1
ATOM 3000 O O . GLY B 1 171 ? -23.328 26.484 14.453 1 76.25 171 GLY B O 1
ATOM 3001 N N . ARG B 1 172 ? -21.703 27.531 13.531 1 85.88 172 ARG B N 1
ATOM 3002 C CA . ARG B 1 172 ? -21.578 26.484 12.531 1 85.88 172 ARG B CA 1
ATOM 3003 C C . ARG B 1 172 ? -20.438 25.516 12.883 1 85.88 172 ARG B C 1
ATOM 3005 O O . ARG B 1 172 ? -19.422 25.938 13.438 1 85.88 172 ARG B O 1
ATOM 3012 N N . GLU B 1 173 ? -20.719 24.25 12.555 1 92.94 173 GLU B N 1
ATOM 3013 C CA . GLU B 1 173 ? -19.672 23.25 12.742 1 92.94 173 GLU B CA 1
ATOM 3014 C C . GLU B 1 173 ? -18.453 23.531 11.859 1 92.94 173 GLU B C 1
ATOM 3016 O O . GLU B 1 173 ? -18.609 23.906 10.688 1 92.94 173 GLU B O 1
ATOM 3021 N N . VAL B 1 174 ? -17.297 23.438 12.516 1 96.56 174 VAL B N 1
ATOM 3022 C CA . VAL B 1 174 ? -16.047 23.656 11.773 1 96.56 174 VAL B CA 1
ATOM 3023 C C . VAL B 1 174 ? -15.352 22.328 11.531 1 96.56 174 VAL B C 1
ATOM 3025 O O . VAL B 1 174 ? -15.227 21.516 12.445 1 96.56 174 VAL B O 1
ATOM 3028 N N . VAL B 1 175 ? -15.008 22.031 10.32 1 97.44 175 VAL B N 1
ATOM 3029 C CA . VAL B 1 175 ? -14.164 20.891 9.992 1 97.44 175 VAL B CA 1
ATOM 3030 C C . VAL B 1 175 ? -12.82 21.375 9.461 1 97.44 175 VAL B C 1
ATOM 3032 O O . VAL B 1 175 ? -12.766 22.234 8.578 1 97.44 175 VAL B O 1
ATOM 3035 N N . ALA B 1 176 ? -11.781 20.891 10.016 1 97.75 176 ALA B N 1
ATOM 3036 C CA . ALA B 1 176 ? -10.438 21.281 9.602 1 97.75 176 ALA B CA 1
ATOM 3037 C C . ALA B 1 176 ? -9.695 20.125 8.953 1 97.75 176 ALA B C 1
ATOM 3039 O O . ALA B 1 176 ? -9.859 18.969 9.359 1 97.75 176 ALA B O 1
ATOM 3040 N N . TYR B 1 177 ? -8.891 20.422 7.922 1 98 177 TYR B N 1
ATOM 3041 C CA . TYR B 1 177 ? -8.047 19.391 7.324 1 98 177 TYR B CA 1
ATOM 3042 C C . TYR B 1 177 ? -6.652 19.938 7.027 1 98 177 TYR B C 1
ATOM 3044 O O . TYR B 1 177 ? -6.418 21.141 7.102 1 98 177 TYR B O 1
ATOM 3052 N N . CYS B 1 178 ? -5.77 18.984 6.734 1 97.62 178 CYS B N 1
ATOM 3053 C CA . CYS B 1 178 ? -4.352 19.281 6.551 1 97.62 178 CYS B CA 1
ATOM 3054 C C . CYS B 1 178 ? -3.734 18.375 5.504 1 97.62 178 CYS B C 1
ATOM 3056 O O . CYS B 1 178 ? -4.379 18.031 4.512 1 97.62 178 CYS B O 1
ATOM 3058 N N . ARG B 1 179 ? -2.402 18.141 5.57 1 95.06 179 ARG B N 1
ATOM 3059 C CA . ARG B 1 179 ? -1.607 17.391 4.602 1 95.06 179 ARG B CA 1
ATOM 3060 C C . ARG B 1 179 ? -1.977 15.914 4.617 1 95.06 179 ARG B C 1
ATOM 3062 O O . ARG B 1 179 ? -1.797 15.211 3.619 1 95.06 179 ARG B O 1
ATOM 3069 N N . GLY B 1 180 ? -2.404 15.461 5.723 1 94.88 180 GLY B N 1
ATOM 3070 C CA . GLY B 1 180 ? -2.652 14.039 5.895 1 94.88 180 GLY B CA 1
ATOM 3071 C C . GLY B 1 180 ? -3.383 13.711 7.184 1 94.88 180 GLY B C 1
ATOM 3072 O O . GLY B 1 180 ? -3.695 14.609 7.969 1 94.88 180 GLY B O 1
ATOM 3073 N N . PRO B 1 181 ? -3.645 12.445 7.406 1 93.38 181 PRO B N 1
ATOM 3074 C CA . PRO B 1 181 ? -4.441 12.008 8.555 1 93.38 181 PRO B CA 1
ATOM 3075 C C . PRO B 1 181 ? -3.771 12.328 9.891 1 93.38 181 PRO B C 1
ATOM 3077 O O . PRO B 1 181 ? -4.457 12.531 10.898 1 93.38 181 PRO B O 1
ATOM 3080 N N . TRP B 1 182 ? -2.459 12.383 9.914 1 93.94 182 TRP B N 1
ATOM 3081 C CA . TRP B 1 182 ? -1.746 12.602 11.164 1 93.94 182 TRP B CA 1
ATOM 3082 C C . TRP B 1 182 ? -0.994 13.93 11.141 1 93.94 182 TRP B C 1
ATOM 3084 O O . TRP B 1 182 ? 0.125 14.023 11.648 1 93.94 182 TRP B O 1
ATOM 3094 N N . CYS B 1 183 ? -1.608 14.805 10.516 1 94.56 183 CYS B N 1
ATOM 3095 C CA . CYS B 1 183 ? -1.008 16.125 10.469 1 94.56 183 CYS B CA 1
ATOM 3096 C C . CYS B 1 183 ? -1.207 16.859 11.789 1 94.56 183 CYS B C 1
ATOM 3098 O O . CYS B 1 183 ? -2.34 17.156 12.18 1 94.56 183 CYS B O 1
ATOM 3100 N N . VAL B 1 184 ? -0.169 17.234 12.391 1 93.19 184 VAL B N 1
ATOM 3101 C CA . VAL B 1 184 ? -0.183 17.875 13.703 1 93.19 184 VAL B CA 1
ATOM 3102 C C . VAL B 1 184 ? -1.016 19.156 13.656 1 93.19 184 VAL B C 1
ATOM 3104 O O . VAL B 1 184 ? -1.773 19.438 14.578 1 93.19 184 VAL B O 1
ATOM 3107 N N . MET B 1 185 ? -0.947 19.875 12.602 1 94.94 185 MET B N 1
ATOM 3108 C CA . MET B 1 185 ? -1.587 21.188 12.492 1 94.94 185 MET B CA 1
ATOM 3109 C C . MET B 1 185 ? -3.104 21.062 12.602 1 94.94 185 MET B C 1
ATOM 3111 O O . MET B 1 185 ? -3.76 21.906 13.211 1 94.94 185 MET B O 1
ATOM 3115 N N . SER B 1 186 ? -3.658 20.062 11.984 1 95.5 186 SER B N 1
ATOM 3116 C CA . SER B 1 186 ? -5.105 19.906 12.062 1 95.5 186 SER B CA 1
ATOM 3117 C C . SER B 1 186 ? -5.547 19.547 13.477 1 95.5 186 SER B C 1
ATOM 3119 O O . SER B 1 186 ? -6.582 20.016 13.953 1 95.5 186 SER B O 1
ATOM 3121 N N . PHE B 1 187 ? -4.75 18.703 14.188 1 94.12 187 PHE B N 1
ATOM 3122 C CA . PHE B 1 187 ? -5.062 18.359 15.57 1 94.12 187 PHE B CA 1
ATOM 3123 C C . PHE B 1 187 ? -4.984 19.594 16.469 1 94.12 187 PHE B C 1
ATOM 3125 O O . PHE B 1 187 ? -5.879 19.844 17.266 1 94.12 187 PHE B O 1
ATOM 3132 N N . GLU B 1 188 ? -3.988 20.375 16.281 1 93.81 188 GLU B N 1
ATOM 3133 C CA . GLU B 1 188 ? -3.803 21.578 17.094 1 93.81 188 GLU B CA 1
ATOM 3134 C C . GLU B 1 188 ? -4.875 22.625 16.781 1 93.81 188 GLU B C 1
ATOM 3136 O O . GLU B 1 188 ? -5.367 23.297 17.688 1 93.81 188 GLU B O 1
ATOM 3141 N N . ALA B 1 189 ? -5.203 22.719 15.516 1 95.81 189 ALA B N 1
ATOM 3142 C CA . ALA B 1 189 ? -6.223 23.688 15.102 1 95.81 189 ALA B CA 1
ATOM 3143 C C . ALA B 1 189 ? -7.574 23.359 15.734 1 95.81 189 ALA B C 1
ATOM 3145 O O . ALA B 1 189 ? -8.242 24.234 16.281 1 95.81 189 ALA B O 1
ATOM 3146 N N . VAL B 1 190 ? -7.977 22.141 15.664 1 95.31 190 VAL B N 1
ATOM 3147 C CA . VAL B 1 190 ? -9.266 21.734 16.203 1 95.31 190 VAL B CA 1
ATOM 3148 C C . VAL B 1 190 ? -9.273 21.906 17.719 1 95.31 190 VAL B C 1
ATOM 3150 O O . VAL B 1 190 ? -10.258 22.375 18.297 1 95.31 190 VAL B O 1
ATOM 3153 N N . ALA B 1 191 ? -8.164 21.547 18.391 1 93.81 191 ALA B N 1
ATOM 3154 C CA . ALA B 1 191 ? -8.055 21.75 19.828 1 93.81 191 ALA B CA 1
ATOM 3155 C C . ALA B 1 191 ? -8.203 23.234 20.188 1 93.81 191 ALA B C 1
ATOM 3157 O O . ALA B 1 191 ? -8.93 23.594 21.109 1 93.81 191 ALA B O 1
ATOM 3158 N N . ALA B 1 192 ? -7.523 24.094 19.438 1 94.25 192 ALA B N 1
ATOM 3159 C CA . ALA B 1 192 ? -7.594 25.547 19.656 1 94.25 192 ALA B CA 1
ATOM 3160 C C . ALA B 1 192 ? -9.016 26.062 19.438 1 94.25 192 ALA B C 1
ATOM 3162 O O . ALA B 1 192 ? -9.531 26.828 20.25 1 94.25 192 ALA B O 1
ATOM 3163 N N . LEU B 1 193 ? -9.641 25.609 18.375 1 94.75 193 LEU B N 1
ATOM 3164 C CA . LEU B 1 193 ? -10.992 26.062 18.047 1 94.75 193 LEU B CA 1
ATOM 3165 C C . LEU B 1 193 ? -11.977 25.641 19.141 1 94.75 193 LEU B C 1
ATOM 3167 O O . LEU B 1 193 ? -12.836 26.438 19.547 1 94.75 193 LEU B O 1
ATOM 3171 N N . ARG B 1 194 ? -11.805 24.484 19.641 1 93.12 194 ARG B N 1
ATOM 3172 C CA . ARG B 1 194 ? -12.68 24.016 20.703 1 93.12 194 ARG B CA 1
ATOM 3173 C C . ARG B 1 194 ? -12.469 24.828 21.984 1 93.12 194 ARG B C 1
ATOM 3175 O O . ARG B 1 194 ? -13.438 25.172 22.672 1 93.12 194 ARG B O 1
ATOM 3182 N N . SER B 1 195 ? -11.25 25.094 22.281 1 92.31 195 SER B N 1
ATOM 3183 C CA . SER B 1 195 ? -10.945 25.891 23.469 1 92.31 195 SER B CA 1
ATOM 3184 C C . SER B 1 195 ? -11.531 27.297 23.344 1 92.31 195 SER B C 1
ATOM 3186 O O . SER B 1 195 ? -11.766 27.953 24.359 1 92.31 195 SER B O 1
ATOM 3188 N N . LEU B 1 196 ? -11.844 27.688 22.141 1 92.81 196 LEU B N 1
ATOM 3189 C CA . LEU B 1 196 ? -12.383 29.031 21.875 1 92.81 196 LEU B CA 1
ATOM 3190 C C . LEU B 1 196 ? -13.898 28.969 21.703 1 92.81 196 LEU B C 1
ATOM 3192 O O . LEU B 1 196 ? -14.516 29.969 21.328 1 92.81 196 LEU B O 1
ATOM 3196 N N . GLY B 1 197 ? -14.469 27.797 21.875 1 91.5 197 GLY B N 1
ATOM 3197 C CA . GLY B 1 197 ? -15.914 27.703 21.969 1 91.5 197 GLY B CA 1
ATOM 3198 C C . GLY B 1 197 ? -16.562 27.188 20.688 1 91.5 197 GLY B C 1
ATOM 3199 O O . GLY B 1 197 ? -17.797 27.156 20.594 1 91.5 197 GLY B O 1
ATOM 3200 N N . HIS B 1 198 ? -15.758 26.75 19.719 1 93.75 198 HIS B N 1
ATOM 3201 C CA . HIS B 1 198 ? -16.312 26.234 18.469 1 93.75 198 HIS B CA 1
ATOM 3202 C C . HIS B 1 198 ? -16.547 24.734 18.547 1 93.75 198 HIS B C 1
ATOM 3204 O O . HIS B 1 198 ? -15.812 24.016 19.234 1 93.75 198 HIS B O 1
ATOM 3210 N N . SER B 1 199 ? -17.625 24.297 17.891 1 93.06 199 SER B N 1
ATOM 3211 C CA . SER B 1 199 ? -17.703 22.875 17.547 1 93.06 199 SER B CA 1
ATOM 3212 C C . SER B 1 199 ? -16.797 22.547 16.359 1 93.06 199 SER B C 1
ATOM 3214 O O . SER B 1 199 ? -17.078 22.922 15.227 1 93.06 199 SER B O 1
ATOM 3216 N N . ALA B 1 200 ? -15.703 21.828 16.641 1 95 200 ALA B N 1
ATOM 3217 C CA . ALA B 1 200 ? -14.703 21.609 15.602 1 95 200 ALA B CA 1
ATOM 3218 C C . ALA B 1 200 ? -14.289 20.141 15.547 1 95 200 ALA B C 1
ATOM 3220 O O . ALA B 1 200 ? -14.07 19.516 16.578 1 95 200 ALA B O 1
ATOM 3221 N N . ARG B 1 201 ? -14.234 19.594 14.359 1 95.88 201 ARG B N 1
ATOM 3222 C CA . ARG B 1 201 ? -13.75 18.234 14.117 1 95.88 201 ARG B CA 1
ATOM 3223 C C . ARG B 1 201 ? -12.719 18.219 12.992 1 95.88 201 ARG B C 1
ATOM 3225 O O . ARG B 1 201 ? -12.633 19.156 12.203 1 95.88 201 ARG B O 1
ATOM 3232 N N . ARG B 1 202 ? -11.961 17.188 13 1 96.19 202 ARG B N 1
ATOM 3233 C CA . ARG B 1 202 ? -10.992 17 11.922 1 96.19 202 ARG B CA 1
ATOM 3234 C C . ARG B 1 202 ? -11.578 16.156 10.805 1 96.19 202 ARG B C 1
ATOM 3236 O O . ARG B 1 202 ? -12.375 15.25 11.055 1 96.19 202 ARG B O 1
ATOM 3243 N N . LEU B 1 203 ? -11.18 16.469 9.555 1 97.12 203 LEU B N 1
ATOM 3244 C CA . LEU B 1 203 ? -11.352 15.492 8.492 1 97.12 203 LEU B CA 1
ATOM 3245 C C . LEU B 1 203 ? -10.43 14.297 8.703 1 97.12 203 LEU B C 1
ATOM 3247 O O . LEU B 1 203 ? -9.25 14.469 9.016 1 97.12 203 LEU B O 1
ATOM 3251 N N . GLU B 1 204 ? -10.953 13.117 8.539 1 94.94 204 GLU B N 1
ATOM 3252 C CA . GLU B 1 204 ? -10.172 11.914 8.805 1 94.94 204 GLU B CA 1
ATOM 3253 C C . GLU B 1 204 ? -8.984 11.812 7.859 1 94.94 204 GLU B C 1
ATOM 3255 O O . GLU B 1 204 ? -7.914 11.328 8.242 1 94.94 204 GLU B O 1
ATOM 3260 N N . ASP B 1 205 ? -9.141 12.273 6.617 1 94 205 ASP B N 1
ATOM 3261 C CA . ASP B 1 205 ? -8.117 12.234 5.574 1 94 205 ASP B CA 1
ATOM 3262 C C . ASP B 1 205 ? -7.449 13.594 5.402 1 94 205 ASP B C 1
ATOM 3264 O O . ASP B 1 205 ? -7.844 14.57 6.043 1 94 205 ASP B O 1
ATOM 3268 N N . GLY B 1 206 ? -6.445 13.586 4.621 1 96.56 206 GLY B N 1
ATOM 3269 C CA . GLY B 1 206 ? -5.844 14.828 4.168 1 96.56 206 GLY B CA 1
ATOM 3270 C C . GLY B 1 206 ? -6.137 15.133 2.709 1 96.56 206 GLY B C 1
ATOM 3271 O O . GLY B 1 206 ? -6.926 14.438 2.068 1 96.56 206 GLY B O 1
ATOM 3272 N N . MET B 1 207 ? -5.566 16.188 2.25 1 97.12 207 MET B N 1
ATOM 3273 C CA . MET B 1 207 ? -5.82 16.688 0.901 1 97.12 207 MET B CA 1
ATOM 3274 C C . MET B 1 207 ? -5.43 15.648 -0.146 1 97.12 207 MET B C 1
ATOM 3276 O O . MET B 1 207 ? -6.172 15.422 -1.104 1 97.12 207 MET B O 1
ATOM 3280 N N . PRO B 1 208 ? -4.305 14.969 0.057 1 95.31 208 PRO B N 1
ATOM 3281 C CA . PRO B 1 208 ? -3.934 13.984 -0.961 1 95.31 208 PRO B CA 1
ATOM 3282 C C . PRO B 1 208 ? -4.953 12.859 -1.085 1 95.31 208 PRO B C 1
ATOM 3284 O O . PRO B 1 208 ? -5.254 12.406 -2.195 1 95.31 208 PRO B O 1
ATOM 3287 N N . GLU B 1 209 ? -5.465 12.391 0.04 1 94.62 209 GLU B N 1
ATOM 3288 C CA . GLU B 1 209 ? -6.48 11.344 0.023 1 94.62 209 GLU B CA 1
ATOM 3289 C C . GLU B 1 209 ? -7.77 11.828 -0.631 1 94.62 209 GLU B C 1
ATOM 3291 O O . GLU B 1 209 ? -8.43 11.078 -1.35 1 94.62 209 GLU B O 1
ATOM 3296 N N . TRP B 1 210 ? -8.094 13.102 -0.373 1 96.25 210 TRP B N 1
ATOM 3297 C CA . TRP B 1 210 ? -9.25 13.727 -1.021 1 96.25 210 TRP B CA 1
ATOM 3298 C C . TRP B 1 210 ? -9.094 13.711 -2.537 1 96.25 210 TRP B C 1
ATOM 3300 O O . TRP B 1 210 ? -9.992 13.258 -3.254 1 96.25 210 TRP B O 1
ATOM 3310 N N . LYS B 1 211 ? -7.988 14.133 -3.004 1 94.19 211 LYS B N 1
ATOM 3311 C CA . LYS B 1 211 ? -7.68 14.18 -4.43 1 94.19 211 LYS B CA 1
ATOM 3312 C C . LYS B 1 211 ? -7.68 12.781 -5.039 1 94.19 211 LYS B C 1
ATOM 3314 O O . LYS B 1 211 ? -8.234 12.57 -6.117 1 94.19 211 LYS B O 1
ATOM 3319 N N . ALA B 1 212 ? -7.141 11.875 -4.34 1 91.19 212 ALA B N 1
ATOM 3320 C CA . ALA B 1 212 ? -7.004 10.5 -4.828 1 91.19 212 ALA B CA 1
ATOM 3321 C C . ALA B 1 212 ? -8.367 9.836 -4.977 1 91.19 212 ALA B C 1
ATOM 3323 O O . ALA B 1 212 ? -8.531 8.914 -5.781 1 91.19 212 ALA B O 1
ATOM 3324 N N . ALA B 1 213 ? -9.289 10.289 -4.23 1 93.25 213 ALA B N 1
ATOM 3325 C CA . ALA B 1 213 ? -10.641 9.734 -4.289 1 93.25 213 ALA B CA 1
ATOM 3326 C C . ALA B 1 213 ? -11.406 10.289 -5.492 1 93.25 213 ALA B C 1
ATOM 3328 O O . ALA B 1 213 ? -12.555 9.906 -5.73 1 93.25 213 ALA B O 1
ATOM 3329 N N . GLY B 1 214 ? -10.75 11.164 -6.23 1 93.62 214 GLY B N 1
ATOM 3330 C CA . GLY B 1 214 ? -11.367 11.727 -7.422 1 93.62 214 GLY B CA 1
ATOM 3331 C C . GLY B 1 214 ? -12.375 12.82 -7.109 1 93.62 214 GLY B C 1
ATOM 3332 O O . GLY B 1 214 ? -13.258 13.117 -7.922 1 93.62 214 GLY B O 1
ATOM 3333 N N . LEU B 1 215 ? -12.297 13.375 -5.914 1 95.56 215 LEU B N 1
ATOM 3334 C CA . LEU B 1 215 ? -13.219 14.43 -5.488 1 95.56 215 LEU B CA 1
ATOM 3335 C C . LEU B 1 215 ? -12.766 15.789 -6 1 95.56 215 LEU B C 1
ATOM 3337 O O . LEU B 1 215 ? -11.602 15.961 -6.371 1 95.56 215 LEU B O 1
ATOM 3341 N N . PRO B 1 216 ? -13.664 16.688 -6.082 1 95.38 216 PRO B N 1
ATOM 3342 C CA . PRO B 1 216 ? -13.328 17.969 -6.691 1 95.38 216 PRO B CA 1
ATOM 3343 C C . PRO B 1 216 ? -12.234 18.719 -5.926 1 95.38 216 PRO B C 1
ATOM 3345 O O . PRO B 1 216 ? -12.195 18.672 -4.695 1 95.38 216 PRO B O 1
ATOM 3348 N N . VAL B 1 217 ? -11.422 19.328 -6.699 1 96.81 217 VAL B N 1
ATOM 3349 C CA . VAL B 1 217 ? -10.336 20.141 -6.168 1 96.81 217 VAL B CA 1
ATOM 3350 C C . VAL B 1 217 ? -10.305 21.5 -6.879 1 96.81 217 VAL B C 1
ATOM 3352 O O . VAL B 1 217 ? -10.477 21.562 -8.102 1 96.81 217 VAL B O 1
ATOM 3355 N N . GLU B 1 218 ? -10.102 22.562 -6.098 1 96.38 218 GLU B N 1
ATOM 3356 C CA . GLU B 1 218 ? -9.969 23.906 -6.648 1 96.38 218 GLU B CA 1
ATOM 3357 C C . GLU B 1 218 ? -8.547 24.438 -6.488 1 96.38 218 GLU B C 1
ATOM 3359 O O . GLU B 1 218 ? -7.875 24.141 -5.496 1 96.38 218 GLU B O 1
ATOM 3364 N N . VAL B 1 219 ? -8.078 25.078 -7.543 1 90 219 VAL B N 1
ATOM 3365 C CA . VAL B 1 219 ? -6.754 25.703 -7.484 1 90 219 VAL B CA 1
ATOM 3366 C C . VAL B 1 219 ? -6.898 27.219 -7.363 1 90 219 VAL B C 1
ATOM 3368 O O . VAL B 1 219 ? -7.805 27.812 -7.953 1 90 219 VAL B O 1
ATOM 3371 N N . ALA B 1 220 ? -6.281 27.719 -6.324 1 72.88 220 ALA B N 1
ATOM 3372 C CA . ALA B 1 220 ? -6.375 29.156 -6.125 1 72.88 220 ALA B CA 1
ATOM 3373 C C . ALA B 1 220 ? -5.984 29.922 -7.391 1 72.88 220 ALA B C 1
ATOM 3375 O O . ALA B 1 220 ? -5.047 29.531 -8.094 1 72.88 220 ALA B O 1
ATOM 3376 N N . ALA B 1 221 ? -7.191 30.781 -7.988 1 55.69 221 ALA B N 1
ATOM 3377 C CA . ALA B 1 221 ? -7.066 31.641 -9.156 1 55.69 221 ALA B CA 1
ATOM 3378 C C . ALA B 1 221 ? -5.871 32.594 -9.023 1 55.69 221 ALA B C 1
ATOM 3380 O O . ALA B 1 221 ? -5.48 32.938 -7.91 1 55.69 221 ALA B O 1
#

Foldseek 3Di:
DPPPDVVVVVVVLVVLLVVLCVDPVSLVLQLVLLLHKDWLVVSCVVSVHDSVVSVVSQVSCVVSQQWDWDDDPPTIIIHGNDLVNVVVSVVVVVCCCPPPVVVVVVCVVQQCVLAVDDAAEPVRVVVCVVVVQEAEEEQEDPVSVQSKDDPNYHYAHLVCLVVVLVVDDQRGEYEYAYSFQPDPSRSSSQSVNVVSRHNYHYHNTHPSVCVSVVHDMDHHD/DPPPDVVVVVVVLVVLLVVLCVDPVSLVLQLVLLLHKDFLVRSCVVSVHDSVVSVVSQVSCVVSQQWDWDDDVPTIIIHGNDLVNVVVSVVVVVCCCPPPVVVVVVCVVQQCVLAVDDAAEPVRVVVCVVVVQEAEEEQEDPVSVQSKDDPNYHYHHLVCLVVVLVVDDQRGEYEYAYSFQPDPSRSSSQSVNVVSRHNYHYHNTHPSVCVSVVHDMDHHD

Nearest PDB structures (foldseek):
  2kko-assembly1_B  TM=8.975E-01  e=3.262E-08  Mycobacterium tuberculosis variant bovis
  2kko-assembly1_A  TM=8.614E-01  e=1.821E-07  Mycobacterium tuberculosis variant bovis
  8qkf-assembly1_B  TM=8.748E-01  e=8.022E-07  Mycolicibacterium smegmatis
  4ggg-assembly2_B  TM=9.210E-01  e=7.199E-06  Staphylococcus aureus subsp. aureus N315
  4k2e-assembly1_B  TM=8.698E-01  e=1.228E-05  Vibrio cholerae O1 biovar El Tor str. N16961